Protein AF-0000000068322045 (afdb_homodimer)

Nearest PDB structures (foldseek):
  7dwe-assembly1_A  TM=9.646E-01  e=7.907E-22  Salix babylonica
  7dwf-assembly2_B  TM=9.660E-01  e=3.756E-21  Salix babylonica
  8a0p-assembly1_A  TM=9.525E-01  e=6.737E-21  Populus trichocarpa
  7zvp-assembly1_A  TM=9.572E-01  e=2.634E-20  Populus trichocarpa
  8jzk-assembly1_A-2  TM=9.569E-01  e=4.026E-19  Salix lindleyana

pLDDT: mean 95.63, std 6.36, range [50.09, 98.94]

Solvent-accessible surface area (backbone atoms only — not comparable to full-atom values): 23435 Å² total; per-residue (Å²): 131,81,88,42,37,35,36,39,24,34,84,82,38,58,50,25,46,33,48,52,42,53,35,55,66,53,66,52,76,65,46,79,42,80,57,48,84,92,60,70,46,71,65,51,42,67,56,27,68,83,79,58,60,72,20,31,39,28,52,71,82,45,59,38,49,49,48,71,40,39,47,51,33,49,42,68,67,46,67,58,73,60,38,60,58,84,52,50,68,57,31,32,50,41,49,41,51,36,47,44,40,63,70,48,33,48,54,30,45,52,42,35,64,67,49,55,77,94,47,27,67,64,28,41,50,52,25,48,53,41,52,50,53,51,35,64,68,35,62,89,42,65,28,74,52,33,90,46,83,17,50,37,40,42,63,40,41,40,70,47,48,47,49,60,31,50,18,62,41,67,72,40,88,82,87,43,56,88,84,36,47,62,46,44,51,33,19,53,53,51,53,63,33,66,73,44,42,77,68,54,65,57,59,68,58,50,19,51,56,48,34,54,50,51,60,66,74,101,130,81,90,44,39,35,34,40,26,36,85,82,38,60,49,24,45,34,48,52,42,53,34,54,67,51,67,51,76,66,46,79,41,80,57,48,85,92,60,68,46,70,66,51,41,69,57,27,69,86,79,59,59,70,22,32,39,27,54,72,83,44,61,38,50,50,46,72,41,38,47,52,35,50,41,67,68,47,68,57,70,62,38,60,58,84,52,50,67,58,30,33,50,40,50,42,53,35,47,44,39,63,71,47,35,48,56,28,45,50,42,36,62,67,49,56,76,92,48,29,67,63,28,41,52,53,24,47,52,41,52,50,54,50,38,64,69,36,63,89,42,64,29,75,51,34,90,44,83,17,52,36,40,43,65,40,41,40,69,47,48,47,48,61,31,49,17,62,40,67,72,40,88,81,88,43,56,89,81,37,47,60,46,46,51,32,21,53,53,52,52,63,34,65,73,44,44,76,67,53,64,56,58,67,57,50,20,52,55,48,33,54,50,51,58,68,73,101

Organism: Vitis vinifera (NCBI:txid29760)

Radius of gyration: 22.07 Å; Cα contacts (8 Å, |Δi|>4): 648; chains: 2; bounding box: 52×59×52 Å

Structure (mmCIF, N/CA/C/O backbone):
data_AF-0000000068322045-model_v1
#
loop_
_entity.id
_entity.type
_entity.pdbx_description
1 polymer 'glutathione transferase'
#
loop_
_atom_site.group_PDB
_atom_site.id
_atom_site.type_symbol
_atom_site.label_atom_id
_atom_site.label_alt_id
_atom_site.label_comp_id
_atom_site.label_asym_id
_atom_site.label_entity_id
_atom_site.label_seq_id
_atom_site.pdbx_PDB_ins_code
_atom_site.Cartn_x
_atom_site.Cartn_y
_atom_site.Cartn_z
_atom_site.occupancy
_atom_site.B_iso_or_equiv
_atom_site.auth_seq_id
_atom_site.auth_comp_id
_atom_site.auth_asym_id
_atom_site.auth_atom_id
_atom_site.pdbx_PDB_model_num
ATOM 1 N N . MET A 1 1 ? -25.219 2.912 -23.172 1 50.09 1 MET A N 1
ATOM 2 C CA . MET A 1 1 ? -24.125 2.275 -23.906 1 50.09 1 MET A CA 1
ATOM 3 C C . MET A 1 1 ? -23.484 1.163 -23.062 1 50.09 1 MET A C 1
ATOM 5 O O . MET A 1 1 ? -23.531 1.2 -21.844 1 50.09 1 MET A O 1
ATOM 9 N N . ALA A 1 2 ? -23.062 0.043 -23.594 1 71.44 2 ALA A N 1
ATOM 10 C CA . ALA A 1 2 ? -22.562 -1.109 -22.859 1 71.44 2 ALA A CA 1
ATOM 11 C C . ALA A 1 2 ? -21.25 -0.767 -22.141 1 71.44 2 ALA A C 1
ATOM 13 O O . ALA A 1 2 ? -20.469 0.059 -22.625 1 71.44 2 ALA A O 1
ATOM 14 N N . GLU A 1 3 ? -21.125 -1.126 -20.828 1 89.44 3 GLU A N 1
ATOM 15 C CA . GLU A 1 3 ? -19.922 -0.929 -20.031 1 89.44 3 GLU A CA 1
ATOM 16 C C . GLU A 1 3 ? -18.688 -1.468 -20.766 1 89.44 3 GLU A C 1
ATOM 18 O O . GLU A 1 3 ? -18.734 -2.553 -21.344 1 89.44 3 GLU A O 1
ATOM 23 N N . GLU A 1 4 ? -17.734 -0.565 -20.969 1 97.38 4 GLU A N 1
ATOM 24 C CA . GLU A 1 4 ? -16.484 -0.975 -21.578 1 97.38 4 GLU A CA 1
ATOM 25 C C . GLU A 1 4 ? -15.375 -1.141 -20.547 1 97.38 4 GLU A C 1
ATOM 27 O O . GLU A 1 4 ? -15.102 -0.218 -19.766 1 97.38 4 GLU A O 1
ATOM 32 N N . VAL A 1 5 ? -14.805 -2.322 -20.516 1 98.62 5 VAL A N 1
ATOM 33 C CA . VAL A 1 5 ? -13.703 -2.617 -19.609 1 98.62 5 VAL A CA 1
ATOM 34 C C . VAL A 1 5 ? -12.477 -3.055 -20.406 1 98.62 5 VAL A C 1
ATOM 36 O O . VAL A 1 5 ? -12.555 -3.961 -21.234 1 98.62 5 VAL A O 1
ATOM 39 N N . LYS A 1 6 ? -11.328 -2.33 -20.188 1 98.88 6 LYS A N 1
ATOM 40 C CA . LYS A 1 6 ? -10.047 -2.689 -20.797 1 98.88 6 LYS A CA 1
ATOM 41 C C . LYS A 1 6 ? -8.969 -2.855 -19.719 1 98.88 6 LYS A C 1
ATOM 43 O O . LYS A 1 6 ? -8.984 -2.162 -18.703 1 98.88 6 LYS A O 1
ATOM 48 N N . LEU A 1 7 ? -8.102 -3.777 -19.969 1 98.88 7 LEU A N 1
ATOM 49 C CA . LEU A 1 7 ? -6.945 -3.975 -19.109 1 98.88 7 LEU A CA 1
ATOM 50 C C . LEU A 1 7 ? -5.645 -3.818 -19.891 1 98.88 7 LEU A C 1
ATOM 52 O O . LEU A 1 7 ? -5.367 -4.602 -20.797 1 98.88 7 LEU A O 1
ATOM 56 N N . ILE A 1 8 ? -4.934 -2.754 -19.594 1 98.88 8 ILE A N 1
ATOM 57 C CA . ILE A 1 8 ? -3.57 -2.621 -20.094 1 98.88 8 ILE A CA 1
ATOM 58 C C . ILE A 1 8 ? -2.615 -3.428 -19.219 1 98.88 8 ILE A C 1
ATOM 60 O O . ILE A 1 8 ? -2.512 -3.186 -18.016 1 98.88 8 ILE A O 1
ATOM 64 N N . GLY A 1 9 ? -1.984 -4.43 -19.797 1 98.44 9 GLY A N 1
ATOM 65 C CA . GLY A 1 9 ? -1.114 -5.305 -19.031 1 98.44 9 GLY A CA 1
ATOM 66 C C . GLY A 1 9 ? 0.035 -5.871 -19.844 1 98.44 9 GLY A C 1
ATOM 67 O O . GLY A 1 9 ? 0.259 -5.457 -20.984 1 98.44 9 GLY A O 1
ATOM 68 N N . MET A 1 10 ? 0.806 -6.66 -19.219 1 98 10 MET A N 1
ATOM 69 C CA . MET A 1 10 ? 1.885 -7.426 -19.844 1 98 10 MET A CA 1
ATOM 70 C C . MET A 1 10 ? 1.796 -8.898 -19.469 1 98 10 MET A C 1
ATOM 72 O O . MET A 1 10 ? 1.548 -9.227 -18.297 1 98 10 MET A O 1
ATOM 76 N N . TRP A 1 11 ? 2.051 -9.766 -20.344 1 96.62 11 TRP A N 1
ATOM 77 C CA . TRP A 1 11 ? 1.788 -11.195 -20.188 1 96.62 11 TRP A CA 1
ATOM 78 C C . TRP A 1 11 ? 2.617 -11.773 -19.047 1 96.62 11 TRP A C 1
ATOM 80 O O . TRP A 1 11 ? 2.174 -12.695 -18.359 1 96.62 11 TRP A O 1
ATOM 90 N N . VAL A 1 12 ? 3.777 -11.273 -18.844 1 96.81 12 VAL A N 1
ATOM 91 C CA . VAL A 1 12 ? 4.703 -11.859 -17.891 1 96.81 12 VAL A CA 1
ATOM 92 C C . VAL A 1 12 ? 4.527 -11.188 -16.531 1 96.81 12 VAL A C 1
ATOM 94 O O . VAL A 1 12 ? 5.102 -11.633 -15.523 1 96.81 12 VAL A O 1
ATOM 97 N N . SER A 1 13 ? 3.719 -10.156 -16.453 1 97.12 13 SER A N 1
ATOM 98 C CA . SER A 1 13 ? 3.545 -9.383 -15.227 1 97.12 13 SER A CA 1
ATOM 99 C C . SER A 1 13 ? 2.613 -10.094 -14.25 1 97.12 13 SER A C 1
ATOM 101 O O . SER A 1 13 ? 1.428 -10.273 -14.531 1 97.12 13 SER A O 1
ATOM 103 N N . SER A 1 14 ? 3.158 -10.438 -13.109 1 97.75 14 SER A N 1
ATOM 104 C CA . SER A 1 14 ? 2.342 -11.047 -12.062 1 97.75 14 SER A CA 1
ATOM 105 C C . SER A 1 14 ? 1.271 -10.078 -11.57 1 97.75 14 SER A C 1
ATOM 107 O O . SER A 1 14 ? 0.223 -10.5 -11.078 1 97.75 14 SER A O 1
ATOM 109 N N . PHE A 1 15 ? 1.489 -8.758 -11.664 1 98.44 15 PHE A N 1
ATOM 110 C CA . PHE A 1 15 ? 0.543 -7.734 -11.227 1 98.44 15 PHE A CA 1
ATOM 111 C C . PHE A 1 15 ? -0.629 -7.633 -12.195 1 98.44 15 PHE A C 1
ATOM 113 O O . PHE A 1 15 ? -1.769 -7.414 -11.773 1 98.44 15 PHE A O 1
ATOM 120 N N . SER A 1 16 ? -0.341 -7.746 -13.469 1 98.5 16 SER A N 1
ATOM 121 C CA . SER A 1 16 ? -1.413 -7.785 -14.461 1 98.5 16 SER A CA 1
ATOM 122 C C . SER A 1 16 ? -2.314 -9 -14.25 1 98.5 16 SER A C 1
ATOM 124 O O . SER A 1 16 ? -3.535 -8.898 -14.398 1 98.5 16 SER A O 1
ATOM 126 N N . LEU A 1 17 ? -1.699 -10.102 -13.922 1 98.25 17 LEU A N 1
ATOM 127 C CA . LEU A 1 17 ? -2.471 -11.32 -13.719 1 98.25 17 LEU A CA 1
ATOM 128 C C . LEU A 1 17 ? -3.453 -11.156 -12.57 1 98.25 17 LEU A C 1
ATOM 130 O O . LEU A 1 17 ? -4.555 -11.711 -12.602 1 98.25 17 LEU A O 1
ATOM 134 N N . ARG A 1 18 ? -3.055 -10.445 -11.477 1 98.75 18 ARG A N 1
ATOM 135 C CA . ARG A 1 18 ? -3.965 -10.188 -10.367 1 98.75 18 ARG A CA 1
ATOM 136 C C . ARG A 1 18 ? -5.309 -9.672 -10.867 1 98.75 18 ARG A C 1
ATOM 138 O O . ARG A 1 18 ? -6.363 -10.172 -10.461 1 98.75 18 ARG A O 1
ATOM 145 N N . VAL A 1 19 ? -5.227 -8.719 -11.758 1 98.81 19 VAL A N 1
ATOM 146 C CA . VAL A 1 19 ? -6.418 -8.031 -12.25 1 98.81 19 VAL A CA 1
ATOM 147 C C . VAL A 1 19 ? -7.23 -8.969 -13.141 1 98.81 19 VAL A C 1
ATOM 149 O O . VAL A 1 19 ? -8.461 -9.023 -13.039 1 98.81 19 VAL A O 1
ATOM 152 N N . GLU A 1 20 ? -6.531 -9.734 -13.969 1 98.56 20 GLU A N 1
ATOM 153 C CA . GLU A 1 20 ? -7.223 -10.688 -14.828 1 98.56 20 GLU A CA 1
ATOM 154 C C . GLU A 1 20 ? -7.996 -11.719 -14 1 98.56 20 GLU A C 1
ATOM 156 O O . GLU A 1 20 ? -9.148 -12.023 -14.305 1 98.56 20 GLU A O 1
ATOM 161 N N . ILE A 1 21 ? -7.348 -12.25 -12.992 1 98 21 ILE A N 1
ATOM 162 C CA . ILE A 1 21 ? -7.996 -13.234 -12.133 1 98 21 ILE A CA 1
ATOM 163 C C . ILE A 1 21 ? -9.258 -12.633 -11.516 1 98 21 ILE A C 1
ATOM 165 O O . ILE A 1 21 ? -10.32 -13.258 -11.523 1 98 21 ILE A O 1
ATOM 169 N N . ALA A 1 22 ? -9.188 -11.422 -10.961 1 98.31 22 ALA A N 1
ATOM 170 C CA . ALA A 1 22 ? -10.32 -10.773 -10.32 1 98.31 22 ALA A CA 1
ATOM 171 C C . ALA A 1 22 ? -11.469 -10.57 -11.305 1 98.31 22 ALA A C 1
ATOM 173 O O . ALA A 1 22 ? -12.625 -10.828 -10.977 1 98.31 22 ALA A O 1
ATOM 174 N N . LEU A 1 23 ? -11.164 -10.055 -12.516 1 98.38 23 LEU A N 1
ATOM 175 C CA . LEU A 1 23 ? -12.195 -9.82 -13.531 1 98.38 23 LEU A CA 1
ATOM 176 C C . LEU A 1 23 ? -12.891 -11.125 -13.898 1 98.38 23 LEU A C 1
ATOM 178 O O . LEU A 1 23 ? -14.117 -11.164 -14.023 1 98.38 23 LEU A O 1
ATOM 182 N N . LYS A 1 24 ? -12.156 -12.164 -14.023 1 97.19 24 LYS A N 1
ATOM 183 C CA . LYS A 1 24 ? -12.719 -13.461 -14.391 1 97.19 24 LYS A CA 1
ATOM 184 C C . LYS A 1 24 ? -13.602 -14.008 -13.266 1 97.19 24 LYS A C 1
ATOM 186 O O . LYS A 1 24 ? -14.688 -14.523 -13.523 1 97.19 24 LYS A O 1
ATOM 191 N N . LEU A 1 25 ? -13.102 -13.93 -12.078 1 96.25 25 LEU A N 1
ATOM 192 C CA . LEU A 1 25 ? -13.891 -14.383 -10.945 1 96.25 25 LEU A CA 1
ATOM 193 C C . LEU A 1 25 ? -15.234 -13.656 -10.891 1 96.25 25 LEU A C 1
ATOM 195 O O . LEU A 1 25 ? -16.234 -14.242 -10.484 1 96.25 25 LEU A O 1
ATOM 199 N N . LYS A 1 26 ? -15.227 -12.391 -11.297 1 96.75 26 LYS A N 1
ATOM 200 C CA . LYS A 1 26 ? -16.438 -11.57 -11.242 1 96.75 26 LYS A CA 1
ATOM 201 C C . LYS A 1 26 ? -17.266 -11.742 -12.508 1 96.75 26 LYS A C 1
ATOM 203 O O . LYS A 1 26 ? -18.391 -11.219 -12.586 1 96.75 26 LYS A O 1
ATOM 208 N N . GLY A 1 27 ? -16.75 -12.414 -13.461 1 96.06 27 GLY A N 1
ATOM 209 C CA . GLY A 1 27 ? -17.469 -12.625 -14.711 1 96.06 27 GLY A CA 1
ATOM 210 C C . GLY A 1 27 ? -17.531 -11.383 -15.578 1 96.06 27 GLY A C 1
ATOM 211 O O . GLY A 1 27 ? -18.484 -11.203 -16.344 1 96.06 27 GLY A O 1
ATOM 212 N N . VAL A 1 28 ? -16.625 -10.523 -15.445 1 97.56 28 VAL A N 1
ATOM 213 C CA . VAL A 1 28 ? -16.609 -9.266 -16.188 1 97.56 28 VAL A CA 1
ATOM 214 C C . VAL A 1 28 ? -15.875 -9.453 -17.516 1 97.56 28 VAL A C 1
ATOM 216 O O . VAL A 1 28 ? -14.719 -9.898 -17.531 1 97.56 28 VAL A O 1
ATOM 219 N N . GLN A 1 29 ? -16.531 -9.195 -18.594 1 97.75 29 GLN A N 1
ATOM 220 C CA . GLN A 1 29 ? -15.867 -9.195 -19.906 1 97.75 29 GLN A CA 1
ATOM 221 C C . GLN A 1 29 ? -14.945 -7.988 -20.062 1 97.75 29 GLN A C 1
ATOM 223 O O . GLN A 1 29 ? -15.297 -6.879 -19.656 1 97.75 29 GLN A O 1
ATOM 228 N N . TYR A 1 30 ? -13.766 -8.281 -20.625 1 98.38 30 TYR A N 1
ATOM 229 C CA . TYR A 1 30 ? -12.82 -7.191 -20.812 1 98.38 30 TYR A CA 1
ATOM 230 C C . TYR A 1 30 ? -11.953 -7.418 -22.047 1 98.38 30 TYR A C 1
ATOM 232 O O . TYR A 1 30 ? -11.812 -8.547 -22.516 1 98.38 30 TYR A O 1
ATOM 240 N N . GLU A 1 31 ? -11.469 -6.305 -22.547 1 98.62 31 GLU A N 1
ATOM 241 C CA . GLU A 1 31 ? -10.453 -6.336 -23.578 1 98.62 31 GLU A CA 1
ATOM 242 C C . GLU A 1 31 ? -9.047 -6.223 -23 1 98.62 31 GLU A C 1
ATOM 244 O O . GLU A 1 31 ? -8.773 -5.305 -22.219 1 98.62 31 GLU A O 1
ATOM 249 N N . TYR A 1 32 ? -8.219 -7.16 -23.312 1 98.31 32 TYR A N 1
ATOM 250 C CA . TYR A 1 32 ? -6.832 -7.129 -22.859 1 98.31 32 TYR A CA 1
ATOM 251 C C . TYR A 1 32 ? -5.941 -6.426 -23.875 1 98.31 32 TYR A C 1
ATOM 253 O O . TYR A 1 32 ? -5.938 -6.777 -25.062 1 98.31 32 TYR A O 1
ATOM 261 N N . ILE A 1 33 ? -5.227 -5.438 -23.438 1 98.62 33 ILE A N 1
ATOM 262 C CA . ILE A 1 33 ? -4.289 -4.691 -24.281 1 98.62 33 ILE A CA 1
ATOM 263 C C . ILE A 1 33 ? -2.859 -4.953 -23.812 1 98.62 33 ILE A C 1
ATOM 265 O O . ILE A 1 33 ? -2.443 -4.461 -22.766 1 98.62 33 ILE A O 1
ATOM 269 N N . GLU A 1 34 ? -2.154 -5.711 -24.594 1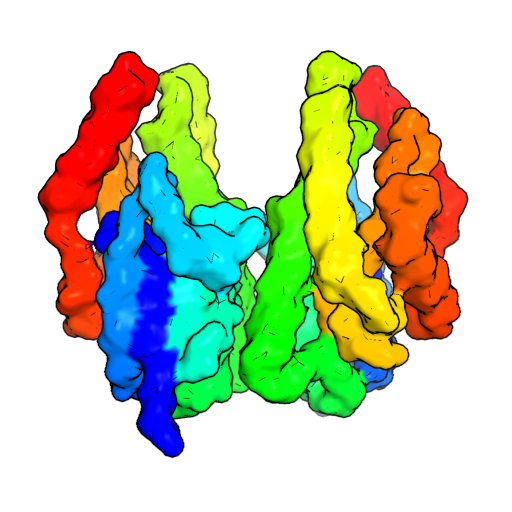 98.19 34 GLU A N 1
ATOM 270 C CA . GLU A 1 34 ? -0.769 -6.066 -24.297 1 98.19 34 GLU A CA 1
ATOM 271 C C . GLU A 1 34 ? 0.173 -4.902 -24.594 1 98.19 34 GLU A C 1
ATOM 273 O O . GLU A 1 34 ? 0.081 -4.273 -25.656 1 98.19 34 GLU A O 1
ATOM 278 N N . VAL A 1 35 ? 1.043 -4.609 -23.609 1 97.25 35 VAL A N 1
ATOM 279 C CA . VAL A 1 35 ? 2.029 -3.566 -23.875 1 97.25 35 VAL A CA 1
ATOM 280 C C . VAL A 1 35 ? 3.432 -4.094 -23.562 1 97.25 35 VAL A C 1
ATOM 282 O O . VAL A 1 35 ? 3.584 -5.148 -22.953 1 97.25 35 VAL A O 1
ATOM 285 N N . ASP A 1 36 ? 4.426 -3.311 -24.125 1 91.5 36 ASP A N 1
ATOM 286 C CA . ASP A 1 36 ? 5.844 -3.551 -23.875 1 91.5 36 ASP A CA 1
ATOM 287 C C . ASP A 1 36 ? 6.441 -2.457 -23 1 91.5 36 ASP A C 1
ATOM 289 O O . ASP A 1 36 ? 6.414 -1.278 -23.359 1 91.5 36 ASP A O 1
ATOM 293 N N . LEU A 1 37 ? 7.023 -2.889 -21.922 1 90.25 37 LEU A N 1
ATOM 294 C CA . LEU A 1 37 ? 7.488 -1.895 -20.969 1 90.25 37 LEU A CA 1
ATOM 295 C C . LEU A 1 37 ? 8.828 -1.301 -21.391 1 90.25 37 LEU A C 1
ATOM 297 O O . LEU A 1 37 ? 9.25 -0.27 -20.875 1 90.25 37 LEU A O 1
ATOM 301 N N . THR A 1 38 ? 9.539 -1.954 -22.297 1 89.56 38 THR A N 1
ATOM 302 C CA . THR A 1 38 ? 10.781 -1.395 -22.828 1 89.56 38 THR A CA 1
ATOM 303 C C . THR A 1 38 ? 10.484 -0.284 -23.828 1 89.56 38 THR A C 1
ATOM 305 O O . THR A 1 38 ? 11.352 0.54 -24.125 1 89.56 38 THR A O 1
ATOM 308 N N . ASN A 1 39 ? 9.43 -0.268 -24.391 1 92.06 39 ASN A N 1
ATOM 309 C CA . ASN A 1 39 ? 8.891 0.769 -25.266 1 92.06 39 ASN A CA 1
ATOM 310 C C . ASN A 1 39 ? 7.453 1.129 -24.891 1 92.06 39 ASN A C 1
ATOM 312 O O . ASN A 1 39 ? 6.508 0.68 -25.531 1 92.06 39 ASN A O 1
ATOM 316 N N . LYS A 1 40 ? 7.281 1.979 -23.938 1 94.81 40 LYS A N 1
ATOM 317 C CA . LYS A 1 40 ? 5.984 2.256 -23.328 1 94.81 40 LYS A CA 1
ATOM 318 C C . LYS A 1 40 ? 5.051 2.945 -24.328 1 94.81 40 LYS A C 1
ATOM 320 O O . LYS A 1 40 ? 5.414 3.955 -24.938 1 94.81 40 LYS A O 1
ATOM 325 N N . SER A 1 41 ? 3.91 2.518 -24.516 1 96.44 41 SER A N 1
ATOM 326 C CA . SER A 1 41 ? 2.922 3.012 -25.469 1 96.44 41 SER A CA 1
ATOM 327 C C . SER A 1 41 ? 2.324 4.336 -25.016 1 96.44 41 SER A C 1
ATOM 329 O O . SER A 1 41 ? 2.236 4.602 -23.812 1 96.44 41 SER A O 1
ATOM 331 N N . PRO A 1 42 ? 1.864 5.137 -25.969 1 97.38 42 PRO A N 1
ATOM 332 C CA . PRO A 1 42 ? 1.163 6.375 -25.609 1 97.38 42 PRO A CA 1
ATOM 333 C C . PRO A 1 42 ? -0.071 6.129 -24.75 1 97.38 42 PRO A C 1
ATOM 335 O O . PRO A 1 42 ? -0.372 6.922 -23.859 1 97.38 42 PRO A O 1
ATOM 338 N N . LEU A 1 43 ? -0.731 5.039 -25 1 97.69 43 LEU A N 1
ATOM 339 C CA . LEU A 1 43 ? -1.923 4.707 -24.234 1 97.69 43 LEU A CA 1
ATOM 340 C C . LEU A 1 43 ? -1.574 4.484 -22.766 1 97.69 43 LEU A C 1
ATOM 342 O O . LEU A 1 43 ? -2.266 4.988 -21.875 1 97.69 43 LEU A O 1
ATOM 346 N N . LEU A 1 44 ? -0.511 3.693 -22.531 1 98.25 44 LEU A N 1
ATOM 347 C CA . LEU A 1 44 ? -0.086 3.447 -21.156 1 98.25 44 LEU A CA 1
ATOM 348 C C . LEU A 1 44 ? 0.323 4.746 -20.469 1 98.25 44 LEU A C 1
ATOM 350 O O . LEU A 1 44 ? -0.092 5.016 -19.344 1 98.25 44 LEU A O 1
ATOM 354 N N . LEU A 1 45 ? 1.096 5.57 -21.188 1 98.12 45 LEU A N 1
ATOM 355 C CA . LEU A 1 45 ? 1.596 6.816 -20.625 1 98.12 45 LEU A CA 1
ATOM 356 C C . LEU A 1 45 ? 0.447 7.77 -20.312 1 98.12 45 LEU A C 1
ATOM 358 O O . LEU A 1 45 ? 0.473 8.469 -19.297 1 98.12 45 LEU A O 1
ATOM 362 N N . LYS A 1 46 ? -0.566 7.785 -21.094 1 98.12 46 LYS A N 1
ATOM 363 C CA . LYS A 1 46 ? -1.744 8.617 -20.875 1 98.12 46 LYS A CA 1
ATOM 364 C C . LYS A 1 46 ? -2.59 8.078 -19.719 1 98.12 46 LYS A C 1
ATOM 366 O O . LYS A 1 46 ? -3.133 8.852 -18.938 1 98.12 46 LYS A O 1
ATOM 371 N N . SER A 1 47 ? -2.691 6.762 -19.594 1 98.44 47 SER A N 1
ATOM 372 C CA . SER A 1 47 ? -3.586 6.121 -18.641 1 98.44 47 SER A CA 1
ATOM 373 C C . SER A 1 47 ? -2.961 6.07 -17.25 1 98.44 47 SER A C 1
ATOM 375 O O . SER A 1 47 ? -3.672 5.977 -16.25 1 98.44 47 SER A O 1
ATOM 377 N N . ASN A 1 48 ? -1.686 6.094 -17.203 1 98.38 48 ASN A N 1
ATOM 378 C CA . ASN A 1 48 ? -0.946 6.121 -15.938 1 98.38 48 ASN A CA 1
ATOM 379 C C . ASN A 1 48 ? 0.255 7.059 -16.016 1 98.38 48 ASN A C 1
ATOM 381 O O . ASN A 1 48 ? 1.402 6.605 -15.977 1 98.38 48 ASN A O 1
ATOM 385 N N . PRO A 1 49 ? 0.034 8.32 -16.016 1 97.69 49 PRO A N 1
ATOM 386 C CA . PRO A 1 49 ? 1.112 9.289 -16.219 1 97.69 49 PRO A CA 1
ATOM 387 C C . PRO A 1 49 ? 2.059 9.383 -15.016 1 97.69 49 PRO A C 1
ATOM 389 O O . PRO A 1 49 ? 3.16 9.922 -15.141 1 97.69 49 PRO A O 1
ATOM 392 N N . VAL A 1 50 ? 1.666 8.859 -13.914 1 97.69 50 VAL A N 1
ATOM 393 C CA . VAL A 1 50 ? 2.457 9.008 -12.695 1 97.69 50 VAL A CA 1
ATOM 394 C C . VAL A 1 50 ? 3.52 7.91 -12.641 1 97.69 50 VAL A C 1
ATOM 396 O O . VAL A 1 50 ? 4.715 8.203 -12.578 1 97.69 50 VAL A O 1
ATOM 399 N N . HIS A 1 51 ? 3.127 6.621 -12.719 1 97.25 51 HIS A N 1
ATOM 400 C CA . HIS A 1 51 ? 4.062 5.512 -12.562 1 97.25 51 HIS A CA 1
ATOM 401 C C . HIS A 1 51 ? 4.504 4.961 -13.906 1 97.25 51 HIS A C 1
ATOM 403 O O . HIS A 1 51 ? 5.562 4.336 -14.016 1 97.25 51 HIS A O 1
ATOM 409 N N . LYS A 1 52 ? 3.551 5.113 -14.914 1 97.81 52 LYS A N 1
ATOM 410 C CA . LYS A 1 52 ? 3.83 4.629 -16.266 1 97.81 52 LYS A CA 1
ATOM 411 C C . LYS A 1 52 ? 4.078 3.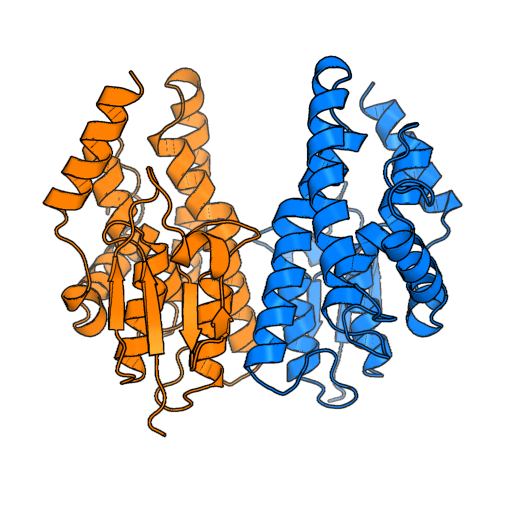123 -16.266 1 97.81 52 LYS A C 1
ATOM 413 O O . LYS A 1 52 ? 4.957 2.635 -16.984 1 97.81 52 LYS A O 1
ATOM 418 N N . LYS A 1 53 ? 3.381 2.43 -15.406 1 97.75 53 LYS A N 1
ATOM 419 C CA . LYS A 1 53 ? 3.518 0.983 -15.273 1 97.75 53 LYS A CA 1
ATOM 420 C C . LYS A 1 53 ? 2.176 0.284 -15.477 1 97.75 53 LYS A C 1
ATOM 422 O O . LYS A 1 53 ? 1.136 0.939 -15.57 1 97.75 53 LYS A O 1
ATOM 427 N N . VAL A 1 54 ? 2.217 -1.018 -15.648 1 98.38 54 VAL A N 1
ATOM 428 C CA . VAL A 1 54 ? 1.032 -1.869 -15.695 1 98.38 54 VAL A CA 1
ATOM 429 C C . VAL A 1 54 ? 0.829 -2.549 -14.344 1 98.38 54 VAL A C 1
ATOM 431 O O . VAL A 1 54 ? 1.773 -2.686 -13.562 1 98.38 54 VAL A O 1
ATOM 434 N N . PRO A 1 55 ? -0.389 -2.93 -14.023 1 98.81 55 PRO A N 1
ATOM 435 C CA . PRO A 1 55 ? -1.615 -2.881 -14.82 1 98.81 55 PRO A CA 1
ATOM 436 C C . PRO A 1 55 ? -2.336 -1.537 -14.719 1 98.81 55 PRO A C 1
ATOM 438 O O . PRO A 1 55 ? -2.148 -0.809 -13.742 1 98.81 55 PRO A O 1
ATOM 441 N N . VAL A 1 56 ? -3.066 -1.203 -15.734 1 98.94 56 VAL A N 1
ATOM 442 C CA . VAL A 1 56 ? -4.055 -0.131 -15.688 1 98.94 56 VAL A CA 1
ATOM 443 C C . VAL A 1 56 ? -5.406 -0.657 -16.156 1 98.94 56 VAL A C 1
ATOM 445 O O . VAL A 1 56 ? -5.508 -1.244 -17.234 1 98.94 56 VAL A O 1
ATOM 448 N N . LEU A 1 57 ? -6.422 -0.534 -15.359 1 98.94 57 LEU A N 1
ATOM 449 C CA . LEU A 1 57 ? -7.793 -0.847 -15.742 1 98.94 57 LEU A CA 1
ATOM 450 C C . LEU A 1 57 ? -8.5 0.39 -16.281 1 98.94 57 LEU A C 1
ATOM 452 O O . LEU A 1 57 ? -8.477 1.45 -15.656 1 98.94 57 LEU A O 1
ATOM 456 N N . LEU A 1 58 ? -9 0.31 -17.469 1 98.88 58 LEU A N 1
ATOM 457 C CA . LEU A 1 58 ? -9.852 1.352 -18.031 1 98.88 58 LEU A CA 1
ATOM 458 C C . LEU A 1 58 ? -11.32 0.951 -17.953 1 98.88 58 LEU A C 1
ATOM 460 O O . LEU A 1 58 ? -11.742 -0.006 -18.609 1 98.88 58 LEU A O 1
ATOM 464 N N . HIS A 1 59 ? -12.094 1.591 -17.156 1 98.75 59 HIS A N 1
ATOM 465 C CA . HIS A 1 59 ? -13.531 1.378 -17.062 1 98.75 59 HIS A CA 1
ATOM 466 C C . HIS A 1 59 ? -14.297 2.561 -17.641 1 98.75 59 HIS A C 1
ATOM 468 O O . HIS A 1 59 ? -14.336 3.639 -17.047 1 98.75 59 HIS A O 1
ATOM 474 N N . ASN A 1 60 ? -14.922 2.381 -18.828 1 98.06 60 ASN A N 1
ATOM 475 C CA . ASN A 1 60 ? -15.586 3.451 -19.578 1 98.06 60 ASN A CA 1
ATOM 476 C C . ASN A 1 60 ? -14.656 4.645 -19.781 1 98.06 60 ASN A C 1
ATOM 478 O O . ASN A 1 60 ? -15.047 5.789 -19.516 1 98.06 60 ASN A O 1
ATOM 482 N N . GLY A 1 61 ? -13.406 4.289 -20.078 1 97.31 61 GLY A N 1
ATOM 483 C CA . GLY A 1 61 ? -12.43 5.305 -20.422 1 97.31 61 GLY A CA 1
ATOM 484 C C . GLY A 1 61 ? -11.719 5.895 -19.219 1 97.31 61 GLY A C 1
ATOM 485 O O . GLY A 1 61 ?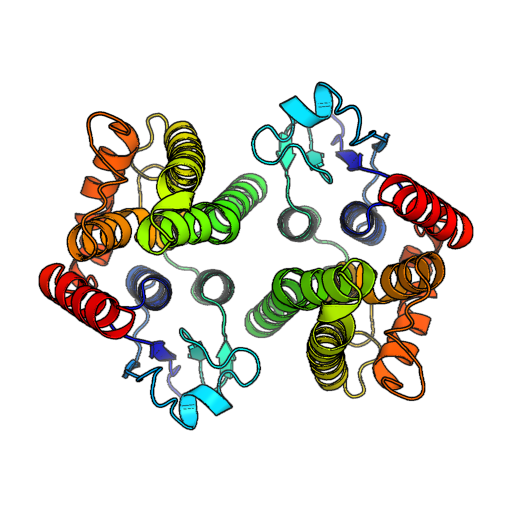 -10.773 6.676 -19.375 1 97.31 61 GLY A O 1
ATOM 486 N N . LYS A 1 62 ? -12.102 5.547 -18 1 98.25 62 LYS A N 1
ATOM 487 C CA . LYS A 1 62 ? -11.484 6.066 -16.781 1 98.25 62 LYS A CA 1
ATOM 488 C C . LYS A 1 62 ? -10.406 5.121 -16.25 1 98.25 62 LYS A C 1
ATOM 490 O O . LYS A 1 62 ? -10.688 3.967 -15.93 1 98.25 62 LYS A O 1
ATOM 495 N N . PRO A 1 63 ? -9.195 5.582 -16.109 1 98.81 63 PRO A N 1
ATOM 496 C CA . PRO A 1 63 ? -8.094 4.695 -15.734 1 98.81 63 PRO A CA 1
ATOM 497 C C . PRO A 1 63 ? -7.977 4.516 -14.227 1 98.81 63 PRO A C 1
ATOM 499 O O . PRO A 1 63 ? -8.203 5.465 -13.469 1 98.81 63 PRO A O 1
ATOM 502 N N . ILE A 1 64 ? -7.68 3.352 -13.82 1 98.88 64 ILE A N 1
ATOM 503 C CA . ILE A 1 64 ? -7.297 2.99 -12.461 1 98.88 64 ILE A CA 1
ATOM 504 C C . ILE A 1 64 ? -5.984 2.211 -12.477 1 98.88 64 ILE A C 1
ATOM 506 O O . ILE A 1 64 ? -5.863 1.206 -13.188 1 98.88 64 ILE A O 1
ATOM 510 N N . ALA A 1 65 ? -5.023 2.732 -11.672 1 98.69 65 ALA A N 1
ATOM 511 C CA . ALA A 1 65 ? -3.711 2.092 -11.656 1 98.69 65 ALA A CA 1
ATOM 512 C C . ALA A 1 65 ? -3.406 1.506 -10.281 1 98.69 65 ALA A C 1
ATOM 514 O O . ALA A 1 65 ? -4.09 1.812 -9.297 1 98.69 65 ALA A O 1
ATOM 515 N N . GLU A 1 66 ? -2.309 0.723 -10.227 1 98.5 66 GLU A N 1
ATOM 516 C CA . GLU A 1 66 ? -1.876 -0.036 -9.055 1 98.5 66 GLU A CA 1
ATOM 517 C C . GLU A 1 66 ? -2.758 -1.261 -8.836 1 98.5 66 GLU A C 1
ATOM 519 O O . GLU A 1 66 ? -3.959 -1.131 -8.578 1 98.5 66 GLU A O 1
ATOM 524 N N . SER A 1 67 ? -2.201 -2.412 -8.859 1 98.75 67 SER A N 1
ATOM 525 C CA . SER A 1 67 ? -2.949 -3.664 -8.883 1 98.75 67 SER A CA 1
ATOM 526 C C . SER A 1 67 ? -3.822 -3.814 -7.645 1 98.75 67 SER A C 1
ATOM 528 O O . SER A 1 67 ? -4.973 -4.242 -7.734 1 98.75 67 SER A O 1
ATOM 530 N N . LEU A 1 68 ? -3.303 -3.406 -6.445 1 98.75 68 LEU A N 1
ATOM 531 C CA . LEU A 1 68 ? -4.102 -3.535 -5.234 1 98.75 68 LEU A CA 1
ATOM 532 C C . LEU A 1 68 ? -5.309 -2.605 -5.277 1 98.75 68 LEU A C 1
ATOM 534 O O . LEU A 1 68 ? -6.398 -2.973 -4.824 1 98.75 68 LEU A O 1
ATOM 538 N N . VAL A 1 69 ? -5.109 -1.39 -5.781 1 98.88 69 VAL A N 1
ATOM 539 C CA . VAL A 1 69 ? -6.191 -0.421 -5.922 1 98.88 69 VAL A CA 1
ATOM 540 C C . VAL A 1 69 ? -7.227 -0.944 -6.918 1 98.88 69 VAL A C 1
ATOM 542 O O . VAL A 1 69 ? -8.43 -0.872 -6.664 1 98.88 69 VAL A O 1
ATOM 545 N N . ILE A 1 70 ? -6.754 -1.484 -8.016 1 98.94 70 ILE A N 1
ATOM 546 C CA . ILE A 1 70 ? -7.629 -2.014 -9.055 1 98.94 70 ILE A CA 1
ATOM 547 C C . ILE A 1 70 ? -8.477 -3.152 -8.492 1 98.94 70 ILE A C 1
ATOM 549 O O . ILE A 1 70 ? -9.68 -3.229 -8.75 1 98.94 70 ILE A O 1
ATOM 553 N N . LEU A 1 71 ? -7.848 -4.031 -7.734 1 98.88 71 LEU A N 1
ATOM 554 C CA . LEU A 1 71 ? -8.555 -5.176 -7.172 1 98.88 71 LEU A CA 1
ATOM 555 C C . LEU A 1 71 ? -9.703 -4.719 -6.285 1 98.88 71 LEU A C 1
ATOM 557 O O . LEU A 1 71 ? -10.812 -5.258 -6.367 1 98.88 71 LEU A O 1
ATOM 561 N N . GLU A 1 72 ? -9.438 -3.775 -5.43 1 98.62 72 GLU A N 1
ATOM 562 C CA . GLU A 1 72 ? -10.5 -3.275 -4.566 1 98.62 72 GLU A CA 1
ATOM 563 C C . GLU A 1 72 ? -11.586 -2.576 -5.379 1 98.62 72 GLU A C 1
ATOM 565 O O . GLU A 1 72 ? -12.773 -2.721 -5.086 1 98.62 72 GLU A O 1
ATOM 570 N N . TYR A 1 73 ? -11.211 -1.842 -6.402 1 98.81 73 TYR A N 1
ATOM 571 C CA . TYR A 1 73 ? -12.18 -1.207 -7.289 1 98.81 73 TYR A CA 1
ATOM 572 C C . TYR A 1 73 ? -13.102 -2.244 -7.93 1 98.81 73 TYR A C 1
ATOM 574 O O . TYR A 1 73 ? -14.32 -2.068 -7.957 1 98.81 73 TYR A O 1
ATOM 582 N N . ILE A 1 74 ? -12.523 -3.293 -8.414 1 98.75 74 ILE A N 1
ATOM 583 C CA . ILE A 1 74 ? -13.273 -4.367 -9.047 1 98.75 74 ILE A CA 1
ATOM 584 C C . ILE A 1 74 ? -14.273 -4.949 -8.047 1 98.75 74 ILE A C 1
ATOM 586 O O . ILE A 1 74 ? -15.453 -5.129 -8.375 1 98.75 74 ILE A O 1
ATOM 590 N N . ASP A 1 75 ? -13.789 -5.172 -6.879 1 98.12 75 ASP A N 1
ATOM 591 C CA . ASP A 1 75 ? -14.641 -5.77 -5.855 1 98.12 75 ASP A CA 1
ATOM 592 C C . ASP A 1 75 ? -15.789 -4.836 -5.477 1 98.12 75 ASP A C 1
ATOM 594 O O . ASP A 1 75 ? -16.891 -5.289 -5.191 1 98.12 75 ASP A O 1
ATOM 598 N N . GLU A 1 76 ? -15.555 -3.578 -5.445 1 97.5 76 GLU A N 1
ATOM 599 C CA . GLU A 1 76 ? -16.531 -2.572 -5.039 1 97.5 76 GLU A CA 1
ATOM 600 C C . GLU A 1 76 ? -17.5 -2.26 -6.176 1 97.5 76 GLU A C 1
ATOM 602 O O . GLU A 1 76 ? -18.625 -1.794 -5.934 1 97.5 76 GLU A O 1
ATOM 607 N N . THR A 1 77 ? -17.109 -2.471 -7.387 1 97.94 77 THR A N 1
ATOM 608 C CA . THR A 1 77 ? -17.906 -2.131 -8.562 1 97.94 77 THR A CA 1
ATOM 609 C C . THR A 1 77 ? -18.812 -3.289 -8.945 1 97.94 77 THR A C 1
ATOM 611 O O . THR A 1 77 ? -20 -3.086 -9.219 1 97.94 77 THR A O 1
ATOM 614 N N . TRP A 1 78 ? -18.281 -4.43 -9.008 1 97.62 78 TRP A N 1
ATOM 615 C CA . TRP A 1 78 ? -19.047 -5.637 -9.32 1 97.62 78 TRP A CA 1
ATOM 616 C C . TRP A 1 78 ? -19.203 -6.512 -8.078 1 97.62 78 TRP A C 1
ATOM 618 O O . TRP A 1 78 ? -18.281 -7.25 -7.711 1 97.62 78 TRP A O 1
ATOM 628 N N . LYS A 1 79 ? -20.359 -6.586 -7.531 1 94.88 79 LYS A N 1
ATOM 629 C CA . LYS A 1 79 ? -20.578 -7.031 -6.16 1 94.88 79 LYS A CA 1
ATOM 630 C C . LYS A 1 79 ? -20.719 -8.547 -6.09 1 94.88 79 LYS A C 1
ATOM 632 O O . LYS A 1 79 ? -20.594 -9.141 -5.016 1 94.88 79 LYS A O 1
ATOM 637 N N . ASP A 1 80 ? -20.969 -9.188 -7.188 1 94.06 80 ASP A N 1
ATOM 638 C CA . ASP A 1 80 ? -21.062 -10.648 -7.188 1 94.06 80 ASP A CA 1
ATOM 639 C C . ASP A 1 80 ? -19.703 -11.289 -6.949 1 94.06 80 ASP A C 1
ATOM 641 O O . ASP A 1 80 ? -18.672 -10.75 -7.379 1 94.06 80 ASP A O 1
ATOM 645 N N . ASN A 1 81 ? -19.688 -12.43 -6.168 1 93.81 81 ASN A N 1
ATOM 646 C CA . ASN A 1 81 ? -18.469 -13.18 -5.898 1 93.81 81 ASN A CA 1
ATOM 647 C C . ASN A 1 81 ? -17.391 -12.297 -5.266 1 93.81 81 ASN A C 1
ATOM 649 O O . ASN A 1 81 ? -16.328 -12.094 -5.852 1 93.81 81 ASN A O 1
ATOM 653 N N . PRO A 1 82 ? -17.625 -11.852 -4.098 1 95.94 82 PRO A N 1
ATOM 654 C CA . PRO A 1 82 ? -16.672 -10.945 -3.449 1 95.94 82 PRO A CA 1
ATOM 655 C C . PRO A 1 82 ? -15.305 -11.586 -3.24 1 95.94 82 PRO A C 1
ATOM 657 O O . PRO A 1 82 ? -15.211 -12.75 -2.854 1 95.94 82 PRO A O 1
ATOM 660 N N . ILE A 1 83 ? -14.312 -10.836 -3.553 1 96.25 83 ILE A N 1
ATOM 661 C CA . ILE A 1 83 ? -12.953 -11.344 -3.355 1 96.25 83 ILE A CA 1
ATOM 662 C C . ILE A 1 83 ? -12.445 -10.922 -1.979 1 96.25 83 ILE A C 1
ATOM 664 O O . ILE A 1 83 ? -11.547 -11.562 -1.42 1 96.25 83 ILE A O 1
ATOM 668 N N . LEU A 1 84 ? -13 -9.844 -1.438 1 97.62 84 LEU A N 1
ATOM 669 C CA . LEU A 1 84 ? -12.688 -9.406 -0.082 1 97.62 84 LEU A CA 1
ATOM 670 C C . LEU A 1 84 ? -13.758 -9.883 0.898 1 97.62 84 LEU A C 1
ATOM 672 O O . LEU A 1 84 ? -14.945 -9.922 0.558 1 97.62 84 LEU A O 1
ATOM 676 N N . PRO A 1 85 ? -13.266 -10.18 2.143 1 96.44 85 PRO A N 1
ATOM 677 C CA . PRO A 1 85 ? -14.266 -10.445 3.18 1 96.44 85 PRO A CA 1
ATOM 678 C C . PRO A 1 85 ? -15.211 -9.258 3.404 1 96.44 85 PRO A C 1
ATOM 680 O O . PRO A 1 85 ? -14.836 -8.117 3.145 1 96.44 85 PRO A O 1
ATOM 683 N N . GLN A 1 86 ? -16.406 -9.57 3.938 1 94.62 86 GLN A N 1
ATOM 684 C CA . GLN A 1 86 ? -17.406 -8.516 4.16 1 94.62 86 GLN A CA 1
ATOM 685 C C . GLN A 1 86 ? -17.219 -7.871 5.531 1 94.62 86 GLN A C 1
ATOM 687 O O . GLN A 1 86 ? -17.453 -6.672 5.691 1 94.62 86 GLN A O 1
ATOM 692 N N . HIS A 1 87 ? -16.844 -8.656 6.512 1 96.12 87 HIS A N 1
ATOM 693 C CA . HIS A 1 87 ? -16.641 -8.109 7.848 1 96.12 87 HIS A CA 1
ATOM 694 C C . HIS A 1 87 ? -15.438 -7.18 7.879 1 96.12 87 HIS A C 1
ATOM 696 O O . HIS A 1 87 ? -14.359 -7.535 7.398 1 96.12 87 HIS A O 1
ATOM 702 N N . PRO A 1 88 ? -15.586 -6.047 8.477 1 97.12 88 PRO A N 1
ATOM 703 C CA . PRO A 1 88 ? -14.531 -5.031 8.406 1 97.12 88 PRO A CA 1
ATOM 704 C C . PRO A 1 88 ? -13.195 -5.535 8.945 1 97.12 88 PRO A C 1
ATOM 706 O O . PRO A 1 88 ? -12.148 -5.242 8.367 1 97.12 88 PRO A O 1
ATOM 709 N N . TYR A 1 89 ? -13.234 -6.25 10 1 98.12 89 TYR A N 1
ATOM 710 C CA . TYR A 1 89 ? -11.984 -6.738 10.57 1 98.12 89 TYR A CA 1
ATOM 711 C C . TYR A 1 89 ? -11.297 -7.711 9.617 1 98.12 89 TYR A C 1
ATOM 713 O O . TYR A 1 89 ? -10.086 -7.609 9.391 1 98.12 89 TYR A O 1
ATOM 721 N N . ASP A 1 90 ? -12.062 -8.664 9.086 1 97.75 90 ASP A N 1
ATOM 722 C CA . ASP A 1 90 ? -11.492 -9.633 8.156 1 97.75 90 ASP A CA 1
ATOM 723 C C . ASP A 1 90 ? -10.984 -8.953 6.891 1 97.75 90 ASP A C 1
ATOM 725 O O . ASP A 1 90 ? -9.969 -9.367 6.32 1 97.75 90 ASP A O 1
ATOM 729 N N . ARG A 1 91 ? -11.688 -7.938 6.473 1 98 91 ARG A N 1
ATOM 730 C CA . ARG A 1 91 ? -11.273 -7.129 5.332 1 98 91 ARG A CA 1
ATOM 731 C C . ARG A 1 91 ? -9.945 -6.426 5.613 1 98 91 ARG A C 1
ATOM 733 O O . ARG A 1 91 ? -9.062 -6.395 4.758 1 98 91 ARG A O 1
ATOM 740 N N . ALA A 1 92 ? -9.797 -5.914 6.785 1 98.62 92 ALA A N 1
ATOM 741 C CA . ALA A 1 92 ? -8.562 -5.254 7.199 1 98.62 92 ALA A CA 1
ATOM 742 C C . ALA A 1 92 ? -7.398 -6.246 7.238 1 98.62 92 ALA A C 1
ATOM 744 O O . ALA A 1 92 ? -6.281 -5.918 6.828 1 98.62 92 ALA A O 1
ATOM 745 N N . MET A 1 93 ? -7.691 -7.41 7.695 1 98.31 93 MET A N 1
ATOM 746 C CA . MET A 1 93 ? -6.648 -8.43 7.746 1 98.31 93 MET A CA 1
ATOM 747 C C . MET A 1 93 ? -6.195 -8.812 6.34 1 98.31 93 MET A C 1
ATOM 749 O O . MET A 1 93 ? -5 -8.984 6.098 1 98.31 93 MET A O 1
ATOM 753 N N . ALA A 1 94 ? -7.141 -8.922 5.469 1 98.56 94 ALA A N 1
ATOM 754 C CA . ALA A 1 94 ? -6.789 -9.211 4.078 1 98.56 94 ALA A CA 1
ATOM 755 C C . ALA A 1 94 ? -5.902 -8.109 3.5 1 98.56 94 ALA A C 1
ATOM 757 O O . ALA A 1 94 ? -4.906 -8.398 2.832 1 98.56 94 ALA A O 1
ATOM 758 N N . ARG A 1 95 ? -6.258 -6.855 3.756 1 98.69 95 ARG A N 1
ATOM 759 C CA . ARG A 1 95 ? -5.461 -5.73 3.283 1 98.69 95 ARG A CA 1
ATOM 760 C C . ARG A 1 95 ? -4.062 -5.75 3.898 1 98.69 95 ARG A C 1
ATOM 762 O O . ARG A 1 95 ? -3.078 -5.449 3.223 1 98.69 95 ARG A O 1
ATOM 769 N N . PHE A 1 96 ? -3.984 -6.125 5.152 1 98.75 96 PHE A N 1
ATOM 770 C CA . PHE A 1 96 ? -2.703 -6.191 5.844 1 98.75 96 PHE A CA 1
ATOM 771 C C . PHE A 1 96 ? -1.767 -7.18 5.16 1 98.75 96 PHE A C 1
ATOM 773 O O . PHE A 1 96 ? -0.62 -6.852 4.852 1 98.75 96 PHE A O 1
ATOM 780 N N . TRP A 1 97 ? -2.266 -8.305 4.875 1 98.75 97 TRP A N 1
ATOM 781 C CA . TRP A 1 97 ? -1.421 -9.344 4.309 1 98.75 97 TRP A CA 1
ATOM 782 C C . TRP A 1 97 ? -1.076 -9.039 2.854 1 98.75 97 TRP A C 1
ATOM 784 O O . TRP A 1 97 ? 0.024 -9.344 2.391 1 98.75 97 TRP A O 1
ATOM 794 N N . ALA A 1 98 ? -2.049 -8.492 2.125 1 98.75 98 ALA A N 1
ATOM 795 C CA . ALA A 1 98 ? -1.753 -8.055 0.762 1 98.75 98 ALA A CA 1
ATOM 796 C C . ALA A 1 98 ? -0.626 -7.027 0.746 1 98.75 98 ALA A C 1
ATOM 798 O O . ALA A 1 98 ? 0.281 -7.105 -0.086 1 98.75 98 ALA A O 1
ATOM 799 N N . LYS A 1 99 ? -0.745 -6.113 1.648 1 98.56 99 LYS A N 1
ATOM 800 C CA . LYS A 1 99 ? 0.291 -5.09 1.772 1 98.56 99 LYS A CA 1
ATOM 801 C C . LYS A 1 99 ? 1.629 -5.711 2.166 1 98.56 99 LYS A C 1
ATOM 803 O O . LYS A 1 99 ? 2.674 -5.336 1.628 1 98.56 99 LYS A O 1
ATOM 808 N N . TYR A 1 100 ? 1.614 -6.629 3.102 1 98.69 100 TYR A N 1
ATOM 809 C CA . TYR A 1 100 ? 2.824 -7.324 3.523 1 98.69 100 TYR A CA 1
ATOM 810 C C . TYR A 1 100 ? 3.494 -8.016 2.344 1 98.69 100 TYR A C 1
ATOM 812 O O . TYR A 1 100 ? 4.715 -7.949 2.188 1 98.69 100 TYR A O 1
ATOM 820 N N . ILE A 1 101 ? 2.721 -8.641 1.543 1 98.69 101 ILE A N 1
ATOM 821 C CA . ILE A 1 101 ? 3.242 -9.344 0.376 1 98.69 101 ILE A CA 1
ATOM 822 C C . ILE A 1 101 ? 3.885 -8.352 -0.584 1 98.69 101 ILE A C 1
ATOM 824 O O . ILE A 1 101 ? 5.031 -8.523 -1 1 98.69 101 ILE A O 1
ATOM 828 N N . ASP A 1 102 ? 3.193 -7.277 -0.899 1 98.12 102 ASP A N 1
ATOM 829 C CA . ASP A 1 102 ? 3.635 -6.316 -1.906 1 98.12 102 ASP A CA 1
ATOM 830 C C . ASP A 1 102 ? 4.867 -5.551 -1.433 1 98.12 102 ASP A C 1
ATOM 832 O O . ASP A 1 102 ? 5.77 -5.266 -2.225 1 98.12 102 ASP A O 1
ATOM 836 N N . GLU A 1 103 ? 4.836 -5.254 -0.145 1 97.31 103 GLU A N 1
ATOM 837 C CA . GLU A 1 103 ? 5.828 -4.281 0.305 1 97.31 103 GLU A CA 1
ATOM 838 C C . GLU A 1 103 ? 7.02 -4.973 0.958 1 97.31 103 GLU A C 1
ATOM 840 O O . GLU A 1 103 ? 8.102 -4.391 1.063 1 97.31 103 GLU A O 1
ATOM 845 N N . LYS A 1 104 ? 6.859 -6.184 1.414 1 97.81 104 LYS A N 1
ATOM 846 C CA . LYS A 1 104 ? 7.938 -6.879 2.111 1 97.81 104 LYS A CA 1
ATOM 847 C C . LYS A 1 104 ? 8.367 -8.133 1.354 1 97.81 104 LYS A C 1
ATOM 849 O O . LYS A 1 104 ? 9.539 -8.281 1 1 97.81 104 LYS A O 1
ATOM 854 N N . CYS A 1 105 ? 7.449 -8.992 0.997 1 98.5 105 CYS A N 1
ATOM 855 C CA . CYS A 1 105 ? 7.785 -10.297 0.429 1 98.5 105 CYS A CA 1
ATOM 856 C C . CYS A 1 105 ? 8.336 -10.148 -0.985 1 98.5 105 CYS A C 1
ATOM 858 O O . CYS A 1 105 ? 9.414 -10.648 -1.292 1 98.5 105 CYS A O 1
ATOM 860 N N . VAL A 1 106 ? 7.598 -9.453 -1.828 1 98.19 106 VAL A N 1
ATOM 861 C CA . VAL A 1 106 ? 7.965 -9.367 -3.238 1 98.19 106 VAL A CA 1
ATOM 862 C C . VAL A 1 106 ? 9.336 -8.719 -3.377 1 98.19 106 VAL A C 1
ATOM 864 O O . VAL A 1 106 ? 10.234 -9.281 -4.012 1 98.19 106 VAL A O 1
ATOM 867 N N . PRO A 1 107 ? 9.57 -7.566 -2.713 1 97.44 107 PRO A N 1
ATOM 868 C CA . PRO A 1 107 ? 10.906 -6.98 -2.83 1 97.44 107 PRO A CA 1
ATOM 869 C C . PRO A 1 107 ? 12.008 -7.906 -2.311 1 97.44 107 PRO A C 1
ATOM 871 O O . PRO A 1 107 ? 13.078 -8 -2.916 1 97.44 107 PRO A O 1
ATOM 874 N N . ALA A 1 108 ? 11.797 -8.562 -1.198 1 98 108 ALA A N 1
ATOM 875 C CA . ALA A 1 108 ? 12.797 -9.461 -0.628 1 98 108 ALA A CA 1
ATOM 876 C C . ALA A 1 108 ? 13.094 -10.625 -1.57 1 98 108 ALA A C 1
ATOM 878 O O . ALA A 1 108 ? 14.25 -11.008 -1.753 1 98 108 ALA A O 1
ATOM 879 N N . LEU A 1 109 ? 12.078 -11.141 -2.15 1 97.75 109 LEU A N 1
ATOM 880 C CA . LEU A 1 109 ? 12.219 -12.266 -3.066 1 97.75 109 LEU A CA 1
ATOM 881 C C . LEU A 1 109 ? 12.93 -11.844 -4.348 1 97.75 109 LEU A C 1
ATOM 883 O O . LEU A 1 109 ?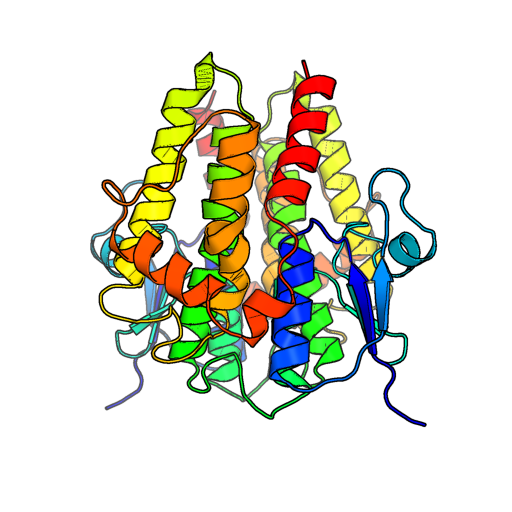 13.797 -12.555 -4.848 1 97.75 109 LEU A O 1
ATOM 887 N N . TRP A 1 110 ? 12.562 -10.695 -4.867 1 95.75 110 TRP A N 1
ATOM 888 C CA . TRP A 1 110 ? 13.234 -10.141 -6.039 1 95.75 110 TRP A CA 1
ATOM 889 C C . TRP A 1 110 ? 14.719 -9.93 -5.77 1 95.75 110 TRP A C 1
ATOM 891 O O . TRP A 1 110 ? 15.562 -10.312 -6.582 1 95.75 110 TRP A O 1
ATOM 901 N N . LYS A 1 111 ? 14.984 -9.344 -4.629 1 96.19 111 LYS A N 1
ATOM 902 C CA . LYS A 1 111 ? 16.375 -9.078 -4.262 1 96.19 111 LYS A CA 1
ATOM 903 C C . LYS A 1 111 ? 17.172 -10.375 -4.164 1 96.19 111 LYS A C 1
ATOM 905 O O . LYS A 1 111 ? 18.328 -10.43 -4.609 1 96.19 111 LYS A O 1
ATOM 910 N N . ALA A 1 112 ? 16.609 -11.367 -3.59 1 96.25 112 ALA A N 1
ATOM 911 C CA . ALA A 1 112 ? 17.297 -12.641 -3.424 1 96.25 112 ALA A CA 1
ATOM 912 C C . ALA A 1 112 ? 17.656 -13.25 -4.777 1 96.25 112 ALA A C 1
ATOM 914 O O . ALA A 1 112 ? 18.656 -13.953 -4.898 1 96.25 112 ALA A O 1
ATOM 915 N N . CYS A 1 113 ? 16.891 -12.961 -5.797 1 93.38 113 CYS A N 1
ATOM 916 C CA . CYS A 1 113 ? 17.094 -13.555 -7.113 1 93.38 113 CYS A CA 1
ATOM 917 C C . CYS A 1 113 ? 18.094 -12.734 -7.934 1 93.38 113 CYS A C 1
ATOM 919 O O . CYS A 1 113 ? 18.766 -13.266 -8.805 1 93.38 113 CYS A O 1
ATOM 921 N N . TRP A 1 114 ? 18.219 -11.398 -7.609 1 91.5 114 TRP A N 1
ATOM 922 C CA . TRP A 1 114 ? 18.906 -10.539 -8.562 1 91.5 114 TRP A CA 1
ATOM 923 C C . TRP A 1 114 ? 20.109 -9.859 -7.906 1 91.5 114 TRP A C 1
ATOM 925 O O . TRP A 1 114 ? 20.906 -9.203 -8.578 1 91.5 114 TRP A O 1
ATOM 935 N N . CYS A 1 115 ? 20.25 -10.055 -6.668 1 91.12 115 CYS A N 1
ATOM 936 C CA . CYS A 1 115 ? 21.344 -9.367 -5.992 1 91.12 115 CYS A CA 1
ATOM 937 C C . CYS A 1 115 ? 22.688 -9.977 -6.363 1 91.12 115 CYS A C 1
ATOM 939 O O . CYS A 1 115 ? 22.734 -11.047 -6.98 1 91.12 115 CYS A O 1
ATOM 941 N N . GLU A 1 116 ? 23.688 -9.203 -6.02 1 91.5 116 GLU A N 1
ATOM 942 C CA . GLU A 1 116 ? 25.047 -9.703 -6.203 1 91.5 116 GLU A CA 1
ATOM 943 C C . GLU A 1 116 ? 25.312 -10.891 -5.281 1 91.5 116 GLU A C 1
ATOM 945 O O . GLU A 1 116 ? 24.719 -11 -4.207 1 91.5 116 GLU A O 1
ATOM 950 N N . GLU A 1 117 ? 26.266 -11.695 -5.738 1 90.12 117 GLU A N 1
ATOM 951 C CA . GLU A 1 117 ? 26.578 -12.914 -5.012 1 90.12 117 GLU A CA 1
ATOM 952 C C . GLU A 1 117 ? 26.953 -12.609 -3.561 1 90.12 117 GLU A C 1
ATOM 954 O O . GLU A 1 117 ? 26.562 -13.344 -2.65 1 90.12 117 GLU A O 1
ATOM 959 N N . LYS A 1 118 ? 27.703 -11.5 -3.369 1 93.75 118 LYS A N 1
ATOM 960 C CA . LYS A 1 118 ? 28.188 -11.164 -2.035 1 93.75 118 LYS A CA 1
ATOM 961 C C . LYS A 1 118 ? 27.031 -10.82 -1.1 1 93.75 118 LYS A C 1
ATOM 963 O O . LYS A 1 118 ? 27.156 -10.906 0.123 1 93.75 118 LYS A O 1
ATOM 968 N N . GLU A 1 119 ? 25.859 -10.547 -1.607 1 95.25 119 GLU A N 1
ATOM 969 C CA . GLU A 1 119 ? 24.703 -10.133 -0.817 1 95.25 119 GLU A CA 1
ATOM 970 C C . GLU A 1 119 ? 23.672 -11.25 -0.754 1 95.25 119 GLU A C 1
ATOM 972 O O . GLU A 1 119 ? 22.656 -11.125 -0.051 1 95.25 119 GLU A O 1
ATOM 977 N N . ARG A 1 120 ? 23.938 -12.328 -1.424 1 93.19 120 ARG A N 1
ATOM 978 C CA . ARG A 1 120 ? 22.922 -13.344 -1.687 1 93.19 120 ARG A CA 1
ATOM 979 C C . ARG A 1 120 ? 22.469 -14.016 -0.394 1 93.19 120 ARG A C 1
ATOM 981 O O . ARG A 1 120 ? 21.266 -14.234 -0.184 1 93.19 120 ARG A O 1
ATOM 988 N N . GLU A 1 121 ? 23.438 -14.352 0.389 1 95.25 121 GLU A N 1
ATOM 989 C CA . GLU A 1 121 ? 23.094 -15.039 1.631 1 95.25 121 GLU A CA 1
ATOM 990 C C . GLU A 1 121 ? 22.125 -14.219 2.469 1 95.25 121 GLU A C 1
ATOM 992 O O . GLU A 1 121 ? 21.078 -14.727 2.902 1 95.25 121 GLU A O 1
ATOM 997 N N . LYS A 1 122 ? 22.406 -13 2.703 1 97.19 122 LYS A N 1
ATOM 998 C CA . LYS A 1 122 ? 21.547 -12.102 3.48 1 97.19 122 LYS A CA 1
ATOM 999 C C . LYS A 1 122 ? 20.188 -11.914 2.805 1 97.19 122 LYS A C 1
ATOM 1001 O O . LYS A 1 122 ? 19.156 -11.906 3.475 1 97.19 122 LYS A O 1
ATOM 1006 N N . ALA A 1 123 ? 20.219 -11.742 1.539 1 97.31 123 ALA A N 1
ATOM 1007 C CA . ALA A 1 123 ? 18.984 -11.539 0.779 1 97.31 123 ALA A CA 1
ATOM 1008 C C . ALA A 1 123 ? 18.078 -12.766 0.863 1 97.31 123 ALA A C 1
ATOM 1010 O O . ALA A 1 123 ? 16.859 -12.641 1.026 1 97.31 123 ALA A O 1
ATOM 1011 N N . VAL A 1 124 ? 18.656 -13.891 0.751 1 96.75 124 VAL A N 1
ATOM 1012 C CA . VAL A 1 124 ? 17.906 -15.141 0.821 1 96.75 124 VAL A CA 1
ATOM 1013 C C . VAL A 1 124 ? 17.328 -15.312 2.221 1 96.75 124 VAL A C 1
ATOM 1015 O O . VAL A 1 124 ? 16.188 -15.758 2.371 1 96.75 124 VAL A O 1
ATOM 1018 N N . GLU A 1 125 ? 18.078 -14.992 3.195 1 97.88 125 GLU A N 1
ATOM 1019 C CA . GLU A 1 125 ? 17.578 -15.07 4.566 1 97.88 125 GLU A CA 1
ATOM 1020 C C . GLU A 1 125 ? 16.359 -14.188 4.77 1 97.88 125 GLU A C 1
ATOM 1022 O O . GLU A 1 125 ? 15.375 -14.609 5.375 1 97.88 125 GLU A O 1
ATOM 1027 N N . GLU A 1 126 ? 16.453 -13 4.297 1 97.88 126 GLU A N 1
ATOM 1028 C CA . GLU A 1 126 ? 15.328 -12.07 4.406 1 97.88 126 GLU A CA 1
ATOM 1029 C C . GLU A 1 126 ? 14.109 -12.609 3.67 1 97.88 126 GLU A C 1
ATOM 1031 O O . GLU A 1 126 ? 12.984 -12.508 4.168 1 97.88 126 GLU A O 1
ATOM 1036 N N . ALA A 1 127 ? 14.352 -13.102 2.533 1 98.12 127 ALA A N 1
ATOM 1037 C CA . ALA A 1 127 ? 13.266 -13.703 1.759 1 98.12 127 ALA A CA 1
ATOM 1038 C C . ALA A 1 127 ? 12.633 -14.867 2.516 1 98.12 127 ALA A C 1
ATOM 1040 O O . ALA A 1 127 ? 11.406 -14.992 2.545 1 98.12 127 ALA A O 1
ATOM 1041 N N . CYS A 1 128 ? 13.445 -15.633 3.127 1 98.06 128 CYS A N 1
ATOM 1042 C CA . CYS A 1 128 ? 12.961 -16.797 3.859 1 98.06 128 CYS A CA 1
ATOM 1043 C C . CYS A 1 128 ? 12.117 -16.375 5.059 1 98.06 128 CYS A C 1
ATOM 1045 O O . CYS A 1 128 ? 11.117 -17.031 5.379 1 98.06 128 CYS A O 1
ATOM 1047 N N . VAL A 1 129 ? 12.5 -15.328 5.711 1 98.19 129 VAL A N 1
ATOM 1048 C CA . VAL A 1 129 ? 11.727 -14.805 6.832 1 98.19 129 VAL A CA 1
ATOM 1049 C C . VAL A 1 129 ? 10.328 -14.414 6.355 1 98.19 129 VAL A C 1
ATOM 1051 O O . VAL A 1 129 ? 9.328 -14.711 7.02 1 98.19 129 VAL A O 1
ATOM 1054 N N . CYS A 1 130 ? 10.266 -13.75 5.238 1 98.44 130 CYS A N 1
ATOM 1055 C CA . CYS A 1 130 ? 8.992 -13.336 4.672 1 98.44 130 CYS A CA 1
ATOM 1056 C C . CYS A 1 130 ? 8.125 -14.539 4.332 1 98.44 130 CYS A C 1
ATOM 1058 O O . CYS A 1 130 ? 6.938 -14.57 4.664 1 98.44 130 CYS A O 1
ATOM 1060 N N . LEU A 1 131 ? 8.711 -15.531 3.688 1 98.38 131 LEU A N 1
ATOM 1061 C CA . LEU A 1 131 ? 7.977 -16.734 3.309 1 98.38 131 LEU A CA 1
ATOM 1062 C C . LEU A 1 131 ? 7.48 -17.484 4.543 1 98.38 131 LEU A C 1
ATOM 1064 O O . LEU A 1 131 ? 6.359 -17.984 4.559 1 98.38 131 LEU A O 1
ATOM 1068 N N . LYS A 1 132 ? 8.297 -17.531 5.527 1 98.25 132 LYS A N 1
ATOM 1069 C CA . LYS A 1 132 ? 7.91 -18.203 6.766 1 98.25 132 LYS A CA 1
ATOM 1070 C C . LYS A 1 132 ? 6.738 -17.5 7.434 1 98.25 132 LYS A C 1
ATOM 1072 O O . LYS A 1 132 ? 5.836 -18.141 7.973 1 98.25 132 LYS A O 1
ATOM 1077 N N . THR A 1 133 ? 6.809 -16.203 7.453 1 98.44 133 THR A N 1
ATOM 1078 C CA . THR A 1 133 ? 5.711 -15.414 8.008 1 98.44 133 THR A CA 1
ATOM 1079 C C . THR A 1 133 ? 4.398 -15.742 7.297 1 98.44 133 THR A C 1
ATOM 1081 O O . THR A 1 133 ? 3.367 -15.922 7.945 1 98.44 133 THR A O 1
ATOM 1084 N N . LEU A 1 134 ? 4.422 -15.852 6.004 1 98.12 134 LEU A N 1
ATOM 1085 C CA . LEU A 1 134 ? 3.227 -16.188 5.234 1 98.12 134 LEU A CA 1
ATOM 1086 C C . LEU A 1 134 ? 2.771 -17.609 5.527 1 98.12 134 LEU A C 1
ATOM 1088 O O . LEU A 1 134 ? 1.571 -17.875 5.617 1 98.12 134 LEU A O 1
ATOM 1092 N N . GLU A 1 135 ? 3.748 -18.469 5.594 1 97.94 135 GLU A N 1
ATOM 1093 C CA . GLU A 1 135 ? 3.414 -19.844 5.926 1 97.94 135 GLU A CA 1
ATOM 1094 C C . GLU A 1 135 ? 2.68 -19.938 7.258 1 97.94 135 GLU A C 1
ATOM 1096 O O . GLU A 1 135 ? 1.709 -20.688 7.395 1 97.94 135 GLU A O 1
ATOM 1101 N N . ASN A 1 136 ? 3.109 -19.172 8.203 1 97.06 136 ASN A N 1
ATOM 1102 C CA . ASN A 1 136 ? 2.498 -19.156 9.523 1 97.06 136 ASN A CA 1
ATOM 1103 C C . ASN A 1 136 ? 1.085 -18.578 9.484 1 97.06 136 ASN A C 1
ATOM 1105 O O . ASN A 1 136 ? 0.246 -18.922 10.312 1 97.06 136 ASN A O 1
ATOM 1109 N N . GLU A 1 137 ? 0.88 -17.672 8.547 1 96.56 137 GLU A N 1
ATOM 1110 C CA . GLU A 1 137 ? -0.458 -17.109 8.398 1 96.56 137 GLU A CA 1
ATOM 1111 C C . GLU A 1 137 ? -1.425 -18.125 7.801 1 96.56 137 GLU A C 1
ATOM 1113 O O . GLU A 1 137 ? -2.602 -18.156 8.164 1 96.56 137 GLU A O 1
ATOM 1118 N N . LEU A 1 138 ? -1.057 -18.922 6.859 1 96.31 138 LEU A N 1
ATOM 1119 C CA . LEU A 1 138 ? -1.889 -19.906 6.168 1 96.31 138 LEU A CA 1
ATOM 1120 C C . LEU A 1 138 ? -2.359 -20.984 7.121 1 96.31 138 LEU A C 1
ATOM 1122 O O . LEU A 1 138 ? -3.518 -21.406 7.066 1 96.31 138 LEU A O 1
ATOM 1126 N N . LYS A 1 139 ? -1.506 -21.375 8.023 1 90.19 139 LYS A N 1
ATOM 1127 C CA . LYS A 1 139 ? -1.812 -22.438 8.977 1 90.19 139 LYS A CA 1
ATOM 1128 C C . LYS A 1 139 ? -2.465 -23.625 8.281 1 90.19 139 LYS A C 1
ATOM 1130 O O . LYS A 1 139 ? -1.887 -24.203 7.359 1 90.19 139 LYS A O 1
ATOM 1135 N N . ASP A 1 140 ? -3.766 -23.922 8.594 1 90.75 140 ASP A N 1
ATOM 1136 C CA . ASP A 1 140 ? -4.441 -25.094 8.047 1 90.75 140 ASP A CA 1
ATOM 1137 C C . ASP A 1 140 ? -5.414 -24.688 6.938 1 90.75 140 ASP A C 1
ATOM 1139 O O . ASP A 1 140 ? -6.168 -25.531 6.441 1 90.75 140 ASP A O 1
ATOM 1143 N N . LYS A 1 141 ? -5.379 -23.5 6.559 1 93.38 141 LYS A N 1
ATOM 1144 C CA . LYS A 1 141 ? -6.285 -23.016 5.516 1 93.38 141 LYS A CA 1
ATOM 1145 C C . LYS A 1 141 ? -5.852 -23.516 4.141 1 93.38 141 LYS A C 1
ATOM 1147 O O . LYS A 1 141 ? -4.656 -23.578 3.846 1 93.38 141 LYS A O 1
ATOM 1152 N N . LYS A 1 142 ? -6.797 -23.812 3.355 1 95.69 142 LYS A N 1
ATOM 1153 C CA . LYS A 1 142 ? -6.516 -24.172 1.97 1 95.69 142 LYS A CA 1
ATOM 1154 C C . LYS A 1 142 ? -5.996 -22.969 1.184 1 95.69 142 LYS A C 1
ATOM 1156 O O . LYS A 1 142 ? -5.031 -23.078 0.429 1 95.69 142 LYS A O 1
ATOM 1161 N N . PHE A 1 143 ? -6.648 -21.891 1.295 1 97.5 143 PHE A N 1
ATOM 1162 C CA . PHE A 1 143 ? -6.262 -20.609 0.739 1 97.5 143 PHE A CA 1
ATOM 1163 C C . PHE A 1 143 ? -6.152 -19.547 1.837 1 97.5 143 PHE A C 1
ATOM 1165 O O . PHE A 1 143 ? -6.672 -19.734 2.938 1 97.5 143 PHE A O 1
ATOM 1172 N N . PHE A 1 144 ? -5.465 -18.438 1.584 1 96.62 144 PHE A N 1
ATOM 1173 C CA . PHE A 1 144 ? -5.453 -17.328 2.529 1 96.62 144 PHE A CA 1
ATOM 1174 C C . PHE A 1 144 ? -6.867 -16.844 2.807 1 96.62 144 PHE A C 1
ATOM 1176 O O . PHE A 1 144 ? -7.168 -16.391 3.914 1 96.62 144 PHE A O 1
ATOM 1183 N N . GLY A 1 145 ? -7.793 -16.969 1.85 1 89.19 145 GLY A N 1
ATOM 1184 C CA . GLY A 1 145 ? -9.188 -16.578 1.986 1 89.19 145 GLY A CA 1
ATOM 1185 C C . GLY A 1 145 ? -10.047 -17.641 2.641 1 89.19 145 GLY A C 1
ATOM 1186 O O . GLY A 1 145 ? -11.258 -17.469 2.771 1 89.19 145 GLY A O 1
ATOM 1187 N N . GLY A 1 146 ? -9.516 -18.703 3.029 1 92.56 146 GLY A N 1
ATOM 1188 C CA . GLY A 1 146 ? -10.266 -19.812 3.596 1 92.56 146 GLY A CA 1
ATOM 1189 C C . GLY A 1 146 ? -10.398 -20.984 2.65 1 92.56 146 GLY A C 1
ATOM 1190 O O . GLY A 1 146 ? -9.398 -21.594 2.26 1 92.56 146 GLY A O 1
ATOM 1191 N N . GLU A 1 147 ? -11.609 -21.188 2.223 1 92 147 GLU A N 1
ATOM 1192 C CA . GLU A 1 147 ? -11.867 -22.375 1.401 1 92 147 GLU A CA 1
ATOM 1193 C C . GLU A 1 147 ? -11.805 -22.031 -0.085 1 92 147 GLU A C 1
ATOM 1195 O O . GLU A 1 147 ? -11.742 -22.938 -0.929 1 92 147 GLU A O 1
ATOM 1200 N N . SER A 1 148 ? -11.844 -20.828 -0.349 1 93.5 148 SER A N 1
ATOM 1201 C CA . SER A 1 148 ? -11.789 -20.391 -1.741 1 93.5 148 SER A CA 1
ATOM 1202 C C . SER A 1 148 ? -10.773 -19.281 -1.934 1 93.5 148 SER A C 1
ATOM 1204 O O . SER A 1 148 ? -10.328 -18.656 -0.963 1 93.5 148 SER A O 1
ATOM 1206 N N . VAL A 1 149 ? -10.43 -19.062 -3.189 1 96.06 149 VAL A N 1
ATOM 1207 C CA . VAL A 1 149 ? -9.477 -18.016 -3.551 1 96.06 149 VAL A CA 1
ATOM 1208 C C . VAL A 1 149 ? -10.039 -16.641 -3.16 1 96.06 149 VAL A C 1
ATOM 1210 O O . VAL A 1 149 ? -11.18 -16.312 -3.498 1 96.06 149 VAL A O 1
ATOM 1213 N N . GLY A 1 150 ? -9.289 -15.93 -2.424 1 96.88 150 GLY A N 1
ATOM 1214 C CA . GLY A 1 150 ? -9.672 -14.578 -2.035 1 96.88 150 GLY A CA 1
ATOM 1215 C C . GLY A 1 150 ? -8.641 -13.531 -2.422 1 96.88 150 GLY A C 1
ATOM 1216 O O . GLY A 1 150 ? -7.746 -13.805 -3.221 1 96.88 150 GLY A O 1
ATOM 1217 N N . PHE A 1 151 ? -8.773 -12.344 -1.871 1 98.5 151 PHE A N 1
ATOM 1218 C CA . PHE A 1 151 ? -7.973 -11.156 -2.156 1 98.5 151 PHE A CA 1
ATOM 1219 C C . PHE A 1 151 ? -6.488 -11.453 -1.981 1 98.5 151 PHE A C 1
ATOM 1221 O O . PHE A 1 151 ? -5.684 -11.172 -2.875 1 98.5 151 PHE A O 1
ATOM 1228 N N . VAL A 1 152 ? -6.121 -12.031 -0.88 1 98.69 152 VAL A N 1
ATOM 1229 C CA . VAL A 1 152 ? -4.719 -12.266 -0.55 1 98.69 152 VAL A CA 1
ATOM 1230 C C . VAL A 1 152 ? -4.137 -13.328 -1.483 1 98.69 152 VAL A C 1
ATOM 1232 O O . VAL A 1 152 ? -2.977 -13.234 -1.887 1 98.69 152 VAL A O 1
ATOM 1235 N N . ASP A 1 153 ? -4.922 -14.336 -1.827 1 98.62 153 ASP A N 1
ATOM 1236 C CA . ASP A 1 153 ? -4.469 -15.367 -2.76 1 98.62 153 ASP A CA 1
ATOM 1237 C C . ASP A 1 153 ? -4.129 -14.766 -4.121 1 98.62 153 ASP A C 1
ATOM 1239 O O . ASP A 1 153 ? -3.123 -15.125 -4.734 1 98.62 153 ASP A O 1
ATOM 1243 N N . ILE A 1 154 ? -4.973 -13.867 -4.555 1 98.56 154 ILE A N 1
ATOM 1244 C CA . ILE A 1 154 ? -4.766 -13.203 -5.84 1 98.56 154 ILE A CA 1
ATOM 1245 C C . ILE A 1 154 ? -3.469 -12.398 -5.801 1 98.56 154 ILE A C 1
ATOM 1247 O O . ILE A 1 154 ? -2.656 -12.477 -6.723 1 98.56 154 ILE A O 1
ATOM 1251 N N . VAL A 1 155 ? -3.26 -11.703 -4.738 1 98.69 155 VAL A N 1
ATOM 1252 C CA . VAL A 1 155 ? -2.084 -10.859 -4.578 1 98.69 155 VAL A CA 1
ATOM 1253 C C . VAL A 1 155 ? -0.831 -11.727 -4.484 1 98.69 155 VAL A C 1
ATOM 1255 O O . VAL A 1 155 ? 0.233 -11.344 -4.98 1 98.69 155 VAL A O 1
ATOM 1258 N N . ALA A 1 156 ? -0.953 -12.891 -3.941 1 98.44 156 ALA A N 1
ATOM 1259 C CA . ALA A 1 156 ? 0.178 -13.766 -3.662 1 98.44 156 ALA A CA 1
ATOM 1260 C C . ALA A 1 156 ? 0.543 -14.602 -4.887 1 98.44 156 ALA A C 1
ATOM 1262 O O . ALA A 1 156 ? 1.397 -15.484 -4.812 1 98.44 156 ALA A O 1
ATOM 1263 N N . ASN A 1 157 ? -0.053 -14.344 -5.965 1 97.44 157 ASN A N 1
ATOM 1264 C CA . ASN A 1 157 ? 0.21 -15.164 -7.141 1 97.44 157 ASN A CA 1
ATOM 1265 C C . ASN A 1 157 ? 1.691 -15.156 -7.512 1 97.44 157 ASN A C 1
ATOM 1267 O O . ASN A 1 157 ? 2.203 -16.141 -8.055 1 97.44 157 ASN A O 1
ATOM 1271 N N . PHE A 1 158 ? 2.41 -14.047 -7.238 1 98 158 PHE A N 1
ATOM 1272 C CA . PHE A 1 158 ? 3.852 -13.977 -7.449 1 98 158 PHE A CA 1
ATOM 1273 C C . PHE A 1 158 ? 4.562 -15.109 -6.719 1 98 158 PHE A C 1
ATOM 1275 O O . PHE A 1 158 ? 5.441 -15.758 -7.285 1 98 158 PHE A O 1
ATOM 1282 N N . ILE A 1 159 ? 4.211 -15.328 -5.508 1 97.88 159 ILE A N 1
ATOM 1283 C CA . ILE A 1 159 ? 4.785 -16.375 -4.668 1 97.88 159 ILE A CA 1
ATOM 1284 C C . ILE A 1 159 ? 4.355 -17.75 -5.188 1 97.88 159 ILE A C 1
ATOM 1286 O O . ILE A 1 159 ? 5.152 -18.688 -5.223 1 97.88 159 ILE A O 1
ATOM 1290 N N . GLY A 1 160 ? 3.154 -17.844 -5.617 1 97.12 160 GLY A N 1
ATOM 1291 C CA . GLY A 1 160 ? 2.586 -19.109 -6.035 1 97.12 160 GLY A CA 1
ATOM 1292 C C . GLY A 1 160 ? 3.16 -19.625 -7.348 1 97.12 160 GLY A C 1
ATOM 1293 O O . GLY A 1 160 ? 3.189 -20.828 -7.59 1 97.12 160 GLY A O 1
ATOM 1294 N N . PHE A 1 161 ? 3.676 -18.703 -8.164 1 97.62 161 PHE A N 1
ATOM 1295 C CA . PHE A 1 161 ? 4.039 -19.141 -9.508 1 97.62 161 PHE A CA 1
ATOM 1296 C C . PHE A 1 161 ? 5.348 -18.5 -9.945 1 97.62 161 PHE A C 1
ATOM 1298 O O . PHE A 1 161 ? 6.281 -19.203 -10.344 1 97.62 161 PHE A O 1
ATOM 1305 N N . TRP A 1 162 ? 5.59 -17.234 -9.812 1 97.5 162 TRP A N 1
ATOM 1306 C CA . TRP A 1 162 ? 6.707 -16.5 -10.398 1 97.5 162 TRP A CA 1
ATOM 1307 C C . TRP A 1 162 ? 8 -16.797 -9.648 1 97.5 162 TRP A C 1
ATOM 1309 O O . TRP A 1 162 ? 9.078 -16.828 -10.25 1 97.5 162 TRP A O 1
ATOM 1319 N N . VAL A 1 163 ? 7.891 -16.969 -8.32 1 96.88 163 VAL A N 1
ATOM 1320 C CA . VAL A 1 163 ? 9.086 -17.219 -7.52 1 96.88 163 VAL A CA 1
ATOM 1321 C C . VAL A 1 163 ? 9.797 -18.469 -8.039 1 96.88 163 VAL A C 1
ATOM 1323 O O . VAL A 1 163 ? 11.023 -18.469 -8.195 1 96.88 163 VAL A O 1
ATOM 1326 N N . GLY A 1 164 ? 9.039 -19.516 -8.305 1 95.62 164 GLY A N 1
ATOM 1327 C CA . GLY A 1 164 ? 9.633 -20.734 -8.844 1 95.62 164 GLY A CA 1
ATOM 1328 C C . GLY A 1 164 ? 10.219 -20.531 -10.227 1 95.62 164 GLY A C 1
ATOM 1329 O O . GLY A 1 164 ? 11.336 -20.984 -10.508 1 95.62 164 GLY A O 1
ATOM 1330 N N . ALA A 1 165 ? 9.523 -19.859 -11.094 1 96.44 165 ALA A N 1
ATOM 1331 C CA . ALA A 1 165 ? 9.961 -19.641 -12.469 1 96.44 165 ALA A CA 1
ATOM 1332 C C . ALA A 1 165 ? 11.211 -18.766 -12.516 1 96.44 165 ALA A C 1
ATOM 1334 O O . ALA A 1 165 ? 12.172 -19.094 -13.219 1 96.44 165 ALA A O 1
ATOM 1335 N N . ILE A 1 166 ? 11.203 -17.688 -11.828 1 95.88 166 ILE A N 1
ATOM 1336 C CA . ILE A 1 166 ? 12.336 -16.766 -11.797 1 95.88 166 ILE A CA 1
ATOM 1337 C C . ILE A 1 166 ? 13.539 -17.469 -11.156 1 95.88 166 ILE A C 1
ATOM 1339 O O . ILE A 1 166 ? 14.664 -17.344 -11.648 1 95.88 166 ILE A O 1
ATOM 1343 N N . GLY A 1 167 ? 13.258 -18.172 -10.023 1 94.38 167 GLY A N 1
ATOM 1344 C CA . GLY A 1 167 ? 14.32 -18.922 -9.391 1 94.38 167 GLY A CA 1
ATOM 1345 C C . GLY A 1 167 ? 15.023 -19.891 -10.336 1 94.38 167 GLY A C 1
ATOM 1346 O O . GLY A 1 167 ? 16.25 -20 -10.32 1 94.38 167 GLY A O 1
ATOM 1347 N N . GLU A 1 168 ? 14.266 -20.547 -11.102 1 94.56 168 GLU A N 1
ATOM 1348 C CA . GLU A 1 168 ? 14.82 -21.453 -12.102 1 94.56 168 GLU A CA 1
ATOM 1349 C C . GLU A 1 168 ? 15.664 -20.703 -13.125 1 94.56 168 GLU A C 1
ATOM 1351 O O . GLU A 1 168 ? 16.734 -21.188 -13.531 1 94.56 168 GLU A O 1
ATOM 1356 N N . ALA A 1 169 ? 15.219 -19.594 -13.562 1 95 169 ALA A N 1
ATOM 1357 C CA . ALA A 1 169 ? 15.922 -18.797 -14.57 1 95 169 ALA A CA 1
ATOM 1358 C C . ALA A 1 169 ? 17.281 -18.328 -14.055 1 95 169 ALA A C 1
ATOM 1360 O O . ALA A 1 169 ? 18.25 -18.297 -14.805 1 95 169 ALA A O 1
ATOM 1361 N N . VAL A 1 170 ? 17.359 -18.047 -12.805 1 93.12 170 VAL A N 1
ATOM 1362 C CA . VAL A 1 170 ? 18.578 -17.406 -12.305 1 93.12 170 VAL A CA 1
ATOM 1363 C C . VAL A 1 170 ? 19.391 -18.422 -11.492 1 93.12 170 VAL A C 1
ATOM 1365 O O . VAL A 1 170 ? 20.5 -18.125 -11.062 1 93.12 170 VAL A O 1
ATOM 1368 N N . GLY A 1 171 ? 18.828 -19.578 -11.211 1 91.44 171 GLY A N 1
ATOM 1369 C CA . GLY A 1 171 ? 19.531 -20.641 -10.5 1 91.44 171 GLY A CA 1
ATOM 1370 C C . GLY A 1 171 ? 19.469 -20.484 -8.992 1 91.44 171 GLY A C 1
ATOM 1371 O O . GLY A 1 171 ? 20.438 -20.766 -8.297 1 91.44 171 GLY A O 1
ATOM 1372 N N . VAL A 1 172 ? 18.406 -19.922 -8.492 1 93.06 172 VAL A N 1
ATOM 1373 C CA . VAL A 1 172 ? 18.203 -19.75 -7.055 1 93.06 172 VAL A CA 1
ATOM 1374 C C . VAL A 1 172 ? 16.859 -20.375 -6.652 1 93.06 172 VAL A C 1
ATOM 1376 O O . VAL A 1 172 ? 15.82 -20.031 -7.199 1 93.06 172 VAL A O 1
ATOM 1379 N N . GLU A 1 173 ? 16.875 -21.281 -5.773 1 93.88 173 GLU A N 1
ATOM 1380 C CA . GLU A 1 173 ? 15.656 -21.938 -5.301 1 93.88 173 GLU A CA 1
ATOM 1381 C C . GLU A 1 173 ? 15.242 -21.406 -3.93 1 93.88 173 GLU A C 1
ATOM 1383 O O . GLU A 1 173 ? 15.875 -21.734 -2.922 1 93.88 173 GLU A O 1
ATOM 1388 N N . LEU A 1 174 ? 14.195 -20.703 -3.9 1 96.31 174 LEU A N 1
ATOM 1389 C CA . LEU A 1 174 ? 13.781 -20.047 -2.66 1 96.31 174 LEU A CA 1
ATOM 1390 C C . LEU A 1 174 ? 12.641 -20.812 -2.004 1 96.31 174 LEU A C 1
ATOM 1392 O O . LEU A 1 174 ? 12.648 -21.031 -0.791 1 96.31 174 LEU A O 1
ATOM 1396 N N . LEU A 1 175 ? 11.68 -21.234 -2.779 1 96.75 175 LEU A N 1
ATOM 1397 C CA . LEU A 1 175 ? 10.492 -21.906 -2.281 1 96.75 175 LEU A CA 1
ATOM 1398 C C . LEU A 1 175 ? 10.586 -23.422 -2.506 1 96.75 175 LEU A C 1
ATOM 1400 O O . LEU A 1 175 ? 10.383 -23.891 -3.623 1 96.75 175 LEU A O 1
ATOM 1404 N N . THR A 1 176 ? 10.844 -24.141 -1.473 1 96.44 176 THR A N 1
ATOM 1405 C CA . THR A 1 176 ? 10.977 -25.594 -1.554 1 96.44 176 THR A CA 1
ATOM 1406 C C . THR A 1 176 ? 10.047 -26.281 -0.551 1 96.44 176 THR A C 1
ATOM 1408 O O . THR A 1 176 ? 9.758 -25.719 0.51 1 96.44 176 THR A O 1
ATOM 1411 N N . ARG A 1 177 ? 9.688 -27.438 -0.868 1 96.44 177 ARG A N 1
ATOM 1412 C CA . ARG A 1 177 ? 8.727 -28.172 -0.053 1 96.44 177 ARG A CA 1
ATOM 1413 C C . ARG A 1 177 ? 9.32 -28.516 1.311 1 96.44 177 ARG A C 1
ATOM 1415 O O . ARG A 1 177 ? 8.594 -28.562 2.309 1 96.44 177 ARG A O 1
ATOM 1422 N N . ASP A 1 178 ? 10.57 -28.781 1.384 1 96.75 178 ASP A N 1
ATOM 1423 C CA . ASP A 1 178 ? 11.227 -29.109 2.645 1 96.75 178 ASP A CA 1
ATOM 1424 C C . ASP A 1 178 ? 11.195 -27.938 3.609 1 96.75 178 ASP A C 1
ATOM 1426 O O . ASP A 1 178 ? 10.977 -28.109 4.809 1 96.75 178 ASP A O 1
ATOM 1430 N N . LYS A 1 179 ? 11.406 -26.781 3.068 1 96.44 179 LYS A N 1
ATOM 1431 C CA . LYS A 1 179 ? 11.484 -25.594 3.904 1 96.44 179 LYS A CA 1
ATOM 1432 C C . LYS A 1 179 ? 10.094 -25.031 4.18 1 96.44 179 LYS A C 1
ATOM 1434 O O . LYS A 1 179 ? 9.828 -24.531 5.277 1 96.44 179 LYS A O 1
ATOM 1439 N N . PHE A 1 180 ? 9.289 -25.047 3.168 1 98.06 180 PHE A N 1
ATOM 1440 C CA . PHE A 1 180 ? 7.992 -24.391 3.268 1 98.06 180 PHE A CA 1
ATOM 1441 C C . PHE A 1 180 ? 6.883 -25.312 2.783 1 98.06 180 PHE A C 1
ATOM 1443 O O . PHE A 1 180 ? 6.199 -25.016 1.804 1 98.06 180 PHE A O 1
ATOM 1450 N N . PRO A 1 181 ? 6.594 -26.375 3.486 1 97.81 181 PRO A N 1
ATOM 1451 C CA . PRO A 1 181 ? 5.625 -27.375 3.02 1 97.81 181 PRO A CA 1
ATOM 1452 C C . PRO A 1 181 ? 4.211 -26.812 2.891 1 97.81 181 PRO A C 1
ATOM 1454 O O . PRO A 1 181 ? 3.486 -27.156 1.957 1 97.81 181 PRO A O 1
ATOM 1457 N N . ILE A 1 182 ? 3.801 -25.969 3.793 1 98 182 ILE A N 1
ATOM 1458 C CA . ILE A 1 182 ? 2.441 -25.453 3.795 1 98 182 ILE A CA 1
ATOM 1459 C C . ILE A 1 182 ? 2.258 -24.484 2.617 1 98 182 ILE A C 1
ATOM 1461 O O . ILE A 1 182 ? 1.264 -24.578 1.895 1 98 182 ILE A O 1
ATOM 1465 N N . LEU A 1 183 ? 3.221 -23.609 2.422 1 97.69 183 LEU A N 1
ATOM 1466 C CA . LEU A 1 183 ? 3.152 -22.641 1.326 1 97.69 183 LEU A CA 1
ATOM 1467 C C . LEU A 1 183 ? 3.199 -23.359 -0.022 1 97.69 183 LEU A C 1
ATOM 1469 O O . LEU A 1 183 ? 2.529 -22.938 -0.971 1 97.69 183 LEU A O 1
ATOM 1473 N N . CYS A 1 184 ? 4.027 -24.391 -0.115 1 97.69 184 CYS A N 1
ATOM 1474 C CA . CYS A 1 184 ? 4.109 -25.156 -1.354 1 97.69 184 CYS A CA 1
ATOM 1475 C C . CYS A 1 184 ? 2.791 -25.875 -1.645 1 97.69 184 CYS A C 1
ATOM 1477 O O . CYS A 1 184 ? 2.352 -25.922 -2.795 1 97.69 184 CYS A O 1
ATOM 1479 N N . LYS A 1 185 ? 2.215 -26.422 -0.621 1 97.56 185 LYS A N 1
ATOM 1480 C CA . LYS A 1 185 ? 0.894 -27.031 -0.793 1 97.56 185 LYS A CA 1
ATOM 1481 C C . LYS A 1 185 ? -0.116 -25.984 -1.283 1 97.56 185 LYS A C 1
ATOM 1483 O O . LYS A 1 185 ? -0.887 -26.266 -2.207 1 97.56 185 LYS A O 1
ATOM 1488 N N . TRP A 1 186 ? -0.134 -24.844 -0.65 1 98.31 186 TRP A N 1
ATOM 1489 C CA . TRP A 1 186 ? -0.992 -23.75 -1.084 1 98.31 186 TRP A CA 1
ATOM 1490 C C . TRP A 1 186 ? -0.721 -23.391 -2.541 1 98.31 186 TRP A C 1
ATOM 1492 O O . TRP A 1 186 ? -1.654 -23.188 -3.32 1 98.31 186 TRP A O 1
ATOM 1502 N N . SER A 1 187 ? 0.558 -23.25 -2.869 1 97.62 187 SER A N 1
ATOM 1503 C CA . SER A 1 187 ? 0.939 -22.891 -4.234 1 97.62 187 SER A CA 1
ATOM 1504 C C . SER A 1 187 ? 0.374 -23.891 -5.238 1 97.62 187 SER A C 1
ATOM 1506 O O . SER A 1 187 ? -0.148 -23.5 -6.285 1 97.62 187 SER A O 1
ATOM 1508 N N . ASP A 1 188 ? 0.434 -25.156 -4.934 1 97 188 ASP A N 1
ATOM 1509 C CA . ASP A 1 188 ? -0.118 -26.188 -5.793 1 97 188 ASP A CA 1
ATOM 1510 C C . ASP A 1 188 ? -1.624 -26.016 -5.977 1 97 188 ASP A C 1
ATOM 1512 O O . ASP A 1 188 ? -2.135 -26.109 -7.094 1 97 188 ASP A O 1
ATOM 1516 N N . GLU A 1 189 ? -2.291 -25.812 -4.883 1 96.62 189 GLU A N 1
ATOM 1517 C CA . GLU A 1 189 ? -3.734 -25.594 -4.941 1 96.62 189 GLU A CA 1
ATOM 1518 C C . GLU A 1 189 ? -4.074 -24.344 -5.73 1 96.62 189 GLU A C 1
ATOM 1520 O O . GLU A 1 189 ? -5.012 -24.328 -6.531 1 96.62 189 GLU A O 1
ATOM 1525 N N . HIS A 1 190 ? -3.33 -23.281 -5.465 1 97.19 190 HIS A N 1
ATOM 1526 C CA . HIS A 1 190 ? -3.539 -21.984 -6.098 1 97.19 190 HIS A CA 1
ATOM 1527 C C . HIS A 1 190 ? -3.391 -22.078 -7.609 1 97.19 190 HIS A C 1
ATOM 1529 O O . HIS A 1 190 ? -4.293 -21.688 -8.352 1 97.19 190 HIS A O 1
ATOM 1535 N N . VAL A 1 191 ? -2.314 -22.641 -8.078 1 96.56 191 VAL A N 1
ATOM 1536 C CA . VAL A 1 191 ? -2.021 -22.75 -9.5 1 96.56 191 VAL A CA 1
ATOM 1537 C C . VAL A 1 191 ? -2.98 -23.75 -10.148 1 96.56 191 VAL A C 1
ATOM 1539 O O . VAL A 1 191 ? -3.271 -23.656 -11.344 1 96.56 191 VAL A O 1
ATOM 1542 N N . GLY A 1 192 ? -3.482 -24.625 -9.344 1 95.88 192 GLY A N 1
ATOM 1543 C CA . GLY A 1 192 ? -4.383 -25.656 -9.844 1 95.88 192 GLY A CA 1
ATOM 1544 C C . GLY A 1 192 ? -5.816 -25.172 -9.984 1 95.88 192 GLY A C 1
ATOM 1545 O O . GLY A 1 192 ? -6.633 -25.828 -10.648 1 95.88 192 GLY A O 1
ATOM 1546 N N . CYS A 1 193 ? -6.16 -24.078 -9.359 1 94.69 193 CYS A N 1
ATOM 1547 C CA . CYS A 1 193 ? -7.5 -23.516 -9.492 1 94.69 193 CYS A CA 1
ATOM 1548 C C . CYS A 1 193 ? -7.785 -23.125 -10.938 1 94.69 193 CYS A C 1
ATOM 1550 O O . CYS A 1 193 ? -6.969 -22.453 -11.57 1 94.69 193 CYS A O 1
ATOM 1552 N N . ARG A 1 194 ? -8.922 -23.453 -11.43 1 93.81 194 ARG A N 1
ATOM 1553 C CA . ARG A 1 194 ? -9.273 -23.297 -12.844 1 93.81 194 ARG A CA 1
ATOM 1554 C C . ARG A 1 194 ? -9.117 -21.844 -13.273 1 93.81 194 ARG A C 1
ATOM 1556 O O . ARG A 1 194 ? -8.484 -21.562 -14.297 1 93.81 194 ARG A O 1
ATOM 1563 N N . VAL A 1 195 ? -9.664 -20.922 -12.508 1 92.75 195 VAL A N 1
ATOM 1564 C CA . VAL A 1 195 ? -9.68 -19.516 -12.883 1 92.75 195 VAL A CA 1
ATOM 1565 C C . VAL A 1 195 ? -8.25 -18.984 -12.953 1 92.75 195 VAL A C 1
ATOM 1567 O O . VAL A 1 195 ? -7.941 -18.125 -13.789 1 92.75 195 VAL A O 1
ATOM 1570 N N . ILE A 1 196 ? -7.336 -19.484 -12.109 1 95.69 196 ILE A N 1
ATOM 1571 C CA . ILE A 1 196 ? -5.941 -19.062 -12.094 1 95.69 196 ILE A CA 1
ATOM 1572 C C . ILE A 1 196 ? -5.172 -19.75 -13.219 1 95.69 196 ILE A C 1
ATOM 1574 O O . ILE A 1 196 ? -4.504 -19.094 -14.023 1 95.69 196 ILE A O 1
ATOM 1578 N N . LYS A 1 197 ? -5.301 -21 -13.328 1 95.19 197 LYS A N 1
ATOM 1579 C CA . LYS A 1 197 ? -4.574 -21.828 -14.273 1 95.19 197 LYS A CA 1
ATOM 1580 C C . LYS A 1 197 ? -4.801 -21.359 -15.711 1 95.19 197 LYS A C 1
ATOM 1582 O O . LYS A 1 197 ? -3.863 -21.312 -16.516 1 95.19 197 LYS A O 1
ATOM 1587 N N . GLU A 1 198 ? -5.996 -20.984 -16 1 93.81 198 GLU A N 1
ATOM 1588 C CA . GLU A 1 198 ? -6.371 -20.609 -17.359 1 93.81 198 GLU A CA 1
ATOM 1589 C C . GLU A 1 198 ? -5.715 -19.297 -17.766 1 93.81 198 GLU A C 1
ATOM 1591 O O . GLU A 1 198 ? -5.621 -18.984 -18.953 1 93.81 198 GLU A O 1
ATOM 1596 N N . ASN A 1 199 ? -5.258 -18.547 -16.797 1 92.94 199 ASN A N 1
ATOM 1597 C CA . ASN A 1 199 ? -4.703 -17.234 -17.094 1 92.94 199 ASN A CA 1
ATOM 1598 C C . ASN A 1 199 ? -3.189 -17.203 -16.891 1 92.94 199 ASN A C 1
ATOM 1600 O O . ASN A 1 199 ? -2.535 -16.219 -17.219 1 92.94 199 ASN A O 1
ATOM 1604 N N . LEU A 1 200 ? -2.654 -18.25 -16.359 1 96.25 200 LEU A N 1
ATOM 1605 C CA . LEU A 1 200 ? -1.217 -18.312 -16.125 1 96.25 200 LEU A CA 1
ATOM 1606 C C . LEU A 1 200 ? -0.45 -18.422 -17.438 1 96.25 200 LEU A C 1
ATOM 1608 O O . LEU A 1 200 ? -0.867 -19.156 -18.344 1 96.25 200 LEU A O 1
ATOM 1612 N N . PRO A 1 201 ? 0.608 -17.656 -17.578 1 96.31 201 PRO A N 1
ATOM 1613 C CA . PRO A 1 201 ? 1.493 -17.922 -18.719 1 96.31 201 PRO A CA 1
ATOM 1614 C C . PRO A 1 201 ? 2.236 -19.25 -18.594 1 96.31 201 PRO A C 1
ATOM 1616 O O . PRO A 1 201 ? 2.271 -19.844 -17.516 1 96.31 201 PRO A O 1
ATOM 1619 N N . SER A 1 202 ? 2.766 -19.656 -19.734 1 96.12 202 SER A N 1
ATOM 1620 C CA . SER A 1 202 ? 3.619 -20.828 -19.703 1 96.12 202 SER A CA 1
ATOM 1621 C C . SER A 1 202 ? 4.852 -20.609 -18.828 1 96.12 202 SER A C 1
ATOM 1623 O O . SER A 1 202 ? 5.547 -19.594 -18.984 1 96.12 202 SER A O 1
ATOM 1625 N N . LYS A 1 203 ? 5.035 -21.547 -17.922 1 96.31 203 LYS A N 1
ATOM 1626 C CA . LYS A 1 203 ? 6.211 -21.422 -17.062 1 96.31 203 LYS A CA 1
ATOM 1627 C C . LYS A 1 203 ? 7.488 -21.312 -17.891 1 96.31 203 LYS A C 1
ATOM 1629 O O . LYS A 1 203 ? 8.367 -20.516 -17.578 1 96.31 203 LYS A O 1
ATOM 1634 N N . ASP A 1 204 ? 7.555 -22.094 -18.906 1 97.31 204 ASP A N 1
ATOM 1635 C CA . ASP A 1 204 ? 8.734 -22.094 -19.766 1 97.31 204 ASP A CA 1
ATOM 1636 C C . ASP A 1 204 ? 8.961 -20.703 -20.391 1 97.31 204 ASP A C 1
ATOM 1638 O O . ASP A 1 204 ? 10.102 -20.25 -20.5 1 97.31 204 ASP A O 1
ATOM 1642 N N . LYS A 1 205 ? 7.902 -20.125 -20.812 1 96.88 205 LYS A N 1
ATOM 1643 C CA . LYS A 1 205 ? 8.008 -18.781 -21.406 1 96.88 205 LYS A CA 1
ATOM 1644 C C . LYS A 1 205 ? 8.484 -17.766 -20.375 1 96.88 205 LYS A C 1
ATOM 1646 O O . LYS A 1 205 ? 9.281 -16.875 -20.688 1 96.88 205 LYS A O 1
ATOM 1651 N N . VAL A 1 206 ? 8 -17.875 -19.172 1 97.25 206 VAL A N 1
ATOM 1652 C CA . VAL A 1 206 ? 8.398 -16.969 -18.094 1 97.25 206 VAL A CA 1
ATOM 1653 C C . VAL A 1 206 ? 9.883 -17.172 -17.781 1 97.25 206 VAL A C 1
ATOM 1655 O O . VAL A 1 206 ? 10.641 -16.203 -17.672 1 97.25 206 VAL A O 1
ATOM 1658 N N . VAL A 1 207 ? 10.281 -18.438 -17.672 1 97.44 207 VAL A N 1
ATOM 1659 C CA . VAL A 1 207 ? 11.672 -18.766 -17.406 1 97.44 207 VAL A CA 1
ATOM 1660 C C . VAL A 1 207 ? 12.562 -18.188 -18.5 1 97.44 207 VA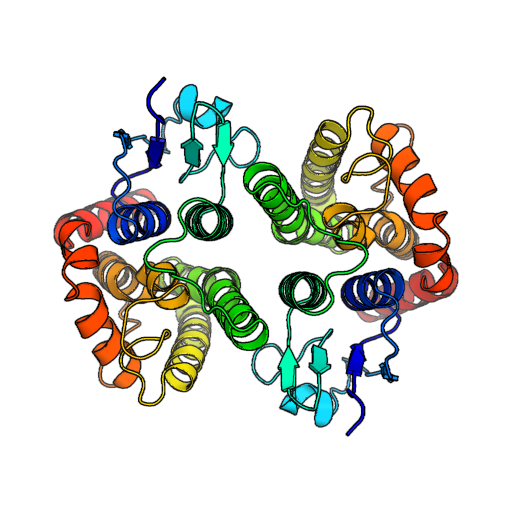L A C 1
ATOM 1662 O O . VAL A 1 207 ? 13.586 -17.562 -18.219 1 97.44 207 VAL A O 1
ATOM 1665 N N . ALA A 1 208 ? 12.148 -18.375 -19.719 1 96.81 208 ALA A N 1
ATOM 1666 C CA . ALA A 1 208 ? 12.914 -17.875 -20.859 1 96.81 208 ALA A CA 1
ATOM 1667 C C . ALA A 1 208 ? 13.008 -16.344 -20.812 1 96.81 208 ALA A C 1
ATOM 1669 O O . ALA A 1 208 ? 14.062 -15.773 -21.109 1 96.81 208 ALA A O 1
ATOM 1670 N N . PHE A 1 209 ? 11.984 -15.734 -20.5 1 95.62 209 PHE A N 1
ATOM 1671 C CA . PHE A 1 209 ? 11.93 -14.281 -20.422 1 95.62 209 PHE A CA 1
ATOM 1672 C C . PHE A 1 209 ? 12.961 -13.75 -19.422 1 95.62 209 PHE A C 1
ATOM 1674 O O . PHE A 1 209 ? 13.719 -12.836 -19.734 1 95.62 209 PHE A O 1
ATOM 1681 N N . TYR A 1 210 ? 13.039 -14.344 -18.281 1 94.75 210 TYR A N 1
ATOM 1682 C CA . TYR A 1 210 ? 13.914 -13.836 -17.234 1 94.75 210 TYR A CA 1
ATOM 1683 C C . TYR A 1 210 ? 15.352 -14.312 -17.453 1 94.75 210 TYR A C 1
ATOM 1685 O O . TYR A 1 210 ? 16.297 -13.648 -17.016 1 94.75 210 TYR A O 1
ATOM 1693 N N . ARG A 1 211 ? 15.484 -15.414 -18.125 1 93.81 211 ARG A N 1
ATOM 1694 C CA . ARG A 1 211 ? 16.828 -15.852 -18.484 1 93.81 211 ARG A CA 1
ATOM 1695 C C . ARG A 1 211 ? 17.5 -14.852 -19.422 1 93.81 211 ARG A C 1
ATOM 1697 O O . ARG A 1 211 ? 18.719 -14.617 -19.312 1 93.81 211 ARG A O 1
ATOM 1704 N N . THR A 1 212 ? 16.75 -14.289 -20.328 1 90.56 212 THR A N 1
ATOM 1705 C CA . THR A 1 212 ? 17.281 -13.289 -21.25 1 90.56 212 THR A CA 1
ATOM 1706 C C . THR A 1 212 ? 17.703 -12.031 -20.5 1 90.56 212 THR A C 1
ATOM 1708 O O . THR A 1 212 ? 18.641 -11.336 -20.922 1 90.56 212 THR A O 1
ATOM 1711 N N . ARG A 1 213 ? 17.109 -11.773 -19.422 1 83.06 213 ARG A N 1
ATOM 1712 C CA . ARG A 1 213 ? 17.422 -10.594 -18.625 1 83.06 213 ARG A CA 1
ATOM 1713 C C . ARG A 1 213 ? 18.688 -10.797 -17.797 1 83.06 213 ARG A C 1
ATOM 1715 O O . ARG A 1 213 ? 19.406 -9.836 -17.516 1 83.06 213 ARG A O 1
ATOM 1722 N N . VAL A 1 214 ? 18.859 -12.016 -17.422 1 78.06 214 VAL A N 1
ATOM 1723 C CA . VAL A 1 214 ? 20.094 -12.367 -16.734 1 78.06 214 VAL A CA 1
ATOM 1724 C C . VAL A 1 214 ? 21.281 -12.188 -17.672 1 78.06 214 VAL A C 1
ATOM 1726 O O . VAL A 1 214 ? 22.312 -11.633 -17.281 1 78.06 214 VAL A O 1
ATOM 1729 N N . GLU A 1 215 ? 21.062 -12.617 -18.812 1 73.69 215 GLU A N 1
ATOM 1730 C CA . GLU A 1 215 ? 22.141 -12.578 -19.797 1 73.69 215 GLU A CA 1
ATOM 1731 C C . GLU A 1 215 ? 22.453 -11.141 -20.219 1 73.69 215 GLU A C 1
ATOM 1733 O O . GLU A 1 215 ? 23.594 -10.805 -20.484 1 73.69 215 GLU A O 1
ATOM 1738 N N . SER A 1 216 ? 21.422 -10.297 -20.156 1 66.06 216 SER A N 1
ATOM 1739 C CA . SER A 1 216 ? 21.609 -8.898 -20.531 1 66.06 216 SER A CA 1
ATOM 1740 C C . SER A 1 216 ? 22.234 -8.094 -19.391 1 66.06 216 SER A C 1
ATOM 1742 O O . SER A 1 216 ? 22.875 -7.074 -19.625 1 66.06 216 SER A O 1
ATOM 1744 N N . ALA A 1 217 ? 21.953 -8.414 -18.203 1 62.59 217 ALA A N 1
ATOM 1745 C CA . ALA A 1 217 ? 22.469 -7.715 -17.031 1 62.59 217 ALA A CA 1
ATOM 1746 C C . ALA A 1 217 ? 23.922 -8.109 -16.75 1 62.59 217 ALA A C 1
ATOM 1748 O O . ALA A 1 217 ? 24.672 -7.367 -16.109 1 62.59 217 ALA A O 1
ATOM 1749 N N . SER A 1 218 ? 24.516 -9.328 -17.141 1 52.09 218 SER A N 1
ATOM 1750 C CA . SER A 1 218 ? 25.891 -9.805 -17.031 1 52.09 218 SER A CA 1
ATOM 1751 C C . SER A 1 218 ? 26.781 -9.211 -18.109 1 52.09 218 SER A C 1
ATOM 1753 O O . SER A 1 218 ? 26.328 -9.008 -19.25 1 52.09 218 SER A O 1
ATOM 1755 N N . MET B 1 1 ? -21.391 -5.109 26.312 1 50.53 1 MET B N 1
ATOM 1756 C CA . MET B 1 1 ? -20.266 -4.379 26.891 1 50.53 1 MET B CA 1
ATOM 1757 C C . MET B 1 1 ? -19.859 -3.221 25.984 1 50.53 1 MET B C 1
ATOM 1759 O O . MET B 1 1 ? -20.078 -3.268 24.766 1 50.53 1 MET B O 1
ATOM 1763 N N . ALA B 1 2 ? -19.453 -2.068 26.469 1 72.19 2 ALA B N 1
ATOM 1764 C CA . ALA B 1 2 ? -19.141 -0.884 25.672 1 72.19 2 ALA B CA 1
ATOM 1765 C C . ALA B 1 2 ? -17.938 -1.122 24.781 1 72.19 2 ALA B C 1
ATOM 1767 O O . ALA B 1 2 ? -17.031 -1.879 25.141 1 72.19 2 ALA B O 1
ATOM 1768 N N . GLU B 1 3 ? -18.016 -0.766 23.469 1 89.44 3 GLU B N 1
ATOM 1769 C CA . GLU B 1 3 ? -16.906 -0.875 22.516 1 89.44 3 GLU B CA 1
ATOM 1770 C C . GLU B 1 3 ? -15.641 -0.234 23.078 1 89.44 3 GLU B C 1
ATOM 1772 O O . GLU B 1 3 ? -15.695 0.845 23.672 1 89.44 3 GLU B O 1
ATOM 1777 N N . GLU B 1 4 ? -14.602 -1.046 23.141 1 97.38 4 GLU B N 1
ATOM 1778 C CA . GLU B 1 4 ? -13.312 -0.532 23.578 1 97.38 4 GLU B CA 1
ATOM 1779 C C . GLU B 1 4 ? -12.391 -0.275 22.391 1 97.38 4 GLU B C 1
ATOM 1781 O O . GLU B 1 4 ? -12.141 -1.174 21.578 1 97.38 4 GLU B O 1
ATOM 1786 N N . VAL B 1 5 ? -11.93 0.951 22.297 1 98.62 5 VAL B N 1
ATOM 1787 C CA . VAL B 1 5 ? -11 1.336 21.234 1 98.62 5 VAL B CA 1
ATOM 1788 C C . VAL B 1 5 ? -9.711 1.879 21.859 1 98.62 5 VAL B C 1
ATOM 1790 O O . VAL B 1 5 ? -9.75 2.775 22.703 1 98.62 5 VAL B O 1
ATOM 1793 N N . LYS B 1 6 ? -8.555 1.263 21.484 1 98.81 6 LYS B N 1
ATOM 1794 C CA . LYS B 1 6 ? -7.234 1.729 21.891 1 98.81 6 LYS B CA 1
ATOM 1795 C C . LYS B 1 6 ? -6.336 1.976 20.688 1 98.81 6 LYS B C 1
ATOM 1797 O O . LYS B 1 6 ? -6.441 1.281 19.672 1 98.81 6 LYS B O 1
ATOM 1802 N N . LEU B 1 7 ? -5.52 2.957 20.828 1 98.88 7 LEU B N 1
ATOM 1803 C CA . LEU B 1 7 ? -4.512 3.244 19.812 1 98.88 7 LEU B CA 1
ATOM 1804 C C . LEU B 1 7 ? -3.109 3.203 20.406 1 98.88 7 LEU B C 1
ATOM 1806 O O . LEU B 1 7 ? -2.773 4.012 21.266 1 98.88 7 LEU B O 1
ATOM 1810 N N . ILE B 1 8 ? -2.361 2.207 20.016 1 98.88 8 ILE B N 1
ATOM 1811 C CA . ILE B 1 8 ? -0.935 2.191 20.312 1 98.88 8 ILE B CA 1
ATOM 1812 C C . ILE B 1 8 ? -0.185 3.072 19.312 1 98.88 8 ILE B C 1
ATOM 1814 O O . ILE B 1 8 ? -0.233 2.83 18.109 1 98.88 8 ILE B O 1
ATOM 1818 N N . GLY B 1 9 ? 0.432 4.121 19.812 1 98.44 9 GLY B N 1
ATOM 1819 C CA . GLY B 1 9 ? 1.105 5.066 18.938 1 98.44 9 GLY B CA 1
ATOM 1820 C C . GLY B 1 9 ? 2.309 5.727 19.578 1 98.44 9 GLY B C 1
ATOM 1821 O O . GLY B 1 9 ? 2.729 5.336 20.672 1 98.44 9 GLY B O 1
ATOM 1822 N N . MET B 1 10 ? 2.918 6.582 18.859 1 97.88 10 MET B N 1
ATOM 1823 C CA . MET B 1 10 ? 4.004 7.438 19.328 1 97.88 10 MET B CA 1
ATOM 1824 C C . MET B 1 10 ? 3.742 8.898 18.969 1 97.88 10 MET B C 1
ATOM 1826 O O . MET B 1 10 ? 3.314 9.195 17.844 1 97.88 10 MET B O 1
ATOM 1830 N N . TRP B 1 11 ? 4.043 9.781 19.812 1 96.56 11 TRP B N 1
ATOM 1831 C CA . TRP B 1 11 ? 3.639 11.18 19.703 1 96.56 11 TRP B CA 1
ATOM 1832 C C . TRP B 1 11 ? 4.254 11.82 18.453 1 96.56 11 TRP B C 1
ATOM 1834 O O . TRP B 1 11 ? 3.646 12.695 17.844 1 96.56 11 TRP B O 1
ATOM 1844 N N . VAL B 1 12 ? 5.406 11.422 18.094 1 96.75 12 VAL B N 1
ATOM 1845 C CA . VAL B 1 12 ? 6.141 12.078 17.016 1 96.75 12 VAL B CA 1
ATOM 1846 C C . VAL B 1 12 ? 5.844 11.383 15.695 1 96.75 12 VAL B C 1
ATOM 1848 O O . VAL B 1 12 ? 6.238 11.859 14.633 1 96.75 12 VAL B O 1
ATOM 1851 N N . SER B 1 13 ? 5.125 10.281 15.727 1 97.06 13 SER B N 1
ATOM 1852 C CA . SER B 1 13 ? 4.848 9.492 14.531 1 97.06 13 SER B CA 1
ATOM 1853 C C . SER B 1 13 ? 3.73 10.117 13.703 1 97.06 13 SER B C 1
ATOM 1855 O O . SER B 1 13 ? 2.588 10.203 14.148 1 97.06 13 SER B O 1
ATOM 1857 N N . SER B 1 14 ? 4.082 10.492 12.5 1 97.69 14 SER B N 1
ATOM 1858 C CA . SER B 1 14 ? 3.08 11.023 11.578 1 97.69 14 SER B CA 1
ATOM 1859 C C . SER B 1 14 ? 2.035 9.969 11.242 1 97.69 14 SER B C 1
ATOM 1861 O O . SER B 1 14 ? 0.896 10.297 10.898 1 97.69 14 SER B O 1
ATOM 1863 N N . PHE B 1 15 ? 2.373 8.672 11.289 1 98.44 15 PHE B N 1
ATOM 1864 C CA . PHE B 1 15 ? 1.463 7.57 10.984 1 98.44 15 PHE B CA 1
ATOM 1865 C C . PHE B 1 15 ? 0.452 7.379 12.102 1 98.44 15 PHE B C 1
ATOM 1867 O O . PHE B 1 15 ? -0.714 7.07 11.852 1 98.44 15 PHE B O 1
ATOM 1874 N N . SER B 1 16 ? 0.901 7.527 13.328 1 98.5 16 SER B N 1
ATOM 1875 C CA . SER B 1 16 ? -0.019 7.48 14.461 1 98.5 16 SER B CA 1
ATOM 1876 C C . SER B 1 16 ? -1.039 8.609 14.391 1 98.5 16 SER B C 1
ATOM 1878 O O . SER B 1 16 ? -2.215 8.414 14.711 1 98.5 16 SER B O 1
ATOM 1880 N N . LEU B 1 17 ? -0.568 9.75 13.984 1 98.25 17 LEU B N 1
ATOM 1881 C CA . LEU B 1 17 ? -1.46 10.906 13.906 1 98.25 17 LEU B CA 1
ATOM 1882 C C . LEU B 1 17 ? -2.578 10.656 12.898 1 98.25 17 LEU B C 1
ATOM 1884 O O . LEU B 1 17 ? -3.707 11.117 13.094 1 98.25 17 LEU B O 1
ATOM 1888 N N . ARG B 1 18 ? -2.279 9.977 11.75 1 98.75 18 ARG B N 1
ATOM 1889 C CA . ARG B 1 18 ? -3.311 9.633 10.773 1 98.75 18 ARG B CA 1
ATOM 1890 C C . ARG B 1 18 ? -4.523 9.016 11.461 1 98.75 18 ARG B C 1
ATOM 1892 O O . ARG B 1 18 ? -5.66 9.414 11.203 1 98.75 18 ARG B O 1
ATOM 1899 N N . VAL B 1 19 ? -4.234 8.078 12.328 1 98.81 19 VAL B N 1
ATOM 1900 C CA . VAL B 1 19 ? -5.289 7.293 12.969 1 98.81 19 VAL B CA 1
ATOM 1901 C C . VAL B 1 19 ? -6.043 8.164 13.969 1 98.81 19 VAL B C 1
ATOM 1903 O O . VAL B 1 19 ? -7.273 8.117 14.039 1 98.81 19 VAL B O 1
ATOM 1906 N N . GLU B 1 20 ? -5.305 8.992 14.703 1 98.56 20 GLU B N 1
ATOM 1907 C CA . GLU B 1 20 ? -5.945 9.891 15.656 1 98.56 20 GLU B CA 1
ATOM 1908 C C . GLU B 1 20 ? -6.91 10.844 14.953 1 98.56 20 GLU B C 1
ATOM 1910 O O . GLU B 1 20 ? -8.031 11.055 15.414 1 98.56 20 GLU B O 1
ATOM 1915 N N . ILE B 1 21 ? -6.465 11.422 13.867 1 98 21 ILE B N 1
ATOM 1916 C CA . ILE B 1 21 ? -7.305 12.344 13.109 1 98 21 ILE B CA 1
ATOM 1917 C C . ILE B 1 21 ? -8.586 11.633 12.672 1 98 21 ILE B C 1
ATOM 1919 O O . ILE B 1 21 ? -9.688 12.164 12.828 1 98 21 ILE B O 1
ATOM 1923 N N . ALA B 1 22 ? -8.477 10.43 12.109 1 98.31 22 ALA B N 1
ATOM 1924 C CA . ALA B 1 22 ? -9.633 9.68 11.625 1 98.31 22 ALA B CA 1
ATOM 1925 C C . ALA B 1 22 ? -10.617 9.391 12.758 1 98.31 22 ALA B C 1
ATOM 1927 O O . ALA B 1 22 ? -11.828 9.555 12.594 1 98.31 22 ALA B O 1
ATOM 1928 N N . LEU B 1 23 ? -10.102 8.906 13.914 1 98.31 23 LEU B N 1
ATOM 1929 C CA . LEU B 1 23 ? -10.953 8.602 15.055 1 98.31 23 LEU B CA 1
ATOM 1930 C C . LEU B 1 23 ? -11.703 9.844 15.531 1 98.31 23 LEU B C 1
ATOM 1932 O O . LEU B 1 23 ? -12.898 9.773 15.82 1 98.31 23 LEU B O 1
ATOM 1936 N N . LYS B 1 24 ? -11.039 10.93 15.562 1 97.19 24 LYS B N 1
ATOM 1937 C CA . LYS B 1 24 ? -11.656 12.18 16 1 97.19 24 LYS B CA 1
ATOM 1938 C C . LYS B 1 24 ? -12.727 12.641 15.023 1 97.19 24 LYS B C 1
ATOM 1940 O O . LYS B 1 24 ? -13.812 13.07 15.43 1 97.19 24 LYS B O 1
ATOM 1945 N N . LEU B 1 25 ? -12.406 12.602 13.773 1 96.19 25 LEU B N 1
ATOM 1946 C CA . LEU B 1 25 ? -13.383 12.984 12.758 1 96.19 25 LEU B CA 1
ATOM 1947 C C . LEU B 1 25 ? -14.648 12.148 12.891 1 96.19 25 LEU B C 1
ATOM 1949 O O . LEU B 1 25 ? -15.75 12.641 12.633 1 96.19 25 LEU B O 1
ATOM 1953 N N . LYS B 1 26 ? -14.469 10.875 13.289 1 96.75 26 LYS B N 1
ATOM 1954 C CA . LYS B 1 26 ? -15.594 9.953 13.398 1 96.75 26 LYS B CA 1
ATOM 1955 C C . LYS B 1 26 ? -16.266 10.07 14.758 1 96.75 26 LYS B C 1
ATOM 1957 O O . LYS B 1 26 ? -17.312 9.461 14.992 1 96.75 26 LYS B O 1
ATOM 1962 N N . GLY B 1 27 ? -15.688 10.797 15.641 1 96.06 27 GLY B N 1
ATOM 1963 C CA . GLY B 1 27 ? -16.234 10.953 16.969 1 96.06 27 GLY B CA 1
ATOM 1964 C C . GLY B 1 27 ? -16.078 9.719 17.828 1 96.06 27 GLY B C 1
ATOM 1965 O O . GLY B 1 27 ? -16.891 9.461 18.734 1 96.06 27 GLY B O 1
ATOM 1966 N N . VAL B 1 28 ? -15.125 8.938 17.578 1 97.5 28 VAL B N 1
ATOM 1967 C CA . VAL B 1 28 ? -14.906 7.695 18.312 1 97.5 28 VAL B CA 1
ATOM 1968 C C . VAL B 1 28 ? -14.008 7.957 19.516 1 97.5 28 VAL B C 1
ATOM 1970 O O . VAL B 1 28 ? -12.906 8.492 19.375 1 97.5 28 VAL B O 1
ATOM 1973 N N . GLN B 1 29 ? -14.477 7.645 20.688 1 97.69 29 GLN B N 1
ATOM 1974 C CA . GLN B 1 29 ? -13.648 7.711 21.875 1 97.69 29 GLN B CA 1
ATOM 1975 C C . GLN B 1 29 ? -12.617 6.586 21.906 1 97.69 29 GLN B C 1
ATOM 1977 O O . GLN B 1 29 ? -12.922 5.449 21.531 1 97.69 29 GLN B O 1
ATOM 1982 N N . TYR B 1 30 ? -11.398 6.973 22.297 1 98.31 30 TYR B N 1
ATOM 1983 C CA . TYR B 1 30 ? -10.344 5.965 22.344 1 98.31 30 TYR B CA 1
ATOM 1984 C C . TYR B 1 30 ? -9.336 6.27 23.438 1 98.31 30 TYR B C 1
ATOM 1986 O O . TYR B 1 30 ? -9.227 7.41 23.906 1 98.31 30 TYR B O 1
ATOM 1994 N N . GLU B 1 31 ? -8.695 5.211 23.859 1 98.62 31 GLU B N 1
ATOM 1995 C CA . GLU B 1 31 ? -7.547 5.332 24.75 1 98.62 31 GLU B CA 1
ATOM 1996 C C . GLU B 1 31 ? -6.238 5.332 23.969 1 98.62 31 GLU B C 1
ATOM 1998 O O . GLU B 1 31 ? -5.988 4.434 23.156 1 98.62 31 GLU B O 1
ATOM 2003 N N . TYR B 1 32 ? -5.457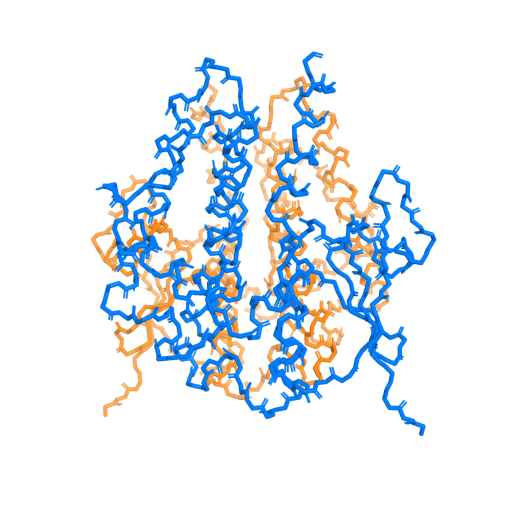 6.336 24.172 1 98.31 32 TYR B N 1
ATOM 2004 C CA . TYR B 1 32 ? -4.152 6.426 23.531 1 98.31 32 TYR B CA 1
ATOM 2005 C C . TYR B 1 32 ? -3.07 5.805 24.406 1 98.31 32 TYR B C 1
ATOM 2007 O O . TYR B 1 32 ? -2.934 6.16 25.578 1 98.31 32 TYR B O 1
ATOM 2015 N N . ILE B 1 33 ? -2.338 4.891 23.875 1 98.56 33 ILE B N 1
ATOM 2016 C CA . ILE B 1 33 ? -1.234 4.227 24.562 1 98.56 33 ILE B CA 1
ATOM 2017 C C . ILE B 1 33 ? 0.088 4.605 23.906 1 98.56 33 ILE B C 1
ATOM 2019 O O . ILE B 1 33 ? 0.392 4.141 22.797 1 98.56 33 ILE B O 1
ATOM 2023 N N . GLU B 1 34 ? 0.837 5.422 24.594 1 98.12 34 GLU B N 1
ATOM 2024 C CA . GLU B 1 34 ? 2.133 5.887 24.109 1 98.12 34 GLU B CA 1
ATOM 2025 C C . GLU B 1 34 ? 3.199 4.805 24.25 1 98.12 34 GLU B C 1
ATOM 2027 O O . GLU B 1 34 ? 3.312 4.18 25.312 1 98.12 34 GLU B O 1
ATOM 2032 N N . VAL B 1 35 ? 3.945 4.582 23.141 1 97.12 35 VAL B N 1
ATOM 2033 C CA . VAL B 1 35 ? 5.043 3.627 23.25 1 97.12 35 VAL B CA 1
ATOM 2034 C C . VAL B 1 35 ? 6.336 4.27 22.766 1 97.12 35 VAL B C 1
ATOM 2036 O O . VAL B 1 35 ? 6.309 5.32 22.109 1 97.12 35 VAL B O 1
ATOM 2039 N N . ASP B 1 36 ? 7.461 3.582 23.188 1 91 36 ASP B N 1
ATOM 2040 C CA . ASP B 1 36 ? 8.805 3.943 22.734 1 91 36 ASP B CA 1
ATOM 2041 C C . ASP B 1 36 ? 9.359 2.893 21.781 1 91 36 ASP B C 1
ATOM 2043 O O . ASP B 1 36 ? 9.477 1.718 22.141 1 91 36 ASP B O 1
ATOM 2047 N N . LEU B 1 37 ? 9.75 3.354 20.625 1 89.75 37 LEU B N 1
ATOM 2048 C CA . LEU B 1 37 ? 10.156 2.391 19.609 1 89.75 37 LEU B CA 1
ATOM 2049 C C . LEU B 1 37 ? 11.586 1.915 19.859 1 89.75 37 LEU B C 1
ATOM 2051 O O . LEU B 1 37 ? 12.023 0.917 19.281 1 89.75 37 LEU B O 1
ATOM 2055 N N . THR B 1 38 ? 12.367 2.643 20.672 1 89.06 38 THR B N 1
ATOM 2056 C CA . THR B 1 38 ? 13.703 2.193 21.016 1 89.06 38 THR B CA 1
ATOM 2057 C C . THR B 1 38 ? 13.641 1.063 22.047 1 89.06 38 THR B C 1
ATOM 2059 O O . THR B 1 38 ? 14.609 0.316 22.203 1 89.06 38 THR B O 1
ATOM 2062 N N . ASN B 1 39 ? 12.68 0.97 22.734 1 91.62 39 ASN B N 1
ATOM 2063 C CA . ASN B 1 39 ? 12.352 -0.104 23.672 1 91.62 39 ASN B CA 1
ATOM 2064 C C . ASN B 1 39 ? 10.914 -0.587 23.484 1 91.62 39 ASN B C 1
ATOM 2066 O O . ASN B 1 39 ? 10.031 -0.215 24.266 1 91.62 39 ASN B O 1
ATOM 2070 N N . LYS B 1 40 ? 10.703 -1.453 22.562 1 94.56 40 LYS B N 1
ATOM 2071 C CA . LYS B 1 40 ? 9.359 -1.847 22.141 1 94.56 40 LYS B CA 1
ATOM 2072 C C . LYS B 1 40 ? 8.633 -2.598 23.266 1 94.56 40 LYS B C 1
ATOM 2074 O O . LYS B 1 40 ? 9.156 -3.568 23.812 1 94.56 40 LYS B O 1
ATOM 2079 N N . SER B 1 41 ? 7.496 -2.275 23.594 1 96.25 41 SER B N 1
ATOM 2080 C CA . SER B 1 41 ? 6.695 -2.84 24.688 1 96.25 41 SER B CA 1
ATOM 2081 C C . SER B 1 41 ? 6.152 -4.215 24.312 1 96.25 41 SER B C 1
ATOM 2083 O O . SER B 1 41 ? 5.91 -4.496 23.125 1 96.25 41 SER B O 1
ATOM 2085 N N . PRO B 1 42 ? 5.898 -5.047 25.312 1 97.31 42 PRO B N 1
ATOM 2086 C CA . PRO B 1 42 ? 5.262 -6.344 25.062 1 97.31 42 PRO B CA 1
ATOM 2087 C C . PRO B 1 42 ? 3.9 -6.207 24.375 1 97.31 42 PRO B C 1
ATOM 2089 O O . PRO B 1 42 ? 3.543 -7.031 23.531 1 97.31 42 PRO B O 1
ATOM 2092 N N . LEU B 1 43 ? 3.201 -5.172 24.734 1 97.69 43 LEU B N 1
ATOM 2093 C CA . LEU B 1 43 ? 1.888 -4.945 24.125 1 97.69 43 LEU B CA 1
ATOM 2094 C C . LEU B 1 43 ? 2.006 -4.707 22.625 1 97.69 43 LEU B C 1
ATOM 2096 O O . LEU B 1 43 ? 1.239 -5.273 21.844 1 97.69 43 LEU B O 1
ATOM 2100 N N . LEU B 1 44 ? 2.957 -3.834 22.25 1 98.25 44 LEU B N 1
ATOM 2101 C CA . LEU B 1 44 ? 3.162 -3.564 20.828 1 98.25 44 LEU B CA 1
ATOM 2102 C C . LEU B 1 44 ? 3.576 -4.832 20.094 1 98.25 44 LEU B C 1
ATOM 2104 O O . LEU B 1 44 ? 3.029 -5.145 19.031 1 98.25 44 LEU B O 1
ATOM 2108 N N . LEU B 1 45 ? 4.504 -5.578 20.688 1 98.12 45 LEU B N 1
ATOM 2109 C CA . LEU B 1 45 ? 5.02 -6.785 20.047 1 98.12 45 LEU B CA 1
ATOM 2110 C C . LEU B 1 45 ? 3.92 -7.832 19.906 1 98.12 45 LEU B C 1
ATOM 2112 O O . LEU B 1 45 ? 3.861 -8.531 18.891 1 98.12 45 LEU B O 1
ATOM 2116 N N . LYS B 1 46 ? 3.035 -7.926 20.812 1 98.06 46 LYS B N 1
ATOM 2117 C CA . LYS B 1 46 ? 1.911 -8.852 20.766 1 98.06 46 LYS B CA 1
ATOM 2118 C C . LYS B 1 46 ? 0.871 -8.398 19.75 1 98.06 46 LYS B C 1
ATOM 2120 O O . LYS B 1 46 ? 0.289 -9.219 19.031 1 98.06 46 LYS B O 1
ATOM 2125 N N . SER B 1 47 ? 0.645 -7.094 19.641 1 98.44 47 SER B N 1
ATOM 2126 C CA . SER B 1 47 ? -0.424 -6.535 18.812 1 98.44 47 SER B CA 1
ATOM 2127 C C . SER B 1 47 ? -0.007 -6.445 17.359 1 98.44 47 SER B C 1
ATOM 2129 O O . SER B 1 47 ? -0.856 -6.422 16.469 1 98.44 47 SER B O 1
ATOM 2131 N N . ASN B 1 48 ? 1.252 -6.359 17.125 1 98.38 48 ASN B N 1
ATOM 2132 C CA . ASN B 1 48 ? 1.807 -6.336 15.781 1 98.38 48 ASN B CA 1
ATOM 2133 C C . ASN B 1 48 ? 3.084 -7.164 15.68 1 98.38 48 ASN B C 1
ATOM 2135 O O . ASN B 1 48 ? 4.172 -6.621 15.484 1 98.38 48 ASN B O 1
ATOM 2139 N N . PRO B 1 49 ? 2.975 -8.438 15.695 1 97.62 49 PRO B N 1
ATOM 2140 C CA . PRO B 1 49 ? 4.148 -9.312 15.742 1 97.62 49 PRO B CA 1
ATOM 2141 C C . PRO B 1 49 ? 4.922 -9.328 14.422 1 97.62 49 PRO B C 1
ATOM 2143 O O . PRO B 1 49 ? 6.07 -9.773 14.383 1 97.62 49 PRO B O 1
ATOM 2146 N N . VAL B 1 50 ? 4.332 -8.859 13.391 1 97.69 50 VAL B N 1
ATOM 2147 C CA . VAL B 1 50 ? 4.953 -8.938 12.07 1 97.69 50 VAL B CA 1
ATOM 2148 C C . VAL B 1 50 ? 5.902 -7.758 11.867 1 97.69 50 VAL B C 1
ATOM 2150 O O . VAL B 1 50 ? 7.098 -7.949 11.641 1 97.69 50 VAL B O 1
ATOM 2153 N N . HIS B 1 51 ? 5.418 -6.5 12.008 1 97.25 51 HIS B N 1
ATOM 2154 C CA . HIS B 1 51 ? 6.227 -5.32 11.719 1 97.25 51 HIS B CA 1
ATOM 2155 C C . HIS B 1 51 ? 6.805 -4.727 13 1 97.25 51 HIS B C 1
ATOM 2157 O O . HIS B 1 51 ? 7.812 -4.016 12.961 1 97.25 51 HIS B O 1
ATOM 2163 N N . LYS B 1 52 ? 6.016 -4.949 14.141 1 97.75 52 LYS B N 1
ATOM 2164 C CA . LYS B 1 52 ? 6.438 -4.438 15.438 1 97.75 52 LYS B CA 1
ATOM 2165 C C . LYS B 1 52 ? 6.559 -2.914 15.414 1 97.75 52 LYS B C 1
ATOM 2167 O O . LYS B 1 52 ? 7.484 -2.35 16 1 97.75 52 LYS B O 1
ATOM 2172 N N . LYS B 1 53 ? 5.691 -2.295 14.656 1 97.69 53 LYS B N 1
ATOM 2173 C CA . LYS B 1 53 ? 5.688 -0.843 14.516 1 97.69 53 LYS B CA 1
ATOM 2174 C C . LYS B 1 53 ? 4.332 -0.256 14.906 1 97.69 53 LYS B C 1
ATOM 2176 O O . LYS B 1 53 ? 3.371 -0.995 15.133 1 97.69 53 LYS B O 1
ATOM 2181 N N . VAL B 1 54 ? 4.289 1.049 15.094 1 98.31 54 VAL B N 1
ATOM 2182 C CA . VAL B 1 54 ? 3.057 1.799 15.305 1 98.31 54 VAL B CA 1
ATOM 2183 C C . VAL B 1 54 ? 2.613 2.445 13.992 1 98.31 54 VAL B C 1
ATOM 2185 O O . VAL B 1 54 ? 3.426 2.654 13.094 1 98.31 54 VAL B O 1
ATOM 2188 N N . PRO B 1 55 ? 1.341 2.723 13.859 1 98.81 55 PRO B N 1
ATOM 2189 C CA . PRO B 1 55 ? 0.244 2.576 14.812 1 98.81 55 PRO B CA 1
ATOM 2190 C C . PRO B 1 55 ? -0.369 1.178 14.805 1 98.81 55 PRO B C 1
ATOM 2192 O O . PRO B 1 55 ? -0.256 0.459 13.805 1 98.81 55 PRO B O 1
ATOM 2195 N N . VAL B 1 56 ? -0.925 0.787 15.914 1 98.94 56 VAL B N 1
ATOM 2196 C CA . VAL B 1 56 ? -1.818 -0.363 16 1 98.94 56 VAL B CA 1
ATOM 2197 C C . VAL B 1 56 ? -3.133 0.052 16.656 1 98.94 56 VAL B C 1
ATOM 2199 O O . VAL B 1 56 ? -3.131 0.638 17.75 1 98.94 56 VAL B O 1
ATOM 2202 N N . LEU B 1 57 ? -4.234 -0.154 16 1 98.94 57 LEU B N 1
ATOM 2203 C CA . LEU B 1 57 ? -5.562 0.047 16.578 1 98.94 57 LEU B CA 1
ATOM 2204 C C . LEU B 1 57 ? -6.082 -1.241 17.203 1 98.94 57 LEU B C 1
ATOM 2206 O O . LEU B 1 57 ? -6.062 -2.299 16.562 1 98.94 57 LEU B O 1
ATOM 2210 N N . LEU B 1 58 ? -6.414 -1.191 18.453 1 98.81 58 LEU B N 1
ATOM 2211 C CA . LEU B 1 58 ? -7.09 -2.297 19.109 1 98.81 58 LEU B CA 1
ATOM 2212 C C . LEU B 1 58 ? -8.586 -2.021 19.25 1 98.81 58 LEU B C 1
ATOM 2214 O O . LEU B 1 58 ? -8.992 -1.098 19.953 1 98.81 58 LEU B O 1
ATOM 2218 N N . HIS B 1 59 ? -9.391 -2.738 18.562 1 98.75 59 HIS B N 1
ATOM 2219 C CA . HIS B 1 59 ? -10.844 -2.646 18.672 1 98.75 59 HIS B CA 1
ATOM 2220 C C . HIS B 1 59 ? -11.43 -3.887 19.344 1 98.75 59 HIS B C 1
ATOM 2222 O O . HIS B 1 59 ? -11.453 -4.965 18.75 1 98.75 59 HIS B O 1
ATOM 2228 N N . ASN B 1 60 ? -11.898 -3.754 20.594 1 98.12 60 ASN B N 1
ATOM 2229 C CA . ASN B 1 60 ? -12.359 -4.871 21.406 1 98.12 60 ASN B CA 1
ATOM 2230 C C . ASN B 1 60 ? -11.32 -5.984 21.484 1 98.12 60 ASN B C 1
ATOM 2232 O O . ASN B 1 60 ? -11.641 -7.156 21.266 1 98.12 60 ASN B O 1
ATOM 2236 N N . GLY B 1 61 ? -10.078 -5.52 21.609 1 97.31 61 GLY B N 1
ATOM 2237 C CA . GLY B 1 61 ? -8.977 -6.445 21.828 1 97.31 61 GLY B CA 1
ATOM 2238 C C . GLY B 1 61 ? -8.391 -6.98 20.531 1 97.31 61 GLY B C 1
ATOM 2239 O O . GLY B 1 61 ? -7.375 -7.676 20.547 1 97.31 61 GLY B O 1
ATOM 2240 N N . LYS B 1 62 ? -8.961 -6.672 19.375 1 98.25 62 LYS B N 1
ATOM 2241 C CA . LYS B 1 62 ? -8.477 -7.148 18.078 1 98.25 62 LYS B CA 1
ATOM 2242 C C . LYS B 1 62 ? -7.562 -6.117 17.422 1 98.25 62 LYS B C 1
ATOM 2244 O O . LYS B 1 62 ? -7.984 -4.992 17.141 1 98.25 62 LYS B O 1
ATOM 2249 N N . PRO B 1 63 ? -6.355 -6.477 17.109 1 98.81 63 PRO B N 1
ATOM 2250 C CA . PRO B 1 63 ? -5.395 -5.504 16.578 1 98.81 63 PRO B CA 1
ATOM 2251 C C . PRO B 1 63 ? -5.508 -5.324 15.062 1 98.81 63 PRO B C 1
ATOM 2253 O O . PRO B 1 63 ? -5.754 -6.289 14.336 1 98.81 63 PRO B O 1
ATOM 2256 N N . ILE B 1 64 ? -5.363 -4.145 14.641 1 98.88 64 ILE B N 1
ATOM 2257 C CA . ILE B 1 64 ? -5.207 -3.76 13.242 1 98.88 64 ILE B CA 1
ATOM 2258 C C . ILE B 1 64 ? -3.973 -2.877 13.078 1 98.88 64 ILE B C 1
ATOM 2260 O O . ILE B 1 64 ? -3.834 -1.863 13.766 1 98.88 64 ILE B O 1
ATOM 2264 N N . ALA B 1 65 ? -3.1 -3.316 12.133 1 98.69 65 ALA B N 1
ATOM 2265 C CA . ALA B 1 65 ? -1.86 -2.568 11.93 1 98.69 65 ALA B CA 1
ATOM 2266 C C . ALA B 1 65 ? -1.801 -1.972 10.531 1 98.69 65 ALA B C 1
ATOM 2268 O O . ALA B 1 65 ? -2.586 -2.346 9.656 1 98.69 65 ALA B O 1
ATOM 2269 N N . GLU B 1 66 ? -0.79 -1.093 10.328 1 98.5 66 GLU B N 1
ATOM 2270 C CA . GLU B 1 66 ? -0.589 -0.306 9.109 1 98.5 66 GLU B CA 1
ATOM 2271 C C . GLU B 1 66 ? -1.592 0.841 9.023 1 98.5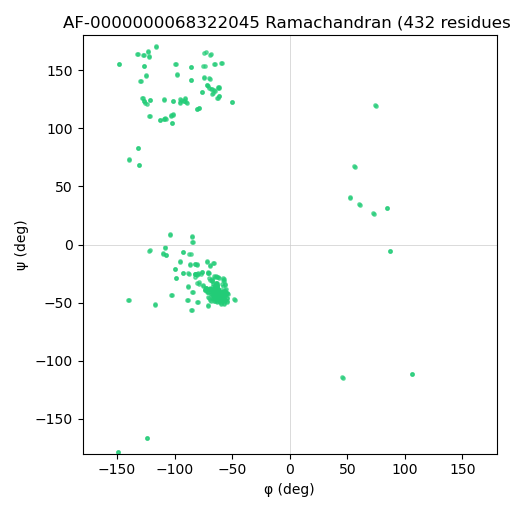 66 GLU B C 1
ATOM 2273 O O . GLU B 1 66 ? -2.801 0.611 8.945 1 98.5 66 GLU B O 1
ATOM 2278 N N . SER B 1 67 ? -1.128 2.035 8.992 1 98.75 67 SER B N 1
ATOM 2279 C CA . SER B 1 67 ? -1.967 3.223 9.125 1 98.75 67 SER B CA 1
ATOM 2280 C C . SER B 1 67 ? -3.014 3.289 8.016 1 98.75 67 SER B C 1
ATOM 2282 O O . SER B 1 67 ? -4.172 3.621 8.273 1 98.75 67 SER B O 1
ATOM 2284 N N . LEU B 1 68 ? -2.635 2.91 6.754 1 98.75 68 LEU B N 1
ATOM 2285 C CA . LEU B 1 68 ? -3.605 2.965 5.668 1 98.75 68 LEU B CA 1
ATOM 2286 C C . LEU B 1 68 ? -4.715 1.938 5.875 1 98.75 68 LEU B C 1
ATOM 2288 O O . LEU B 1 68 ? -5.879 2.211 5.582 1 98.75 68 LEU B O 1
ATOM 2292 N N . VAL B 1 69 ? -4.348 0.75 6.34 1 98.88 69 VAL B N 1
ATOM 2293 C CA . VAL B 1 69 ? -5.316 -0.303 6.625 1 98.88 69 VAL B CA 1
ATOM 2294 C C . VAL B 1 69 ? -6.242 0.138 7.758 1 98.88 69 VAL B C 1
ATOM 2296 O O . VAL B 1 69 ? -7.457 -0.036 7.676 1 98.88 69 VAL B O 1
ATOM 2299 N N . ILE B 1 70 ? -5.664 0.716 8.781 1 98.94 70 ILE B N 1
ATOM 2300 C CA . ILE B 1 70 ? -6.426 1.177 9.938 1 98.94 70 ILE B CA 1
ATOM 2301 C C . ILE B 1 70 ? -7.434 2.238 9.5 1 98.94 70 ILE B C 1
ATOM 2303 O O . ILE B 1 70 ? -8.594 2.217 9.922 1 98.94 70 ILE B O 1
ATOM 2307 N N . LEU B 1 71 ? -6.992 3.164 8.672 1 98.88 71 LEU B N 1
ATOM 2308 C CA . LEU B 1 71 ? -7.867 4.242 8.219 1 98.88 71 LEU B CA 1
ATOM 2309 C C . LEU B 1 71 ? -9.086 3.688 7.496 1 98.88 71 LEU B C 1
ATOM 2311 O O . LEU B 1 71 ? -10.211 4.133 7.734 1 98.88 71 LEU B O 1
ATOM 2315 N N . GLU B 1 72 ? -8.859 2.762 6.609 1 98.62 72 GLU B N 1
ATOM 2316 C CA . GLU B 1 72 ? -9.992 2.17 5.902 1 98.62 72 GLU B CA 1
ATOM 2317 C C . GLU B 1 72 ? -10.891 1.389 6.852 1 98.62 72 GLU B C 1
ATOM 2319 O O . GLU B 1 72 ? -12.117 1.434 6.734 1 98.62 72 GLU B O 1
ATOM 2324 N N . TYR B 1 73 ? -10.32 0.696 7.809 1 98.81 73 TYR B N 1
ATOM 2325 C CA . TYR B 1 73 ? -11.102 -0.013 8.82 1 98.81 73 TYR B CA 1
ATOM 2326 C C . TYR B 1 73 ? -12 0.946 9.586 1 98.81 73 TYR B C 1
ATOM 2328 O O . TYR B 1 73 ? -13.188 0.67 9.781 1 98.81 73 TYR B O 1
ATOM 2336 N N . ILE B 1 74 ? -11.453 2.043 9.992 1 98.75 74 ILE B N 1
ATOM 2337 C CA . ILE B 1 74 ? -12.195 3.057 10.734 1 98.75 74 ILE B CA 1
ATOM 2338 C C . ILE B 1 74 ? -13.375 3.547 9.891 1 98.75 74 ILE B C 1
ATOM 2340 O O . ILE B 1 74 ? -14.5 3.627 10.375 1 98.75 74 ILE B O 1
ATOM 2344 N N . ASP B 1 75 ? -13.078 3.805 8.664 1 98.12 75 ASP B N 1
ATOM 2345 C CA . ASP B 1 75 ? -14.109 4.324 7.773 1 98.12 75 ASP B CA 1
ATOM 2346 C C . ASP B 1 75 ? -15.211 3.297 7.555 1 98.12 75 ASP B C 1
ATOM 2348 O O . ASP B 1 75 ? -16.391 3.656 7.43 1 98.12 75 ASP B O 1
ATOM 2352 N N . GLU B 1 76 ? -14.883 2.064 7.477 1 97.5 76 GLU B N 1
ATOM 2353 C CA . GLU B 1 76 ? -15.82 0.981 7.207 1 97.5 76 GLU B CA 1
ATOM 2354 C C . GLU B 1 76 ? -16.594 0.596 8.469 1 97.5 76 GLU B C 1
ATOM 2356 O O . GLU B 1 76 ? -17.688 0.045 8.383 1 97.5 76 GLU B O 1
ATOM 2361 N N . THR B 1 77 ? -16.047 0.845 9.609 1 97.94 77 THR B N 1
ATOM 2362 C CA . THR B 1 77 ? -16.641 0.446 10.875 1 97.94 77 THR B CA 1
ATOM 2363 C C . THR B 1 77 ? -17.594 1.524 11.398 1 97.94 77 THR B C 1
ATOM 2365 O O . THR B 1 77 ? -18.703 1.225 11.836 1 97.94 77 THR B O 1
ATOM 2368 N N . TRP B 1 78 ? -17.156 2.701 11.391 1 97.62 78 TRP B N 1
ATOM 2369 C CA . TRP B 1 78 ? -17.953 3.844 11.812 1 97.62 78 TRP B CA 1
ATOM 2370 C C . TRP B 1 78 ? -18.359 4.695 10.617 1 97.62 78 TRP B C 1
ATOM 2372 O O . TRP B 1 78 ? -17.562 5.5 10.125 1 97.62 78 TRP B O 1
ATOM 2382 N N . LYS B 1 79 ? -19.594 4.668 10.234 1 94.94 79 LYS B N 1
ATOM 2383 C CA . LYS B 1 79 ? -20.047 5.086 8.914 1 94.94 79 LYS B CA 1
ATOM 2384 C C . LYS B 1 79 ? -20.312 6.59 8.875 1 94.94 79 LYS B C 1
ATOM 2386 O O . LYS B 1 79 ? -20.391 7.184 7.797 1 94.94 79 LYS B O 1
ATOM 2391 N N . ASP B 1 80 ? -20.453 7.215 10.008 1 94.06 80 ASP B N 1
ATOM 2392 C CA . ASP B 1 80 ? -20.672 8.656 10.023 1 94.06 80 ASP B CA 1
ATOM 2393 C C . ASP B 1 80 ? -19.406 9.406 9.602 1 94.06 80 ASP B C 1
ATOM 2395 O O . ASP B 1 80 ? -18.297 8.969 9.883 1 94.06 80 ASP B O 1
ATOM 2399 N N . ASN B 1 81 ? -19.594 10.539 8.836 1 93.75 81 ASN B N 1
ATOM 2400 C CA . ASN B 1 81 ? -18.5 11.391 8.398 1 93.75 81 ASN B CA 1
ATOM 2401 C C . ASN B 1 81 ? -17.453 10.594 7.621 1 93.75 81 ASN B C 1
ATOM 2403 O O . ASN B 1 81 ? -16.297 10.477 8.055 1 93.75 81 ASN B O 1
ATOM 2407 N N . PRO B 1 82 ? -17.797 10.125 6.492 1 95.94 82 PRO B N 1
ATOM 2408 C CA . PRO B 1 82 ? -16.875 9.297 5.711 1 95.94 82 PRO B CA 1
ATOM 2409 C C . PRO B 1 82 ? -15.609 10.047 5.316 1 95.94 82 PRO B C 1
ATOM 2411 O O . PRO B 1 82 ? -15.672 11.219 4.926 1 95.94 82 PRO B O 1
ATOM 2414 N N . ILE B 1 83 ? -14.523 9.383 5.477 1 96.25 83 ILE B N 1
ATOM 2415 C CA . ILE B 1 83 ? -13.258 10 5.094 1 96.25 83 ILE B CA 1
ATOM 2416 C C . ILE B 1 83 ? -12.914 9.617 3.656 1 96.25 83 ILE B C 1
ATOM 2418 O O . ILE B 1 83 ? -12.164 10.328 2.98 1 96.25 83 ILE B O 1
ATOM 2422 N N . LEU B 1 84 ? -13.453 8.492 3.201 1 97.69 84 LEU B N 1
ATOM 2423 C CA . LEU B 1 84 ? -13.305 8.078 1.811 1 97.69 84 LEU B CA 1
ATOM 2424 C C . LEU B 1 84 ? -14.531 8.453 0.993 1 97.69 84 LEU B C 1
ATOM 2426 O O . LEU B 1 84 ? -15.656 8.398 1.496 1 97.69 84 LEU B O 1
ATOM 2430 N N . PRO B 1 85 ? -14.25 8.789 -0.314 1 96.44 85 PRO B N 1
ATOM 2431 C CA . PRO B 1 85 ? -15.398 8.961 -1.202 1 96.44 85 PRO B CA 1
ATOM 2432 C C . PRO B 1 85 ? -16.266 7.703 -1.302 1 96.44 85 PRO B C 1
ATOM 2434 O O . PRO B 1 85 ? -15.758 6.594 -1.105 1 96.44 85 PRO B O 1
ATOM 2437 N N . GLN B 1 86 ? -17.547 7.898 -1.663 1 94.62 86 GLN B N 1
ATOM 2438 C CA . GLN B 1 86 ? -18.469 6.762 -1.753 1 94.62 86 GLN B CA 1
ATOM 2439 C C . GLN B 1 86 ? -18.422 6.125 -3.139 1 94.62 86 GLN B C 1
ATOM 2441 O O . GLN B 1 86 ? -18.578 4.91 -3.275 1 94.62 86 GLN B O 1
ATOM 2446 N N . HIS B 1 87 ? -18.25 6.945 -4.145 1 96.19 87 HIS B N 1
ATOM 2447 C CA . HIS B 1 87 ? -18.188 6.406 -5.5 1 96.19 87 HIS B CA 1
ATOM 2448 C C . HIS B 1 87 ? -16.922 5.582 -5.703 1 96.19 87 HIS B C 1
ATOM 2450 O O . HIS B 1 87 ? -15.828 6.031 -5.375 1 96.19 87 HIS B O 1
ATOM 2456 N N . PRO B 1 88 ? -17.062 4.438 -6.289 1 97.12 88 PRO B N 1
ATOM 2457 C CA . PRO B 1 88 ? -15.922 3.514 -6.375 1 97.12 88 PRO B CA 1
ATOM 2458 C C . PRO B 1 88 ? -14.719 4.125 -7.086 1 97.12 88 PRO B C 1
ATOM 2460 O O . PRO B 1 88 ? -13.578 3.922 -6.664 1 97.12 88 PRO B O 1
ATOM 2463 N N . TYR B 1 89 ? -14.977 4.828 -8.117 1 98.12 89 TYR B N 1
ATOM 2464 C CA . TYR B 1 89 ? -13.859 5.418 -8.852 1 98.12 89 TYR B CA 1
ATOM 2465 C C . TYR B 1 89 ? -13.125 6.449 -7.996 1 98.12 89 TYR B C 1
ATOM 2467 O O . TYR B 1 89 ? -11.898 6.449 -7.938 1 98.12 89 TYR B O 1
ATOM 2475 N N . ASP B 1 90 ? -13.891 7.336 -7.355 1 97.75 90 ASP B N 1
ATOM 2476 C CA . ASP B 1 90 ? -13.281 8.359 -6.512 1 97.75 90 ASP B CA 1
ATOM 2477 C C . ASP B 1 90 ? -12.547 7.73 -5.332 1 97.75 90 ASP B C 1
ATOM 2479 O O . ASP B 1 90 ? -11.508 8.227 -4.902 1 97.75 90 ASP B O 1
ATOM 2483 N N . ARG B 1 91 ? -13.094 6.656 -4.828 1 98 91 ARG B N 1
ATOM 2484 C CA . ARG B 1 91 ? -12.453 5.891 -3.762 1 98 91 ARG B CA 1
ATOM 2485 C C . ARG B 1 91 ? -11.125 5.305 -4.23 1 98 91 ARG B C 1
ATOM 2487 O O . ARG B 1 91 ? -10.125 5.355 -3.506 1 98 91 ARG B O 1
ATOM 2494 N N . ALA B 1 92 ? -11.102 4.793 -5.414 1 98.62 92 ALA B N 1
ATOM 2495 C CA . ALA B 1 92 ? -9.883 4.242 -6 1 98.62 92 ALA B CA 1
ATOM 2496 C C . ALA B 1 92 ? -8.82 5.324 -6.191 1 98.62 92 ALA B C 1
ATOM 2498 O O . ALA B 1 92 ? -7.637 5.094 -5.941 1 98.62 92 ALA B O 1
ATOM 2499 N N . MET B 1 93 ? -9.281 6.461 -6.605 1 98.38 93 MET B N 1
ATOM 2500 C CA . MET B 1 93 ? -8.344 7.566 -6.793 1 98.38 93 MET B CA 1
ATOM 2501 C C . MET B 1 93 ? -7.734 7.988 -5.461 1 98.38 93 MET B C 1
ATOM 2503 O O . MET B 1 93 ? -6.535 8.266 -5.387 1 98.38 93 MET B O 1
ATOM 2507 N N . ALA B 1 94 ? -8.555 8.031 -4.465 1 98.56 94 ALA B N 1
ATOM 2508 C CA . ALA B 1 94 ? -8.039 8.352 -3.135 1 98.56 94 ALA B CA 1
ATOM 2509 C C . ALA B 1 94 ? -6.988 7.332 -2.695 1 98.56 94 ALA B C 1
ATOM 2511 O O . ALA B 1 94 ? -5.934 7.707 -2.172 1 98.56 94 ALA B O 1
ATOM 2512 N N . ARG B 1 95 ? -7.262 6.051 -2.902 1 98.69 95 ARG B N 1
ATOM 2513 C CA . ARG B 1 95 ? -6.312 5 -2.555 1 98.69 95 ARG B CA 1
ATOM 2514 C C . ARG B 1 95 ? -5.023 5.137 -3.359 1 98.69 95 ARG B C 1
ATOM 2516 O O . ARG B 1 95 ? -3.932 4.918 -2.83 1 98.69 95 ARG B O 1
ATOM 2523 N N . PHE B 1 96 ? -5.164 5.496 -4.598 1 98.81 96 PHE B N 1
ATOM 2524 C CA . PHE B 1 96 ? -4.004 5.664 -5.465 1 98.81 96 PHE B CA 1
ATOM 2525 C C . PHE B 1 96 ? -3.066 6.734 -4.91 1 98.81 96 PHE B C 1
ATOM 2527 O O . PHE B 1 96 ? -1.865 6.5 -4.766 1 98.81 96 PHE B O 1
ATOM 2534 N N . TRP B 1 97 ? -3.605 7.82 -4.562 1 98.75 97 TRP B N 1
ATOM 2535 C CA . TRP B 1 97 ? -2.779 8.938 -4.109 1 98.75 97 TRP B CA 1
ATOM 2536 C C . TRP B 1 97 ? -2.213 8.664 -2.719 1 98.75 97 TRP B C 1
ATOM 2538 O O . TRP B 1 97 ? -1.088 9.062 -2.41 1 98.75 97 TRP B O 1
ATOM 2548 N N . ALA B 1 98 ? -3.021 8.031 -1.867 1 98.75 98 ALA B N 1
ATOM 2549 C CA . ALA B 1 98 ? -2.506 7.633 -0.561 1 98.75 98 ALA B CA 1
ATOM 2550 C C . ALA B 1 98 ? -1.305 6.703 -0.707 1 98.75 98 ALA B C 1
ATOM 2552 O O . ALA B 1 98 ? -0.302 6.859 -0.007 1 98.75 98 ALA B O 1
ATOM 2553 N N . LYS B 1 99 ? -1.475 5.785 -1.582 1 98.56 99 LYS B N 1
ATOM 2554 C CA . LYS B 1 99 ? -0.385 4.852 -1.853 1 98.56 99 LYS B CA 1
ATOM 2555 C C . LYS B 1 99 ? 0.831 5.578 -2.422 1 98.56 99 LYS B C 1
ATOM 2557 O O . LYS B 1 99 ? 1.967 5.293 -2.035 1 98.56 99 LYS B O 1
ATOM 2562 N N . TYR B 1 100 ? 0.622 6.488 -3.354 1 98.69 100 TYR B N 1
ATOM 2563 C CA . TYR B 1 100 ? 1.7 7.277 -3.936 1 98.69 100 TYR B CA 1
ATOM 2564 C C . TYR B 1 100 ? 2.465 8.031 -2.855 1 98.69 100 TYR B C 1
ATOM 2566 O O . TYR B 1 100 ? 3.699 8.07 -2.867 1 98.69 100 TYR B O 1
ATOM 2574 N N . ILE B 1 101 ? 1.753 8.594 -1.953 1 98.69 101 ILE B N 1
ATOM 2575 C CA . ILE B 1 101 ? 2.369 9.344 -0.865 1 98.69 101 ILE B CA 1
ATOM 2576 C C . ILE B 1 101 ? 3.217 8.414 -0.006 1 98.69 101 ILE B C 1
ATOM 2578 O O . ILE B 1 101 ? 4.391 8.688 0.253 1 98.69 101 ILE B O 1
ATOM 2582 N N . ASP B 1 102 ? 2.664 7.289 0.39 1 98.06 102 ASP B N 1
ATOM 2583 C CA . ASP B 1 102 ? 3.316 6.371 1.321 1 98.06 102 ASP B CA 1
ATOM 2584 C C . ASP B 1 102 ? 4.535 5.711 0.68 1 98.06 102 ASP B C 1
ATOM 2586 O O . ASP B 1 102 ? 5.559 5.516 1.338 1 98.06 102 ASP B O 1
ATOM 2590 N N . GLU B 1 103 ? 4.352 5.402 -0.594 1 97.31 103 GLU B N 1
ATOM 2591 C CA . GLU B 1 103 ? 5.352 4.516 -1.182 1 97.31 103 GLU B CA 1
ATOM 2592 C C . GLU B 1 103 ? 6.383 5.305 -1.987 1 97.31 103 GLU B C 1
ATOM 2594 O O . GLU B 1 103 ? 7.48 4.812 -2.25 1 97.31 103 GLU B O 1
ATOM 2599 N N . LYS B 1 104 ? 6.051 6.496 -2.404 1 97.88 104 LYS B N 1
ATOM 2600 C CA . LYS B 1 104 ? 6.957 7.273 -3.242 1 97.88 104 LYS B CA 1
ATOM 2601 C C . LYS B 1 104 ? 7.383 8.562 -2.545 1 97.88 104 LYS B C 1
ATOM 2603 O O . LYS B 1 104 ? 8.578 8.805 -2.354 1 97.88 104 LYS B O 1
ATOM 2608 N N . CYS B 1 105 ? 6.461 9.352 -2.064 1 98.5 105 CYS B N 1
ATOM 2609 C CA . CYS B 1 105 ? 6.762 10.68 -1.542 1 98.5 105 CYS B CA 1
ATOM 2610 C C . CYS B 1 105 ? 7.508 10.586 -0.218 1 98.5 105 CYS B C 1
ATOM 2612 O O . CYS B 1 105 ? 8.578 11.172 -0.062 1 98.5 105 CYS B O 1
ATOM 2614 N N . VAL B 1 106 ? 6.957 9.828 0.713 1 98.12 106 VAL B N 1
ATOM 2615 C CA . VAL B 1 106 ? 7.516 9.781 2.059 1 98.12 106 VAL B CA 1
ATOM 2616 C C . VAL B 1 106 ? 8.945 9.25 2.004 1 98.12 106 VAL B C 1
ATOM 2618 O O . VAL B 1 106 ? 9.875 9.891 2.508 1 98.12 106 VAL B O 1
ATOM 2621 N N . PRO B 1 107 ? 9.18 8.125 1.305 1 97.44 107 PRO B N 1
ATOM 2622 C CA . PRO B 1 107 ? 10.562 7.656 1.232 1 97.44 107 PRO B CA 1
ATOM 2623 C C . PRO B 1 107 ? 11.5 8.664 0.57 1 97.44 107 PRO B C 1
ATOM 2625 O O . PRO B 1 107 ? 12.633 8.844 1.019 1 97.44 107 PRO B O 1
ATOM 2628 N N . ALA B 1 108 ? 11.086 9.289 -0.498 1 98 108 ALA B N 1
ATOM 2629 C CA . ALA B 1 108 ? 11.922 10.258 -1.2 1 98 108 ALA B CA 1
ATOM 2630 C C . ALA B 1 108 ? 12.25 11.453 -0.304 1 98 108 ALA B C 1
ATOM 2632 O O . ALA B 1 108 ? 13.391 11.922 -0.28 1 98 108 ALA B O 1
ATOM 2633 N N . LEU B 1 109 ? 11.281 11.891 0.408 1 97.75 109 LEU B N 1
ATOM 2634 C CA . LEU B 1 109 ? 11.453 13.031 1.3 1 97.75 109 LEU B CA 1
ATOM 2635 C C . LEU B 1 109 ? 12.367 12.68 2.469 1 97.75 109 LEU B C 1
ATOM 2637 O O . LEU B 1 109 ? 13.234 13.469 2.85 1 97.75 109 LEU B O 1
ATOM 2641 N N . TRP B 1 110 ? 12.172 11.516 3.027 1 95.81 110 TRP B N 1
ATOM 2642 C CA . TRP B 1 110 ? 13.031 11.023 4.098 1 95.81 110 TRP B CA 1
ATOM 2643 C C . TRP B 1 110 ? 14.484 10.93 3.629 1 95.81 110 TRP B C 1
ATOM 2645 O O . TRP B 1 110 ? 15.398 11.383 4.324 1 95.81 110 TRP B O 1
ATOM 2655 N N . LYS B 1 111 ? 14.641 10.359 2.457 1 96.19 111 LYS B N 1
ATOM 2656 C CA . LYS B 1 111 ? 15.984 10.195 1.905 1 96.19 111 LYS B CA 1
ATOM 2657 C C . LYS B 1 111 ? 16.656 11.555 1.7 1 96.19 111 LYS B C 1
ATOM 2659 O O . LYS B 1 111 ? 17.844 11.711 1.985 1 96.19 111 LYS B O 1
ATOM 2664 N N . ALA B 1 112 ? 15.93 12.492 1.217 1 96.31 112 ALA B N 1
ATOM 2665 C CA . ALA B 1 112 ? 16.484 13.82 0.96 1 96.31 112 ALA B CA 1
ATOM 2666 C C . ALA B 1 112 ? 16.969 14.469 2.25 1 96.31 112 ALA B C 1
ATOM 2668 O O . ALA B 1 112 ? 17.922 15.25 2.234 1 96.31 112 ALA B O 1
ATOM 2669 N N . CYS B 1 113 ? 16.391 14.125 3.367 1 93.25 113 CYS B N 1
ATOM 2670 C CA . CYS B 1 113 ? 16.734 14.742 4.645 1 93.25 113 CYS B CA 1
ATOM 2671 C C . CYS B 1 113 ? 17.891 14 5.312 1 93.25 113 CYS B C 1
ATOM 2673 O O . CYS B 1 113 ? 18.641 14.594 6.094 1 93.25 113 CYS B O 1
ATOM 2675 N N . TRP B 1 114 ? 18.078 12.68 4.969 1 91.44 114 TRP B N 1
ATOM 2676 C CA . TRP B 1 114 ? 18.969 11.875 5.809 1 91.44 114 TRP B CA 1
ATOM 2677 C C . TRP B 1 114 ? 20.109 11.297 4.992 1 91.44 114 TRP B C 1
ATOM 2679 O O . TRP B 1 114 ? 21.047 10.703 5.547 1 91.44 114 TRP B O 1
ATOM 2689 N N . CYS B 1 115 ? 20.078 11.508 3.748 1 91.06 115 CYS B N 1
ATOM 2690 C CA . CYS B 1 115 ? 21.109 10.898 2.924 1 91.06 115 CYS B CA 1
ATOM 2691 C C . CYS B 1 115 ? 22.438 11.625 3.105 1 91.06 115 CYS B C 1
ATOM 2693 O O . CYS B 1 115 ? 22.5 12.688 3.727 1 91.06 115 CYS B O 1
ATOM 2695 N N . GLU B 1 116 ? 23.453 10.906 2.627 1 91.44 116 GLU B N 1
ATOM 2696 C CA . GLU B 1 116 ? 24.766 11.523 2.621 1 91.44 116 GLU B CA 1
ATOM 2697 C C . GLU B 1 116 ? 24.812 12.727 1.675 1 91.44 116 GLU B C 1
ATOM 2699 O O . GLU B 1 116 ? 24.078 12.773 0.691 1 91.44 116 GLU B O 1
ATOM 2704 N N . GLU B 1 117 ? 25.75 13.609 2.004 1 90.25 117 GLU B N 1
ATOM 2705 C CA . GLU B 1 117 ? 25.875 14.852 1.243 1 90.25 117 GLU B CA 1
ATOM 2706 C C . GLU B 1 117 ? 26.062 14.57 -0.245 1 90.25 117 GLU B C 1
ATOM 2708 O O . GLU B 1 117 ? 25.484 15.266 -1.09 1 90.25 117 GLU B O 1
ATOM 2713 N N . LYS B 1 118 ? 26.844 13.508 -0.539 1 93.88 118 LYS B N 1
ATOM 2714 C CA . LYS B 1 118 ? 27.156 13.195 -1.93 1 93.88 118 LYS B CA 1
ATOM 2715 C C . LYS B 1 118 ? 25.922 12.758 -2.699 1 93.88 118 LYS B C 1
ATOM 2717 O O . LYS B 1 118 ? 25.875 12.844 -3.928 1 93.88 118 LYS B O 1
ATOM 2722 N N . GLU B 1 119 ? 24.875 12.406 -2.037 1 95.19 119 GLU B N 1
ATOM 2723 C CA . GLU B 1 119 ? 23.656 11.898 -2.664 1 95.19 119 GLU B CA 1
ATOM 2724 C C . GLU B 1 119 ? 22.531 12.922 -2.578 1 95.19 119 GLU B C 1
ATOM 2726 O O . GLU B 1 119 ? 21.453 12.711 -3.135 1 95.19 119 GLU B O 1
ATOM 2731 N N . ARG B 1 120 ? 22.797 14.039 -1.938 1 93.31 120 ARG B N 1
ATOM 2732 C CA . ARG B 1 120 ? 21.75 14.961 -1.532 1 93.31 120 ARG B CA 1
ATOM 2733 C C . ARG B 1 120 ? 21.078 15.594 -2.746 1 93.31 120 ARG B C 1
ATOM 2735 O O . ARG B 1 120 ? 19.844 15.703 -2.787 1 93.31 120 ARG B O 1
ATOM 2742 N N . GLU B 1 121 ? 21.875 15.992 -3.656 1 95.19 121 GLU B N 1
ATOM 2743 C CA . GLU B 1 121 ? 21.312 16.641 -4.836 1 95.19 121 GLU B CA 1
ATOM 2744 C C . GLU B 1 121 ? 20.297 15.742 -5.535 1 95.19 121 GLU B C 1
ATOM 2746 O O . GLU B 1 121 ? 19.172 16.156 -5.816 1 95.19 121 GLU B O 1
ATOM 2751 N N . LYS B 1 122 ? 20.656 14.539 -5.809 1 97.25 122 LYS B N 1
ATOM 2752 C CA . LYS B 1 122 ? 19.781 13.578 -6.469 1 97.25 122 LYS B CA 1
ATOM 2753 C C . LYS B 1 122 ? 18.547 13.281 -5.613 1 97.25 122 LYS B C 1
ATOM 2755 O O . LYS B 1 122 ? 17.438 13.18 -6.133 1 97.25 122 LYS B O 1
ATOM 2760 N N . ALA B 1 123 ? 18.766 13.133 -4.359 1 97.38 123 ALA B N 1
ATOM 2761 C CA . ALA B 1 123 ? 17.672 12.828 -3.438 1 97.38 123 ALA B CA 1
ATOM 2762 C C . ALA B 1 123 ? 16.672 13.977 -3.391 1 97.38 123 ALA B C 1
ATOM 2764 O O . ALA B 1 123 ? 15.461 13.75 -3.385 1 97.38 123 ALA B O 1
ATOM 2765 N N . VAL B 1 124 ? 17.172 15.148 -3.355 1 96.75 124 VAL B N 1
ATOM 2766 C CA . VAL B 1 124 ? 16.312 16.328 -3.314 1 96.75 124 VAL B CA 1
ATOM 2767 C C . VAL B 1 124 ? 15.523 16.453 -4.617 1 96.75 124 VAL B C 1
ATOM 2769 O O . VAL B 1 124 ? 14.344 16.797 -4.609 1 96.75 124 VAL B O 1
ATOM 2772 N N . GLU B 1 125 ? 16.156 16.172 -5.688 1 97.88 125 GLU B N 1
ATOM 2773 C CA . GLU B 1 125 ? 15.469 16.203 -6.98 1 97.88 125 GLU B CA 1
ATOM 2774 C C . GLU B 1 125 ? 14.305 15.211 -7.016 1 97.88 125 GLU B C 1
ATOM 2776 O O . GLU B 1 125 ? 13.219 15.547 -7.477 1 97.88 125 GLU B O 1
ATOM 2781 N N . GLU B 1 126 ? 14.562 14.039 -6.562 1 97.94 126 GLU B N 1
ATOM 2782 C CA . GLU B 1 126 ? 13.516 13.031 -6.52 1 97.94 126 GLU B CA 1
ATOM 2783 C C . GLU B 1 126 ? 12.359 13.461 -5.617 1 97.94 126 GLU B C 1
ATOM 2785 O O . GLU B 1 126 ? 11.195 13.266 -5.957 1 97.94 126 GLU B O 1
ATOM 2790 N N . ALA B 1 127 ? 12.719 14 -4.523 1 98.12 127 ALA B N 1
ATOM 2791 C CA . ALA B 1 127 ? 11.703 14.508 -3.605 1 98.12 127 ALA B CA 1
ATOM 2792 C C . ALA B 1 127 ? 10.875 15.609 -4.262 1 98.12 127 ALA B C 1
ATOM 2794 O O . ALA B 1 127 ? 9.648 15.641 -4.117 1 98.12 127 ALA B O 1
ATOM 2795 N N . CYS B 1 128 ? 11.539 16.438 -4.977 1 98.06 128 CYS B N 1
ATOM 2796 C CA . CYS B 1 128 ? 10.859 17.547 -5.633 1 98.06 128 CYS B CA 1
ATOM 2797 C C . CYS B 1 128 ? 9.898 17.047 -6.703 1 98.06 128 CYS B C 1
ATOM 2799 O O . CYS B 1 128 ? 8.82 17.609 -6.883 1 98.06 128 CYS B O 1
ATOM 2801 N N . VAL B 1 129 ? 10.281 16.031 -7.406 1 98.19 129 VAL B N 1
ATOM 2802 C CA . VAL B 1 129 ? 9.398 15.438 -8.414 1 98.19 129 VAL B CA 1
ATOM 2803 C C . VAL B 1 129 ? 8.117 14.938 -7.746 1 98.19 129 VAL B C 1
ATOM 2805 O O . VAL B 1 129 ? 7.02 15.148 -8.266 1 98.19 129 VAL B O 1
ATOM 2808 N N . CYS B 1 130 ? 8.258 14.281 -6.633 1 98.44 130 CYS B N 1
ATOM 2809 C CA . CYS B 1 130 ? 7.109 13.766 -5.898 1 98.44 130 CYS B CA 1
ATOM 2810 C C . CYS B 1 130 ? 6.203 14.898 -5.438 1 98.44 130 CYS B C 1
ATOM 2812 O O . CYS B 1 130 ? 4.984 14.836 -5.605 1 98.44 130 CYS B O 1
ATOM 2814 N N . LEU B 1 131 ? 6.793 15.945 -4.871 1 98.31 131 LEU B N 1
ATOM 2815 C CA . LEU B 1 131 ? 6.023 17.078 -4.387 1 98.31 131 LEU B CA 1
ATOM 2816 C C . LEU B 1 131 ? 5.301 17.781 -5.535 1 98.31 131 LEU B C 1
ATOM 2818 O O . LEU B 1 131 ? 4.148 18.188 -5.391 1 98.31 131 LEU B O 1
ATOM 2822 N N . LYS B 1 132 ? 5.973 17.891 -6.633 1 98.25 132 LYS B N 1
ATOM 2823 C CA . LYS B 1 132 ? 5.363 18.516 -7.801 1 98.25 132 LYS B CA 1
ATOM 2824 C C . LYS B 1 132 ? 4.172 17.703 -8.305 1 98.25 132 LYS B C 1
ATOM 2826 O O . LYS B 1 132 ? 3.156 18.281 -8.711 1 98.25 132 LYS B O 1
ATOM 2831 N N . THR B 1 133 ? 4.34 16.422 -8.328 1 98.44 133 THR B N 1
ATOM 2832 C CA . THR B 1 133 ? 3.246 15.547 -8.727 1 98.44 133 THR B CA 1
ATOM 2833 C C . THR B 1 133 ? 2.021 15.773 -7.844 1 98.44 133 THR B C 1
ATOM 2835 O O . THR B 1 133 ? 0.899 15.867 -8.344 1 98.44 133 THR B O 1
ATOM 2838 N N . LEU B 1 134 ? 2.217 15.891 -6.566 1 98.19 134 LEU B N 1
ATOM 2839 C CA . LEU B 1 134 ? 1.116 16.125 -5.641 1 98.19 134 LEU B CA 1
ATOM 2840 C C . LEU B 1 134 ? 0.512 17.516 -5.859 1 98.19 134 LEU B C 1
ATOM 2842 O O . LEU B 1 134 ? -0.707 17.688 -5.777 1 98.19 134 LEU B O 1
ATOM 2846 N N . GLU B 1 135 ? 1.388 18.453 -6.051 1 97.94 135 GLU B N 1
ATOM 2847 C CA . GLU B 1 135 ? 0.898 19.797 -6.328 1 97.94 135 GLU B CA 1
ATOM 2848 C C . GLU B 1 135 ? -0.02 19.812 -7.547 1 97.94 135 GLU B C 1
ATOM 2850 O O . GLU B 1 135 ? -1.058 20.484 -7.543 1 97.94 135 GLU B O 1
ATOM 2855 N N . ASN B 1 136 ? 0.34 19.078 -8.547 1 97.06 136 ASN B N 1
ATOM 2856 C CA . ASN B 1 136 ? -0.446 19 -9.773 1 97.06 136 ASN B CA 1
ATOM 2857 C C . ASN B 1 136 ? -1.787 18.312 -9.539 1 97.06 136 ASN B C 1
ATOM 2859 O O . ASN B 1 136 ? -2.76 18.578 -10.25 1 97.06 136 ASN B O 1
ATOM 2863 N N . GLU B 1 137 ? -1.79 17.406 -8.578 1 96.56 137 GLU B N 1
ATOM 2864 C CA . GLU B 1 137 ? -3.043 16.719 -8.25 1 96.56 137 GLU B CA 1
ATOM 2865 C C . GLU B 1 137 ? -4 17.672 -7.523 1 96.56 137 GLU B C 1
ATOM 2867 O O . GLU B 1 137 ? -5.215 17.594 -7.723 1 96.56 137 GLU B O 1
ATOM 2872 N N . LEU B 1 138 ? -3.576 18.484 -6.641 1 96.31 138 LEU B N 1
ATOM 2873 C CA . LEU B 1 138 ? -4.387 19.391 -5.832 1 96.31 138 LEU B CA 1
ATOM 2874 C C . LEU B 1 138 ? -5.078 20.438 -6.711 1 96.31 138 LEU B C 1
ATOM 2876 O O . LEU B 1 138 ? -6.246 20.75 -6.496 1 96.31 138 LEU B O 1
ATOM 2880 N N . LYS B 1 139 ? -4.402 20.906 -7.719 1 89.94 139 LYS B N 1
ATOM 2881 C CA . LYS B 1 139 ? -4.934 21.922 -8.609 1 89.94 139 LYS B CA 1
ATOM 2882 C C . LYS B 1 139 ? -5.582 23.062 -7.824 1 89.94 139 LYS B C 1
ATOM 2884 O O . LYS B 1 139 ? -4.934 23.703 -6.992 1 89.94 139 LYS B O 1
ATOM 2889 N N . ASP B 1 140 ? -6.93 23.234 -7.961 1 90.56 140 ASP B N 1
ATOM 2890 C CA . ASP B 1 140 ? -7.617 24.344 -7.312 1 90.56 140 ASP B CA 1
ATOM 2891 C C . ASP B 1 140 ? -8.391 23.875 -6.082 1 90.56 140 ASP B C 1
ATOM 2893 O O . ASP B 1 140 ? -9.133 24.641 -5.473 1 90.56 140 ASP B O 1
ATOM 2897 N N . LYS B 1 141 ? -8.203 22.688 -5.707 1 93.44 141 LYS B N 1
ATOM 2898 C CA . LYS B 1 141 ? -8.906 22.141 -4.551 1 93.44 141 LYS B CA 1
ATOM 2899 C C . LYS B 1 141 ? -8.328 22.688 -3.246 1 93.44 141 LYS B C 1
ATOM 2901 O O . LYS B 1 141 ? -7.109 22.844 -3.123 1 93.44 141 LYS B O 1
ATOM 2906 N N . LYS B 1 142 ? -9.156 22.891 -2.34 1 95.75 142 LYS B N 1
ATOM 2907 C CA . LYS B 1 142 ? -8.711 23.297 -1.004 1 95.75 142 LYS B CA 1
ATOM 2908 C C . LYS B 1 142 ? -7.988 22.141 -0.305 1 95.75 142 LYS B C 1
ATOM 2910 O O . LYS B 1 142 ? -6.941 22.344 0.309 1 95.75 142 LYS B O 1
ATOM 2915 N N . PHE B 1 143 ? -8.562 21.016 -0.333 1 97.56 143 PHE B N 1
ATOM 2916 C CA . PHE B 1 143 ? -7.992 19.766 0.158 1 97.56 143 PHE B CA 1
ATOM 2917 C C . PHE B 1 143 ? -7.949 18.719 -0.95 1 97.56 143 PHE B C 1
ATOM 2919 O O . PHE B 1 143 ? -8.633 18.859 -1.969 1 97.56 143 PHE B O 1
ATOM 2926 N N . PHE B 1 144 ? -7.152 17.672 -0.787 1 96.69 144 PHE B N 1
ATOM 2927 C CA . PHE B 1 144 ? -7.176 16.562 -1.731 1 96.69 144 PHE B CA 1
ATOM 2928 C C . PHE B 1 144 ? -8.57 15.953 -1.815 1 96.69 144 PHE B C 1
ATOM 2930 O O . PHE B 1 144 ? -8.984 15.469 -2.873 1 96.69 144 PHE B O 1
ATOM 2937 N N . GLY B 1 145 ? -9.359 16.016 -0.748 1 89.38 145 GLY B N 1
ATOM 2938 C CA . GLY B 1 145 ? -10.719 15.508 -0.695 1 89.38 145 GLY B CA 1
ATOM 2939 C C . GLY B 1 145 ? -11.742 16.5 -1.223 1 89.38 145 GLY B C 1
ATOM 2940 O O . GLY B 1 145 ? -12.945 16.234 -1.178 1 89.38 145 GLY B O 1
ATOM 2941 N N . GLY B 1 146 ? -11.359 17.594 -1.675 1 92.75 146 GLY B N 1
ATOM 2942 C CA . GLY B 1 146 ? -12.266 18.641 -2.127 1 92.75 146 GLY B CA 1
ATOM 2943 C C . GLY B 1 146 ? -12.359 19.812 -1.165 1 92.75 146 GLY B C 1
ATOM 2944 O O . GLY B 1 146 ? -11.367 20.5 -0.917 1 92.75 146 GLY B O 1
ATOM 2945 N N . GLU B 1 147 ? -13.516 19.906 -0.583 1 92 147 GLU B N 1
ATOM 2946 C CA . GLU B 1 147 ? -13.75 21.062 0.275 1 92 147 GLU B CA 1
ATOM 2947 C C . GLU B 1 147 ? -13.461 20.734 1.736 1 92 147 GLU B C 1
ATOM 2949 O O . GLU B 1 147 ? -13.352 21.641 2.57 1 92 147 GLU B O 1
ATOM 2954 N N . SER B 1 148 ? -13.359 19.531 2.002 1 93.5 148 SER B N 1
ATOM 2955 C CA . SER B 1 148 ? -13.086 19.109 3.371 1 93.5 148 SER B CA 1
ATOM 2956 C C . SER B 1 148 ? -11.961 18.078 3.416 1 93.5 148 SER B C 1
ATOM 2958 O O . SER B 1 148 ? -11.602 17.5 2.391 1 93.5 148 SER B O 1
ATOM 2960 N N . VAL B 1 149 ? -11.43 17.906 4.609 1 96.12 149 VAL B N 1
ATOM 2961 C CA . VAL B 1 149 ? -10.352 16.938 4.832 1 96.12 149 VAL B CA 1
ATOM 2962 C C . VAL B 1 149 ? -10.852 15.531 4.516 1 96.12 149 VAL B C 1
ATOM 2964 O O . VAL B 1 149 ? -11.898 15.109 5 1 96.12 149 VAL B O 1
ATOM 2967 N N . GLY B 1 150 ? -10.148 14.875 3.678 1 96.88 150 GLY B N 1
ATOM 2968 C CA . GLY B 1 150 ? -10.469 13.492 3.336 1 96.88 150 GLY B CA 1
ATOM 2969 C C . GLY B 1 150 ? -9.312 12.539 3.576 1 96.88 150 GLY B C 1
ATOM 2970 O O . GLY B 1 150 ? -8.336 12.891 4.238 1 96.88 150 GLY B O 1
ATOM 2971 N N . PHE B 1 151 ? -9.422 11.336 3.041 1 98.5 151 PHE B N 1
ATOM 2972 C CA . PHE B 1 151 ? -8.492 10.227 3.211 1 98.5 151 PHE B CA 1
ATOM 2973 C C . PHE B 1 151 ? -7.078 10.633 2.832 1 98.5 151 PHE B C 1
ATOM 2975 O O . PHE B 1 151 ? -6.137 10.43 3.604 1 98.5 151 PHE B O 1
ATOM 2982 N N . VAL B 1 152 ? -6.926 11.242 1.699 1 98.75 152 VAL B N 1
ATOM 2983 C CA . VAL B 1 152 ? -5.609 11.594 1.178 1 98.75 152 VAL B CA 1
ATOM 2984 C C . VAL B 1 152 ? -4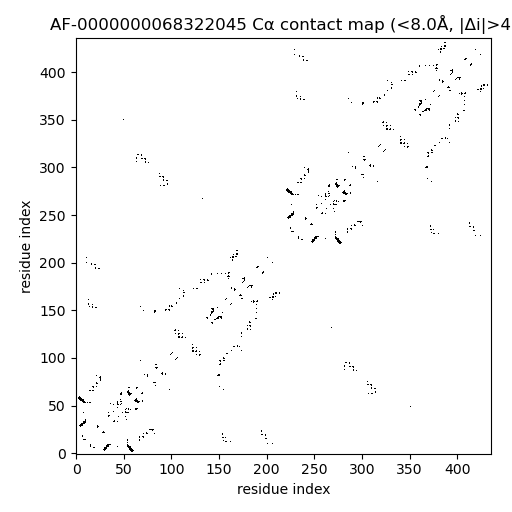.988 12.695 2.027 1 98.75 152 VAL B C 1
ATOM 2986 O O . VAL B 1 152 ? -3.779 12.703 2.266 1 98.75 152 VAL B O 1
ATOM 2989 N N . ASP B 1 153 ? -5.797 13.648 2.477 1 98.62 153 ASP B N 1
ATOM 2990 C CA . ASP B 1 153 ? -5.309 14.719 3.342 1 98.62 153 ASP B CA 1
ATOM 2991 C C . ASP B 1 153 ? -4.734 14.156 4.641 1 98.62 153 ASP B C 1
ATOM 2993 O O . ASP B 1 153 ? -3.688 14.602 5.109 1 98.62 153 ASP B O 1
ATOM 2997 N N . ILE B 1 154 ? -5.426 13.195 5.191 1 98.56 154 ILE B N 1
ATOM 2998 C CA . ILE B 1 154 ? -4.984 12.562 6.43 1 98.56 154 ILE B CA 1
ATOM 2999 C C . ILE B 1 154 ? -3.645 11.867 6.203 1 98.56 154 ILE B C 1
ATOM 3001 O O . ILE B 1 154 ? -2.719 12.016 7.004 1 98.56 154 ILE B O 1
ATOM 3005 N N . VAL B 1 155 ? -3.525 11.18 5.121 1 98.69 155 VAL B N 1
ATOM 3006 C CA . VAL B 1 155 ? -2.316 10.43 4.793 1 98.69 155 VAL B CA 1
ATOM 3007 C C . VAL B 1 155 ? -1.164 11.398 4.531 1 98.69 155 VAL B C 1
ATOM 3009 O O . VAL B 1 155 ? -0.014 11.109 4.875 1 98.69 155 VAL B O 1
ATOM 3012 N N . ALA B 1 156 ? -1.458 12.547 4.02 1 98.44 156 ALA B N 1
ATOM 3013 C CA . ALA B 1 156 ? -0.455 13.516 3.59 1 98.44 156 ALA B CA 1
ATOM 3014 C C . ALA B 1 156 ? 0.013 14.375 4.762 1 98.44 156 ALA B C 1
ATOM 3016 O O . ALA B 1 156 ? 0.764 15.336 4.574 1 98.44 156 ALA B O 1
ATOM 3017 N N . ASN B 1 157 ? -0.399 14.07 5.906 1 97.38 157 ASN B N 1
ATOM 3018 C CA . ASN B 1 157 ? -0.041 14.906 7.043 1 97.38 157 ASN B CA 1
ATOM 3019 C C . ASN B 1 157 ? 1.473 15.031 7.195 1 97.38 157 ASN B C 1
ATOM 3021 O O . ASN B 1 157 ? 1.971 16.062 7.668 1 97.38 157 ASN B O 1
ATOM 3025 N N . PHE B 1 158 ? 2.246 13.992 6.809 1 97.94 158 PHE B N 1
ATOM 3026 C CA . PHE B 1 158 ? 3.703 14.047 6.812 1 97.94 158 PHE B CA 1
ATOM 3027 C C . PHE B 1 158 ? 4.199 15.234 5.996 1 97.94 158 PHE B C 1
ATOM 3029 O O . PHE B 1 158 ? 5.094 15.961 6.434 1 97.94 158 PHE B O 1
ATOM 3036 N N . ILE B 1 159 ? 3.662 15.422 4.859 1 97.88 159 ILE B N 1
ATOM 3037 C CA . ILE B 1 159 ? 4.02 16.5 3.957 1 97.88 159 ILE B CA 1
ATOM 3038 C C . ILE B 1 159 ? 3.543 17.844 4.539 1 97.88 159 ILE B C 1
ATOM 3040 O O . ILE B 1 159 ? 4.254 18.844 4.465 1 97.88 159 ILE B O 1
ATOM 3044 N N . GLY B 1 160 ? 2.414 17.828 5.125 1 97.19 160 GLY B N 1
ATOM 3045 C CA . GLY B 1 160 ? 1.802 19.047 5.629 1 97.19 160 GLY B CA 1
ATOM 3046 C C . GLY B 1 160 ? 2.504 19.609 6.852 1 97.19 160 GLY B C 1
ATOM 3047 O O . GLY B 1 160 ? 2.457 20.812 7.102 1 97.19 160 GLY B O 1
ATOM 3048 N N . PHE B 1 161 ? 3.211 18.75 7.586 1 97.62 161 PHE B N 1
ATOM 3049 C CA . PHE B 1 161 ? 3.717 19.219 8.867 1 97.62 161 PHE B CA 1
ATOM 3050 C C . PHE B 1 161 ? 5.125 18.703 9.117 1 97.62 161 PHE B C 1
ATOM 3052 O O . PHE B 1 161 ? 6.043 19.469 9.383 1 97.62 161 PHE B O 1
ATOM 3059 N N . TRP B 1 162 ? 5.453 17.469 8.945 1 97.5 162 TRP B N 1
ATOM 3060 C CA . TRP B 1 162 ? 6.699 16.828 9.359 1 97.5 162 TRP B CA 1
ATOM 3061 C C . TRP B 1 162 ? 7.848 17.219 8.438 1 97.5 162 TRP B C 1
ATOM 3063 O O . TRP B 1 162 ? 8.992 17.344 8.883 1 97.5 162 TRP B O 1
ATOM 3073 N N . VAL B 1 163 ? 7.539 17.391 7.145 1 96.88 163 VAL B N 1
ATOM 3074 C CA . VAL B 1 163 ? 8.578 17.734 6.184 1 96.88 163 VAL B CA 1
ATOM 3075 C C . VAL B 1 163 ? 9.25 19.031 6.609 1 96.88 163 VAL B C 1
ATOM 3077 O O . VAL B 1 163 ? 10.484 19.141 6.594 1 96.88 163 VAL B O 1
ATOM 3080 N N . GLY B 1 164 ? 8.445 20.016 6.984 1 95.69 164 GLY B N 1
ATOM 3081 C CA . GLY B 1 164 ? 9.008 21.281 7.449 1 95.69 164 GLY B CA 1
ATOM 3082 C C . GLY B 1 164 ? 9.797 21.141 8.734 1 95.69 164 GLY B C 1
ATOM 3083 O O . GLY B 1 164 ? 10.891 21.688 8.859 1 95.69 164 GLY B O 1
ATOM 3084 N N . ALA B 1 165 ? 9.273 20.406 9.688 1 96.44 165 ALA B N 1
ATOM 3085 C CA . ALA B 1 165 ? 9.914 20.234 10.984 1 96.44 165 ALA B CA 1
ATOM 3086 C C . ALA B 1 165 ? 11.234 19.484 10.852 1 96.44 165 ALA B C 1
ATOM 3088 O O . ALA B 1 165 ? 12.25 19.891 11.414 1 96.44 165 ALA B O 1
ATOM 3089 N N . ILE B 1 166 ? 11.219 18.391 10.156 1 95.88 166 ILE B N 1
ATOM 3090 C CA . ILE B 1 166 ? 12.414 17.578 9.969 1 95.88 166 ILE B CA 1
ATOM 3091 C C . ILE B 1 166 ? 13.453 18.375 9.172 1 95.88 166 ILE B C 1
ATOM 3093 O O . ILE B 1 166 ? 14.641 18.359 9.508 1 95.88 166 ILE B O 1
ATOM 3097 N N . GLY B 1 167 ? 12.953 19.047 8.094 1 94.25 167 GLY B N 1
ATOM 3098 C CA . GLY B 1 167 ? 13.852 19.875 7.32 1 94.25 167 GLY B CA 1
ATOM 3099 C C . GLY B 1 167 ? 14.586 20.906 8.164 1 94.25 167 GLY B C 1
ATOM 3100 O O . GLY B 1 167 ? 15.789 21.109 7.984 1 94.25 167 GLY B O 1
ATOM 3101 N N . GLU B 1 168 ? 13.898 21.484 9.039 1 94.5 168 GLU B N 1
ATOM 3102 C CA . GLU B 1 168 ? 14.5 22.453 9.953 1 94.5 168 GLU B CA 1
ATOM 3103 C C . GLU B 1 168 ? 15.539 21.781 10.852 1 94.5 168 GLU B C 1
ATOM 3105 O O . GLU B 1 168 ? 16.609 22.344 11.109 1 94.5 168 GLU B O 1
ATOM 3110 N N . ALA B 1 169 ? 15.266 20.641 11.328 1 94.94 169 ALA B N 1
ATOM 3111 C CA . ALA B 1 169 ? 16.156 19.906 12.227 1 94.94 169 ALA B CA 1
ATOM 3112 C C . ALA B 1 169 ? 17.469 19.562 11.531 1 94.94 169 ALA B C 1
ATOM 3114 O O . ALA B 1 169 ? 18.531 19.609 12.141 1 94.94 169 ALA B O 1
ATOM 3115 N N . VAL B 1 170 ? 17.406 19.281 10.289 1 93.06 170 VAL B N 1
ATOM 3116 C CA . VAL B 1 170 ? 18.594 18.75 9.617 1 93.06 170 VAL B CA 1
ATOM 3117 C C . VAL B 1 170 ? 19.188 19.812 8.703 1 93.06 170 VAL B C 1
ATOM 3119 O O . VAL B 1 170 ? 20.25 19.609 8.117 1 93.06 170 VAL B O 1
ATOM 3122 N N . GLY B 1 171 ? 18.5 20.906 8.516 1 91.31 171 GLY B N 1
ATOM 3123 C CA . GLY B 1 171 ? 19 22.016 7.719 1 91.31 171 GLY B CA 1
ATOM 3124 C C . GLY B 1 171 ? 18.75 21.844 6.23 1 91.31 171 GLY B C 1
ATOM 3125 O O . GLY B 1 171 ? 19.594 22.203 5.41 1 91.31 171 GLY B O 1
ATOM 3126 N N . VAL B 1 172 ? 17.688 21.188 5.875 1 93.12 172 VAL B N 1
ATOM 3127 C CA . VAL B 1 172 ? 17.281 20.984 4.484 1 93.12 172 VAL B CA 1
ATOM 3128 C C . VAL B 1 172 ? 15.859 21.5 4.273 1 93.12 172 VAL B C 1
ATOM 3130 O O . VAL B 1 172 ? 14.93 21.062 4.953 1 93.12 172 VAL B O 1
ATOM 3133 N N . GLU B 1 173 ? 15.672 22.406 3.406 1 93.88 173 GLU B N 1
ATOM 3134 C CA . GLU B 1 173 ? 14.352 22.938 3.113 1 93.88 173 GLU B CA 1
ATOM 3135 C C . GLU B 1 173 ? 13.797 22.375 1.808 1 93.88 173 GLU B C 1
ATOM 3137 O O . GLU B 1 173 ? 14.266 22.734 0.724 1 93.88 173 GLU B O 1
ATOM 3142 N N . LEU B 1 174 ? 12.82 21.594 1.915 1 96.38 174 LEU B N 1
ATOM 3143 C CA . LEU B 1 174 ? 12.297 20.906 0.74 1 96.38 174 LEU B CA 1
ATOM 3144 C C . LEU B 1 174 ? 11.016 21.562 0.254 1 96.38 174 LEU B C 1
ATOM 3146 O O . LEU B 1 174 ? 10.828 21.766 -0.949 1 96.38 174 LEU B O 1
ATOM 3150 N N . LEU B 1 175 ? 10.148 21.906 1.154 1 96.75 175 LEU B N 1
ATOM 3151 C CA . LEU B 1 175 ? 8.852 22.484 0.833 1 96.75 175 LEU B CA 1
ATOM 3152 C C . LEU B 1 175 ? 8.852 23.984 1.053 1 96.75 175 LEU B C 1
ATOM 3154 O O . LEU B 1 175 ? 8.773 24.453 2.191 1 96.75 175 LEU B O 1
ATOM 3158 N N . THR B 1 176 ? 8.898 24.719 0.002 1 96.5 176 THR B N 1
ATOM 3159 C CA . THR B 1 176 ? 8.914 26.188 0.075 1 96.5 176 THR B CA 1
ATOM 3160 C C . THR B 1 176 ? 7.809 26.781 -0.787 1 96.5 176 THR B C 1
ATOM 3162 O O . THR B 1 176 ? 7.426 26.203 -1.805 1 96.5 176 THR B O 1
ATOM 3165 N N . ARG B 1 177 ? 7.398 27.906 -0.417 1 96.44 177 ARG B N 1
ATOM 3166 C CA . ARG B 1 177 ? 6.273 28.562 -1.083 1 96.44 177 ARG B CA 1
ATOM 3167 C C . ARG B 1 177 ? 6.637 28.938 -2.514 1 96.44 177 ARG B C 1
ATOM 3169 O O . ARG B 1 177 ? 5.777 28.938 -3.4 1 96.44 177 ARG B O 1
ATOM 3176 N N . ASP B 1 178 ? 7.836 29.328 -2.756 1 96.75 178 ASP B N 1
ATOM 3177 C CA . ASP B 1 178 ? 8.281 29.703 -4.094 1 96.75 178 ASP B CA 1
ATOM 3178 C C . ASP B 1 178 ? 8.211 28.516 -5.051 1 96.75 178 ASP B C 1
ATOM 3180 O O . ASP B 1 178 ? 7.816 28.672 -6.211 1 96.75 178 ASP B O 1
ATOM 3184 N N . LYS B 1 179 ? 8.602 27.375 -4.559 1 96.44 179 LYS B N 1
ATOM 3185 C CA . LYS B 1 179 ? 8.664 26.188 -5.406 1 96.44 179 LYS B CA 1
ATOM 3186 C C . LYS B 1 179 ? 7.301 25.516 -5.488 1 96.44 179 LYS B C 1
ATOM 3188 O O . LYS B 1 179 ? 6.926 25 -6.543 1 96.44 179 LYS B O 1
ATOM 3193 N N . PHE B 1 180 ? 6.641 25.469 -4.371 1 98 180 PHE B N 1
ATOM 3194 C CA . PHE B 1 180 ? 5.402 24.703 -4.297 1 98 180 PHE B CA 1
ATOM 3195 C C . PHE B 1 180 ? 4.293 25.547 -3.656 1 98 180 PHE B C 1
ATOM 3197 O O . PHE B 1 180 ? 3.783 25.188 -2.59 1 98 180 PHE B O 1
ATOM 3204 N N . PRO B 1 181 ? 3.82 26.578 -4.309 1 97.81 181 PRO B N 1
ATOM 3205 C CA . PRO B 1 181 ? 2.85 27.484 -3.705 1 97.81 181 PRO B CA 1
ATOM 3206 C C . PRO B 1 181 ? 1.52 26.812 -3.383 1 97.81 181 PRO B C 1
ATOM 3208 O O . PRO B 1 181 ? 0.905 27.094 -2.354 1 97.81 181 PRO B O 1
ATOM 3211 N N . ILE B 1 182 ? 1.058 25.938 -4.219 1 98 182 ILE B N 1
ATOM 3212 C CA . ILE B 1 182 ? -0.24 25.297 -4.035 1 98 182 ILE B CA 1
ATOM 3213 C C . ILE B 1 182 ? -0.177 24.328 -2.85 1 98 182 ILE B C 1
ATOM 3215 O O . ILE B 1 182 ? -1.065 24.328 -1.995 1 98 182 ILE B O 1
ATOM 3219 N N . LEU B 1 183 ? 0.877 23.531 -2.803 1 97.69 183 LEU B N 1
ATOM 3220 C CA . LEU B 1 183 ? 1.043 22.578 -1.714 1 97.69 183 LEU B CA 1
ATOM 3221 C C . LEU B 1 183 ? 1.219 23.297 -0.381 1 97.69 183 LEU B C 1
ATOM 3223 O O . LEU B 1 183 ? 0.722 22.828 0.649 1 97.69 183 LEU B O 1
ATOM 3227 N N . CYS B 1 184 ? 1.966 24.406 -0.398 1 97.62 184 CYS B N 1
ATOM 3228 C CA . CYS B 1 184 ? 2.152 25.172 0.822 1 97.62 184 CYS B CA 1
ATOM 3229 C C . CYS B 1 184 ? 0.833 25.781 1.296 1 97.62 184 CYS B C 1
ATOM 3231 O O . CYS B 1 184 ? 0.553 25.797 2.496 1 97.62 184 CYS B O 1
ATOM 3233 N N . LYS B 1 185 ? 0.075 26.266 0.365 1 97.56 185 LYS B N 1
ATOM 3234 C CA . LYS B 1 185 ? -1.254 26.75 0.723 1 97.56 185 LYS B CA 1
ATOM 3235 C C . LYS B 1 185 ? -2.098 25.641 1.343 1 97.56 185 LYS B C 1
ATOM 3237 O O . LYS B 1 185 ? -2.748 25.859 2.369 1 97.56 185 LYS B O 1
ATOM 3242 N N . TRP B 1 186 ? -2.104 24.5 0.712 1 98.31 186 TRP B N 1
ATOM 3243 C CA . TRP B 1 186 ? -2.801 23.344 1.254 1 98.31 186 TRP B CA 1
ATOM 3244 C C . TRP B 1 186 ? -2.299 23.016 2.656 1 98.31 186 TRP B C 1
ATOM 3246 O O . TRP B 1 186 ? -3.096 22.734 3.559 1 98.31 186 TRP B O 1
ATOM 3256 N N . SER B 1 187 ? -0.977 22.969 2.801 1 97.69 187 SER B N 1
ATOM 3257 C CA . SER B 1 187 ? -0.382 22.656 4.098 1 97.69 187 SER B CA 1
ATOM 3258 C C . SER B 1 187 ? -0.885 23.609 5.18 1 97.69 187 SER B C 1
ATOM 3260 O O . SER B 1 187 ? -1.223 23.188 6.281 1 97.69 187 SER B O 1
ATOM 3262 N N . ASP B 1 188 ? -0.974 24.875 4.871 1 97.06 188 ASP B N 1
ATOM 3263 C CA . ASP B 1 188 ? -1.486 25.859 5.809 1 97.06 188 ASP B CA 1
ATOM 3264 C C . ASP B 1 188 ? -2.932 25.562 6.195 1 97.06 188 ASP B C 1
ATOM 3266 O O . ASP B 1 188 ? -3.293 25.625 7.371 1 97.06 188 ASP B O 1
ATOM 3270 N N . GLU B 1 189 ? -3.723 25.297 5.207 1 96.69 189 GLU B N 1
ATOM 3271 C CA . GLU B 1 189 ? -5.121 24.969 5.465 1 96.69 189 GLU B CA 1
ATOM 3272 C C . GLU B 1 189 ? -5.246 23.688 6.285 1 96.69 189 GLU B C 1
ATOM 3274 O O . GLU B 1 189 ? -6.062 23.609 7.207 1 96.69 189 GLU B O 1
ATOM 3279 N N . HIS B 1 190 ? -4.461 22.703 5.91 1 97.19 190 HIS B N 1
ATOM 3280 C CA . HIS B 1 190 ? -4.473 21.391 6.559 1 97.19 190 HIS B CA 1
ATOM 3281 C C . HIS B 1 190 ? -4.125 21.5 8.039 1 97.19 190 HIS B C 1
ATOM 3283 O O . HIS B 1 190 ? -4.879 21.047 8.898 1 97.19 190 HIS B O 1
ATOM 3289 N N . VAL B 1 191 ? -3.043 22.172 8.352 1 96.62 191 VAL B N 1
ATOM 3290 C CA . VAL B 1 191 ? -2.566 22.312 9.727 1 96.62 191 VAL B CA 1
ATOM 3291 C C . VAL B 1 191 ? -3.512 23.234 10.5 1 96.62 191 VAL B C 1
ATOM 3293 O O . VAL B 1 191 ? -3.629 23.109 11.727 1 96.62 191 VAL B O 1
ATOM 3296 N N . GLY B 1 192 ? -4.191 24.062 9.789 1 96 192 GLY B N 1
ATOM 3297 C CA . GLY B 1 192 ? -5.102 25 10.414 1 96 192 GLY B CA 1
ATOM 3298 C C . GLY B 1 192 ? -6.449 24.406 10.75 1 96 192 GLY B C 1
ATOM 3299 O O . GLY B 1 192 ? -7.219 24.984 11.523 1 96 192 GLY B O 1
ATOM 3300 N N . CYS B 1 193 ? -6.781 23.281 10.172 1 94.75 193 CYS B N 1
ATOM 3301 C CA . CYS B 1 193 ? -8.039 22.609 10.492 1 94.75 193 CYS B CA 1
ATOM 3302 C C . CYS B 1 193 ? -8.078 22.203 11.961 1 94.75 193 CYS B C 1
ATOM 3304 O O . CYS B 1 193 ? -7.125 21.625 12.477 1 94.75 193 CYS B O 1
ATOM 3306 N N . ARG B 1 194 ? -9.164 22.453 12.625 1 93.94 194 ARG B N 1
ATOM 3307 C CA . ARG B 1 194 ? -9.297 22.266 14.07 1 93.94 194 ARG B CA 1
ATOM 3308 C C . ARG B 1 194 ? -8.969 20.844 14.469 1 93.94 194 ARG B C 1
ATOM 3310 O O . ARG B 1 194 ? -8.172 20.609 15.383 1 93.94 194 ARG B O 1
ATOM 3317 N N . VAL B 1 195 ? -9.531 19.875 13.773 1 92.75 195 VAL B N 1
ATOM 3318 C CA . VAL B 1 195 ? -9.375 18.469 14.133 1 92.75 195 VAL B CA 1
ATOM 3319 C C . VAL B 1 195 ? -7.906 18.062 14 1 92.75 195 VAL B C 1
ATOM 3321 O O . VAL B 1 195 ? -7.41 17.234 14.773 1 92.75 195 VAL B O 1
ATOM 3324 N N . ILE B 1 196 ? -7.164 18.641 13.047 1 95.75 196 ILE B N 1
ATOM 3325 C CA . ILE B 1 196 ? -5.754 18.328 12.828 1 95.75 196 ILE B CA 1
ATOM 3326 C C . ILE B 1 196 ? -4.898 19.094 13.836 1 95.75 196 ILE B C 1
ATOM 3328 O O . ILE B 1 196 ? -4.07 18.5 14.531 1 95.75 196 ILE B O 1
ATOM 3332 N N . LYS B 1 197 ? -5.109 20.312 13.969 1 95.19 197 LYS B N 1
ATOM 3333 C CA . LYS B 1 197 ? -4.336 21.219 14.82 1 95.19 197 LYS B CA 1
ATOM 3334 C C . LYS B 1 197 ? -4.316 20.734 16.266 1 95.19 197 LYS B C 1
ATOM 3336 O O . LYS B 1 197 ? -3.275 20.781 16.922 1 95.19 197 LYS B O 1
ATOM 3341 N N . GLU B 1 198 ? -5.434 20.266 16.719 1 93.69 198 GLU B N 1
ATOM 3342 C CA . GLU B 1 198 ? -5.582 19.859 18.109 1 93.69 198 GLU B CA 1
ATOM 3343 C C . GLU B 1 198 ? -4.77 18.609 18.406 1 93.69 198 GLU B C 1
ATOM 3345 O O . GLU B 1 198 ? -4.48 18.312 19.578 1 93.69 198 GLU B O 1
ATOM 3350 N N . ASN B 1 199 ? -4.383 17.906 17.375 1 92.75 199 ASN B N 1
ATOM 3351 C CA . ASN B 1 199 ? -3.68 16.641 17.578 1 92.75 199 ASN B CA 1
ATOM 3352 C C . ASN B 1 199 ? -2.213 16.734 17.172 1 92.75 199 ASN B C 1
ATOM 3354 O O . ASN B 1 199 ? -1.437 15.805 17.391 1 92.75 199 ASN B O 1
ATOM 3358 N N . LEU B 1 200 ? -1.849 17.812 16.578 1 96.25 200 LEU B N 1
ATOM 3359 C CA . LEU B 1 200 ? -0.467 17.984 16.141 1 96.25 200 LEU B CA 1
ATOM 3360 C C . LEU B 1 200 ? 0.461 18.172 17.344 1 96.25 200 LEU B C 1
ATOM 3362 O O . LEU B 1 200 ? 0.113 18.875 18.297 1 96.25 200 LEU B O 1
ATOM 3366 N N . PRO B 1 201 ? 1.588 17.516 17.328 1 96.25 201 PRO B N 1
ATOM 3367 C CA . PRO B 1 201 ? 2.596 17.859 18.328 1 96.25 201 PRO B CA 1
ATOM 3368 C C . PRO B 1 201 ? 3.199 19.234 18.109 1 96.25 201 PRO B C 1
ATOM 3370 O O . PRO B 1 201 ? 3.037 19.828 17.047 1 96.25 201 PRO B O 1
ATOM 3373 N N . SER B 1 202 ? 3.832 19.688 19.172 1 96.12 202 SER B N 1
ATOM 3374 C CA . SER B 1 202 ? 4.574 20.938 19.031 1 96.12 202 SER B CA 1
ATOM 3375 C C . SER B 1 202 ? 5.684 20.812 18 1 96.12 202 SER B C 1
ATOM 3377 O O . SER B 1 202 ? 6.477 19.875 18.047 1 96.12 202 SER B O 1
ATOM 3379 N N . LYS B 1 203 ? 5.656 21.75 17.078 1 96.31 203 LYS B N 1
ATOM 3380 C CA . LYS B 1 203 ? 6.707 21.734 16.078 1 96.31 203 LYS B CA 1
ATOM 3381 C C . LYS B 1 203 ? 8.094 21.734 16.719 1 96.31 203 LYS B C 1
ATOM 3383 O O . LYS B 1 203 ? 8.984 21 16.281 1 96.31 203 LYS B O 1
ATOM 3388 N N . ASP B 1 204 ? 8.234 22.516 17.719 1 97.31 204 ASP B N 1
ATOM 3389 C CA . ASP B 1 204 ? 9.516 22.609 18.406 1 97.31 204 ASP B CA 1
ATOM 3390 C C . ASP B 1 204 ? 9.945 21.266 18.984 1 97.31 204 ASP B C 1
ATOM 3392 O O . ASP B 1 204 ? 11.125 20.906 18.938 1 97.31 204 ASP B O 1
ATOM 3396 N N . LYS B 1 205 ? 9 20.594 19.531 1 96.81 205 LYS B N 1
ATOM 3397 C CA . LYS B 1 205 ? 9.297 19.281 20.094 1 96.81 205 LYS B CA 1
ATOM 3398 C C . LYS B 1 205 ? 9.711 18.297 19 1 96.81 205 LYS B C 1
ATOM 3400 O O . LYS B 1 205 ? 10.617 17.484 19.203 1 96.81 205 LYS B O 1
ATOM 3405 N N . VAL B 1 206 ? 9.062 18.359 17.875 1 97.25 206 VAL B N 1
ATOM 3406 C CA . VAL B 1 206 ? 9.391 17.484 16.766 1 97.25 206 VAL B CA 1
ATOM 3407 C C . VAL B 1 206 ? 10.789 17.812 16.234 1 97.25 206 VAL B C 1
ATOM 3409 O O . VAL B 1 206 ? 11.602 16.906 16.016 1 97.25 206 VAL B O 1
ATOM 3412 N N . VAL B 1 207 ? 11.055 19.109 16.094 1 97.44 207 VAL B N 1
ATOM 3413 C CA . VAL B 1 207 ? 12.367 19.547 15.625 1 97.44 207 VAL B CA 1
ATOM 3414 C C . VAL B 1 207 ? 13.445 19.047 16.594 1 97.44 207 VAL B C 1
ATOM 3416 O O . VAL B 1 207 ? 14.469 18.5 16.172 1 97.44 207 VAL B O 1
ATOM 3419 N N . ALA B 1 208 ? 13.18 19.203 17.859 1 96.81 208 ALA B N 1
ATOM 3420 C CA . ALA B 1 208 ? 14.141 18.766 18.875 1 96.81 208 ALA B CA 1
ATOM 3421 C C . ALA B 1 208 ? 14.352 17.266 18.812 1 96.81 208 ALA B C 1
ATOM 3423 O O . ALA B 1 208 ? 15.477 16.781 18.969 1 96.81 208 ALA B O 1
ATOM 3424 N N . PHE B 1 209 ? 13.352 16.562 18.641 1 95.56 209 PHE B N 1
ATOM 3425 C CA . PHE B 1 209 ? 13.414 15.109 18.562 1 95.56 209 PHE B CA 1
ATOM 3426 C C . PHE B 1 209 ? 14.336 14.664 17.438 1 95.56 209 PHE B C 1
ATOM 3428 O O . PHE B 1 209 ? 15.203 13.812 17.641 1 95.56 209 PHE B O 1
ATOM 3435 N N . TYR B 1 210 ? 14.203 15.25 16.281 1 94.69 210 TYR B N 1
ATOM 3436 C CA . TYR B 1 210 ? 14.977 14.812 15.117 1 94.69 210 TYR B CA 1
ATOM 3437 C C . TYR B 1 210 ? 16.375 15.406 15.141 1 94.69 210 TYR B C 1
ATOM 3439 O O . TYR B 1 210 ? 17.312 14.828 14.586 1 94.69 210 TYR B O 1
ATOM 3447 N N . ARG B 1 211 ? 16.516 16.531 15.805 1 93.75 211 ARG B N 1
ATOM 3448 C CA . ARG B 1 211 ? 17.859 17.078 15.977 1 93.75 211 ARG B CA 1
ATOM 3449 C C . ARG B 1 211 ? 18.734 16.141 16.797 1 93.75 211 ARG B C 1
ATOM 3451 O O . ARG B 1 211 ? 19.922 16 16.547 1 93.75 211 ARG B O 1
ATOM 3458 N N . THR B 1 212 ? 18.141 15.523 17.812 1 90.56 212 THR B N 1
ATOM 3459 C CA . THR B 1 212 ? 18.875 14.578 18.656 1 90.56 212 THR B CA 1
ATOM 3460 C C . THR B 1 212 ? 19.297 13.359 17.844 1 90.56 212 THR B C 1
ATOM 3462 O O . THR B 1 212 ? 20.328 12.75 18.125 1 90.56 212 THR B O 1
ATOM 3465 N N . ARG B 1 213 ? 18.594 13.039 16.859 1 82.94 213 ARG B N 1
ATOM 3466 C CA . ARG B 1 213 ? 18.891 11.875 16.031 1 82.94 213 ARG B CA 1
ATOM 3467 C C . ARG B 1 213 ? 20.016 12.18 15.047 1 82.94 213 ARG B C 1
ATOM 3469 O O . ARG B 1 213 ? 20.766 11.281 14.656 1 82.94 213 ARG B O 1
ATOM 3476 N N . VAL B 1 214 ? 20.016 13.398 14.633 1 77.69 214 VAL B N 1
ATOM 3477 C CA . VAL B 1 214 ? 21.109 13.844 13.781 1 77.69 214 VAL B CA 1
ATOM 3478 C C . VAL B 1 214 ? 22.438 13.773 14.547 1 77.69 214 VAL B C 1
ATOM 3480 O O . VAL B 1 214 ? 23.438 13.312 14.016 1 77.69 214 VAL B O 1
ATOM 3483 N N . GLU B 1 215 ? 22.328 14.195 15.719 1 74 215 GLU B N 1
ATOM 3484 C CA . GLU B 1 215 ? 23.516 14.258 16.547 1 74 215 GLU B CA 1
ATOM 3485 C C . GLU B 1 215 ? 24.016 12.859 16.906 1 74 215 GLU B C 1
ATOM 3487 O O . GLU B 1 215 ? 25.219 12.633 17.031 1 74 215 GLU B O 1
ATOM 3492 N N . SER B 1 216 ? 23.078 11.922 17 1 65.94 216 SER B N 1
ATOM 3493 C CA . SER B 1 216 ? 23.453 10.547 17.344 1 65.94 216 SER B CA 1
ATOM 3494 C C . SER B 1 216 ? 23.969 9.797 16.125 1 65.94 216 SER B C 1
ATOM 3496 O O . SER B 1 216 ? 24.719 8.82 16.266 1 65.94 216 SER B O 1
ATOM 3498 N N . ALA B 1 217 ? 23.562 10.172 15.008 1 61.47 217 ALA B N 1
ATOM 3499 C CA . ALA B 1 217 ? 23.984 9.516 13.773 1 61.47 217 ALA B CA 1
ATOM 3500 C C . ALA B 1 217 ? 25.344 10.031 13.312 1 61.47 217 ALA B C 1
ATOM 3502 O O . ALA B 1 217 ? 26.047 9.344 12.57 1 61.47 217 ALA B O 1
ATOM 3503 N N . SER B 1 218 ? 25.781 11.242 13.586 1 51.84 218 SER B N 1
ATOM 3504 C CA . SER B 1 218 ? 27.078 11.828 13.273 1 51.84 218 SER B CA 1
ATOM 3505 C C . SER B 1 218 ? 28.156 11.312 14.227 1 51.84 218 SER B C 1
ATOM 3507 O O . SER B 1 218 ? 27.906 11.094 15.406 1 51.84 218 SER B O 1
#

InterPro domains:
  IPR004045 Glutathione S-transferase, N-terminal [PF02798] (4-76)
  IPR004045 Glutathione S-transferase, N-terminal [PS50404] (3-82)
  IPR004046 Glutathione S-transferase, C-terminal [PF00043] (104-188)
  IPR010987 Glutathione S-transferase, C-terminal-like [PS50405] (87-209)
  IPR036249 Thioredoxin-like superfamily [SSF52833] (5-106)
  IPR036282 Glutathione S-transferase, C-terminal domain superfamily [SSF47616] (76-215)
  IPR040079 Glutathione transferase family [SFLDS00019] (2-215)
  IPR045073 Glutathione S-transferase Omega/Tau-like [PTHR11260] (8-208)
  IPR045073 Glutathione S-transferase Omega/Tau-like [SFLDG01152] (2-215)
  IPR045074 Glutathione S-transferases Tau, C-terminal alpha-helical domain, plant [cd03185] (88-213)

Sequence (436 aa):
MAEEVKLIGMWVSSFSLRVEIALKLKGVQYEYIEVDLTNKSPLLLKSNPVHKKVPVLLHNGKPIAESLVILEYIDETWKDNPILPQHPYDRAMARFWAKYIDEKCVPALWKACWCEEKEREKAVEEACVCLKTLENELKDKKFFGGESVGFVDIVANFIGFWVGAIGEAVGVELLTRDKFPILCKWSDEHVGCRVIKENLPSKDKVVAFYRTRVESASMAEEVKLIGMWVSSFSLRVEIALKLKGVQYEYIEVDLTNKSPLLLKSNPVHKKVPVLLHNGKPIAESLVILEYIDETWKDNPILPQHPYDRAMARFWAKYIDEKCVPALWKACWCEEKEREKAVEEACVCLKTLENELKDKKFFGGESVGFVDIVANFIGFWVGAIGEAVGVELLTRDKFPILCKWSDEHVGCRVIKENLPSKDKVVAFYRTRVESAS

Secondary structure (DSSP, 8-state):
-PPPEEEEE-TT-HHHHHHHHHHHHHT---EEEE--TTS--HHHHHH-TTT--S-EEEETTEEEESHHHHHHHHHHHS-SS-SS-SSHHHHHHHHHHHHHIIIIIHHHHHHHHHS-HHHHHHHHHHHHHHHHHHHHHHTT-SBTTBSS--HHHHHTHIIIIIHHHHHHHHT-----TTT-HHHHHHHHHHHHSHHHHTTPPPHHHHHHHHHHHHHHH-/-PPPEEEEE-TT-HHHHHHHHHHHHHT---EEEE--TTS--HHHHHH-TTT--S-EEEETTEEEESHHHHHHHHHHHS-SS-SS-SSHHHHHHHHHHHHHIIIIIHHHHHHHHHS-HHHHHHHHHHHHHHHHHHHHHHTT-SBTTBSS--HHHHHTHIIIIIHHHHHHHHT-----TTT-HHHHHHHHHHHHSHHHHTTPPPHHHHHHHHHHHHHHH-

Foldseek 3Di:
DDKAKEWEDAQLDLLSLLLQLLCVLLPHDYHYDHDDLVDQDPVLCVLCVPPSHDTWMAIVNHTDHDSLRSSVVSCVVRVPRHQADPDPVSNVVLVVLLCLCVPQQVVLLVCLLDPDPVCNVVSLVSNLVSLVVVLVCCPPALENVRPDHHSNLSSCLCVLQVSCLSCVLRVHDRDDCVSRVSSPSSSVSSCPDPSNVVSHDDSVVSSVVNNVVVVVVD/DDKAKEWEDAQLDLLSLLLQLLCVLLPHDYHYDHDDLVDQDPVLCVLCVPPSHDTWMAIVNHTDDDSLRSSVVSCVVRVPRHQADPDPVSNVVLVVLLCLCVPQQVVLLVCLLDPDPVCNVVSLVSNLVSLVVVLVCCVPALENVRPDHHSNLSSCLCVLAVSCLSCVLRVHDRDDCVSRVSSPSSSVSSCPDPSNVVSHDDSVVSSVVNNVVVVVVD